Protein AF-A0A8B9KRJ0-F1 (afdb_monomer_lite)

Secondary structure (DSSP, 8-state):
--------------THHHHHHHHHHHHHHHHHHHHHHHHHHHHHHHHHHHHHHHHHHHHHHHHHHHHHHHHHHHHHHHHHHHHHHHHHHHHHHHHHHHHHHHHHHHHHHHHHHHHHHHHHHHHHHHHHHHHHHHHHHHHHHHHHHHHHHHHHHHHHHHHH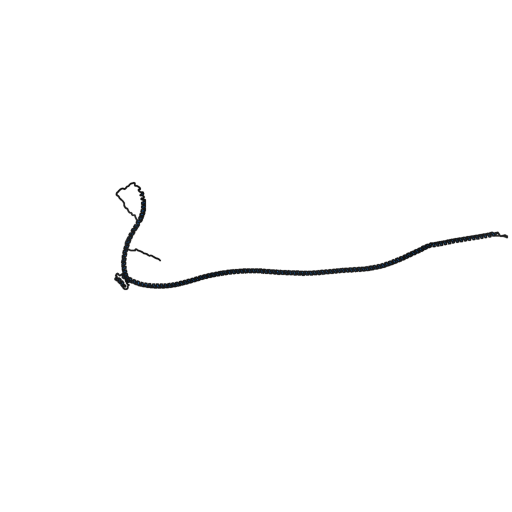HHHHHHHHHHHHHHHHHHHHHHHHHHHHHHHHHHHHHHHHHHHHHHHHHHHHHHHHHHHHHHHHHHHHHHHHHHHHHHHHHHHHHHHHHHHHHHHHHHHHHHHHHHHHHHHHHHHHHHHHHHHHHHHHHHHHHHHHHHHHHHHHHHHHHHHHHHHHHHHHHHHHHHHHHHHHHHHHHHHHHHHHHHHHHHHHHHHHS-S-HHHHHHHHHHTTTTTS--HHHHHHHHHHHHHHHHHHHHHHHHHHHHHHHHHHHHHHHHHHHHHHHHHHHHHTTSHHHHHHHHHHHHHHHHHHHHHTTSTTTS-SS--SS------------------------------------------------------------

Foldseek 3Di:
DDDDDDDDDDDDDPDVVPVVVVVVVVVVVVVVVVVVVVVVVVVVVVVVVVVVVVVVVVVVVVVVVVVVVVCVVCVVVVVVVVVVVVVVVVVVVVVVVVVVVVVVVVVVVVVVVVVVVVVVVVVVVVVVVVVVVVVVVVVVVVVVVVVVVVVVVVVVVVVVVVVVVVVVVVVVVVVVVVVVVVVVVVVVVVVVVVVVVVVVVVVVVVVVVVVVVVVVVVVVVVVVVVVVVVVVVVVVVVVVVVVVVVVVVVVVVVVVVVVVVVVVVVVVVVVVVVVVVVVVVVVVVVVVVVVVVVVVVVVVVVVVVVVVVVVVVVVVVVVVVVVVVVVVVVVVVVVVVVVVVVVVVVVLVVLLVVLLPDPDPVVSVVSNVVVVLPPDDDPVVNVVSVVVSVVSNVVVVVVVVVVVVVVVVVVVPVVVVVVVVVVVVVVVVVVPPPPVVVVVVVVVVVVVVVCVVVPCVVVVVPPVDDVPDDDDDDDDDDDDDDDDDDDDDDDDDDDDDDDDDDDDDDDDDDYDYDDDYDDDDDDDDDDDD

Sequence (529 aa):
MSTPFTSNGCKKRANLCKLQISYCIIALFRFCLIDSYEDERRARSELEIRCQRVTLELADTKQLIQEGDYKRQNYDKIKRERDGYETEVRELRKKVEMMDLTQTALTKERNELSKEVATLQQSVTLLQKDKDYLHRQNMELNVRCAHEEDRLERLQVQLEDTKKAREEAYDKYVASRDHYKTEYENKLRDELEHIRLKTSHEIESLQCASREMYERENRSLREARDNAALEKERAVSAEREIQAKYDQLLEQLRQLQLNSDSKASELQNQMKLKAFEVERAQMVQEETAKNLSLCQIECEKHQKKLEILTKEFYTLQSSSEKRVAELQSQSVEQEKRLEIYEKLEKELDDVTMQAAEMENEDEAERVLFSYGYGANVPTTAKRRLKQSVHLARRVLQLEKQNTMLRRDLERRSAHVDQVTEELQTTNQLLQQSQQPYSYLIETVRQRDTRIQSLKERLSQLEEEVREGTQFPKSQNLWTSALVRGENPQCQKYILLSKQSVIKKNKEKEKSELANGFRPTIFRFSLWNL

Structure (mmCIF, N/CA/C/O backbone):
data_AF-A0A8B9KRJ0-F1
#
_entry.id   AF-A0A8B9KRJ0-F1
#
loop_
_atom_site.group_PDB
_atom_site.id
_atom_site.type_symbol
_atom_site.label_atom_id
_atom_site.label_alt_id
_atom_site.label_comp_id
_atom_site.label_asym_id
_atom_site.label_entity_id
_atom_site.label_seq_id
_atom_site.pdbx_PDB_ins_code
_atom_site.Cartn_x
_atom_site.Cartn_y
_atom_site.Cartn_z
_atom_site.occupancy
_atom_site.B_iso_or_equiv
_atom_site.auth_seq_id
_atom_site.auth_comp_id
_atom_site.auth_asym_id
_atom_site.auth_atom_id
_atom_site.pdbx_PDB_model_num
ATOM 1 N N . MET A 1 1 ? 122.974 33.797 -268.513 1.00 48.22 1 MET A N 1
ATOM 2 C CA . MET A 1 1 ? 123.451 33.675 -269.909 1.00 48.22 1 MET A CA 1
ATOM 3 C C . MET A 1 1 ? 124.609 34.650 -270.122 1.00 48.22 1 MET A C 1
ATOM 5 O O . MET A 1 1 ? 124.523 35.750 -269.605 1.00 48.22 1 MET A O 1
ATOM 9 N N . SER A 1 2 ? 125.643 34.224 -270.856 1.00 53.78 2 SER A N 1
ATOM 10 C CA . SER A 1 2 ? 126.476 34.999 -271.810 1.00 53.78 2 SER A CA 1
ATOM 11 C C . SER A 1 2 ? 127.214 36.321 -271.445 1.00 53.78 2 SER A C 1
ATOM 13 O O . SER A 1 2 ? 126.608 37.385 -271.408 1.00 53.78 2 SER A O 1
ATOM 15 N N . THR A 1 3 ? 128.562 36.270 -271.527 1.00 57.81 3 THR A N 1
ATOM 16 C CA . THR A 1 3 ? 129.481 37.287 -272.150 1.00 57.81 3 THR A CA 1
ATOM 17 C C . THR A 1 3 ? 129.688 38.674 -271.442 1.00 57.81 3 THR A C 1
ATOM 19 O O . THR A 1 3 ? 129.197 38.828 -270.331 1.00 57.81 3 THR A O 1
ATOM 22 N N . PRO A 1 4 ? 130.501 39.646 -271.956 1.00 68.31 4 PRO A N 1
ATOM 23 C CA . PRO A 1 4 ? 131.989 39.622 -271.943 1.00 68.31 4 PRO A CA 1
ATOM 24 C C . PRO A 1 4 ? 132.732 40.954 -271.543 1.00 68.31 4 PRO A C 1
ATOM 26 O O . PRO A 1 4 ? 132.148 42.027 -271.614 1.00 68.31 4 PRO A O 1
ATOM 29 N N . PHE A 1 5 ? 134.070 40.886 -271.321 1.00 52.94 5 PHE A N 1
ATOM 30 C CA . PHE A 1 5 ? 135.104 41.962 -271.538 1.00 52.94 5 PHE A CA 1
ATOM 31 C C . PHE A 1 5 ? 135.132 43.227 -270.605 1.00 52.94 5 PHE A C 1
ATOM 33 O O . PHE A 1 5 ? 134.139 43.511 -269.953 1.00 52.94 5 PHE A O 1
ATOM 40 N N . THR A 1 6 ? 136.186 44.079 -270.452 1.00 59.03 6 THR A N 1
ATOM 41 C CA . THR A 1 6 ? 137.691 43.996 -270.529 1.00 59.03 6 THR A CA 1
ATOM 42 C C . THR A 1 6 ? 138.396 45.253 -269.919 1.00 59.03 6 THR A C 1
ATOM 44 O O . THR A 1 6 ? 137.838 46.338 -269.978 1.00 59.03 6 THR A O 1
ATOM 47 N N . SER A 1 7 ? 139.682 45.125 -269.516 1.00 56.66 7 SER A N 1
ATOM 48 C CA . SER A 1 7 ? 140.791 46.135 -269.576 1.00 56.66 7 SER A CA 1
ATOM 49 C C . SER A 1 7 ? 140.823 47.441 -268.718 1.00 56.66 7 SER A C 1
ATOM 51 O O . SER A 1 7 ? 140.104 48.388 -268.999 1.00 56.66 7 SER A O 1
ATOM 53 N N . ASN A 1 8 ? 141.865 47.543 -267.859 1.00 54.09 8 ASN A N 1
ATOM 54 C CA . ASN A 1 8 ? 142.699 48.717 -267.457 1.00 54.09 8 ASN A CA 1
ATOM 55 C C . ASN A 1 8 ? 142.098 50.045 -266.912 1.00 54.09 8 ASN A C 1
ATOM 57 O O . ASN A 1 8 ? 141.184 50.610 -267.496 1.00 54.09 8 ASN A O 1
ATOM 61 N N . GLY A 1 9 ? 142.799 50.697 -265.949 1.00 50.69 9 GLY A N 1
ATOM 62 C CA . GLY A 1 9 ? 142.978 52.163 -266.115 1.00 50.69 9 GLY A CA 1
ATOM 63 C C . GLY A 1 9 ? 143.267 53.183 -264.989 1.00 50.69 9 GLY A C 1
ATOM 64 O O . GLY A 1 9 ? 143.271 54.362 -265.319 1.00 50.69 9 GLY A O 1
ATOM 65 N N . CYS A 1 10 ? 143.615 52.844 -263.737 1.00 52.44 10 CYS A N 1
ATOM 66 C CA . CYS A 1 10 ? 144.229 53.808 -262.775 1.00 52.44 10 CYS A CA 1
ATOM 67 C C . CYS A 1 10 ? 143.380 55.053 -262.329 1.00 52.44 10 CYS A C 1
ATOM 69 O O . CYS A 1 10 ? 142.203 55.176 -262.630 1.00 52.44 10 CYS A O 1
ATOM 71 N N . LYS A 1 11 ? 143.983 55.954 -261.523 1.00 38.00 11 LYS A N 1
ATOM 72 C CA . LYS A 1 11 ? 143.419 57.176 -260.875 1.00 38.00 11 LYS A CA 1
ATOM 73 C C . LYS A 1 11 ? 142.167 56.968 -259.980 1.00 38.00 11 LYS A C 1
ATOM 75 O O . LYS A 1 11 ? 141.036 57.225 -260.358 1.00 38.00 11 LYS A O 1
ATOM 80 N N . LYS A 1 12 ? 142.401 56.596 -258.711 1.00 40.25 12 LYS A N 1
ATOM 81 C CA . LYS A 1 12 ? 142.304 57.478 -257.506 1.00 40.25 12 LYS A CA 1
ATOM 82 C C . LYS A 1 12 ? 140.879 57.670 -256.913 1.00 40.25 12 LYS A C 1
ATOM 84 O O . LYS A 1 12 ? 140.250 58.706 -257.071 1.00 40.25 12 LYS A O 1
ATOM 89 N N . ARG A 1 13 ? 140.346 56.677 -256.184 1.00 41.62 13 ARG A N 1
ATOM 90 C CA . ARG A 1 13 ? 140.554 56.400 -254.726 1.00 41.62 13 ARG A CA 1
ATOM 91 C C . ARG A 1 13 ? 139.795 57.258 -253.682 1.00 41.62 13 ARG A C 1
ATOM 93 O O . ARG A 1 13 ? 139.846 56.884 -252.520 1.00 41.62 13 ARG A O 1
ATOM 100 N N . ALA A 1 14 ? 139.113 58.357 -254.021 1.00 38.62 14 ALA A N 1
ATOM 101 C CA . ALA A 1 14 ? 138.620 59.293 -252.988 1.00 38.62 14 ALA A CA 1
ATOM 102 C C . ALA A 1 14 ? 137.311 58.896 -252.252 1.00 38.62 14 ALA A C 1
ATOM 104 O O . ALA A 1 14 ? 137.339 58.509 -251.086 1.00 38.62 14 ALA A O 1
ATOM 105 N N . ASN A 1 15 ? 136.143 59.071 -252.882 1.00 42.72 15 ASN A N 1
ATOM 106 C CA . ASN A 1 15 ? 134.903 59.311 -252.121 1.00 42.72 15 ASN A CA 1
ATOM 107 C C . ASN A 1 15 ? 134.103 58.071 -251.682 1.00 42.72 15 ASN A C 1
ATOM 109 O O . ASN A 1 15 ? 133.231 58.217 -250.827 1.00 42.72 15 ASN A O 1
ATOM 113 N N . LEU A 1 16 ? 134.412 56.863 -252.174 1.00 37.00 16 LEU A N 1
ATOM 114 C CA . LEU A 1 16 ? 133.717 55.636 -251.738 1.00 37.00 16 LEU A CA 1
ATOM 115 C C . LEU A 1 16 ? 133.863 55.386 -250.222 1.00 37.00 16 LEU A C 1
ATOM 117 O O . LEU A 1 16 ? 132.948 54.873 -249.587 1.00 37.00 16 LEU A O 1
ATOM 121 N N . CYS A 1 17 ? 134.967 55.838 -249.617 1.00 37.28 17 CYS A N 1
ATOM 122 C CA . CYS A 1 17 ? 135.198 55.723 -248.177 1.00 37.28 17 CYS A CA 1
ATOM 123 C C . CYS A 1 17 ? 134.225 56.553 -247.316 1.00 37.28 17 CYS A C 1
ATOM 125 O O . CYS A 1 17 ? 134.067 56.247 -246.136 1.00 37.28 17 CYS A O 1
ATOM 127 N N . LYS A 1 18 ? 133.567 57.595 -247.852 1.00 39.34 18 LYS A N 1
ATOM 128 C CA . LYS A 1 18 ? 132.736 58.497 -247.030 1.00 39.34 18 LYS A CA 1
ATOM 129 C C . LYS A 1 18 ? 131.408 57.877 -246.592 1.00 39.34 18 LYS A C 1
ATOM 131 O O . LYS A 1 18 ? 131.040 58.047 -245.432 1.00 39.34 18 LYS A O 1
ATOM 136 N N . LEU A 1 19 ? 130.724 57.125 -247.462 1.00 42.66 19 LEU A N 1
ATOM 137 C CA . LEU A 1 19 ? 129.501 56.404 -247.071 1.00 42.66 19 LEU A CA 1
ATOM 138 C C . LEU A 1 19 ? 129.812 55.327 -246.021 1.00 42.66 19 LEU A C 1
ATOM 140 O O . LEU A 1 19 ? 129.137 55.265 -244.995 1.00 42.66 19 LEU A O 1
ATOM 144 N N . GLN A 1 20 ? 130.874 54.545 -246.247 1.00 44.53 20 GLN A N 1
ATOM 145 C CA . GLN A 1 20 ? 131.292 53.464 -245.350 1.00 44.53 20 GLN A CA 1
ATOM 146 C C . GLN A 1 20 ? 131.626 53.981 -243.938 1.00 44.53 20 GLN A C 1
ATOM 148 O O . GLN A 1 20 ? 131.160 53.428 -242.947 1.00 44.53 20 GLN A O 1
ATOM 153 N N . ILE A 1 21 ? 132.399 55.071 -243.839 1.00 49.44 21 ILE A N 1
ATOM 154 C CA . ILE A 1 21 ? 132.842 55.626 -242.550 1.00 49.44 21 ILE A CA 1
ATOM 155 C C . ILE A 1 21 ? 131.693 56.334 -241.813 1.00 49.44 21 ILE A C 1
ATOM 157 O O . ILE A 1 21 ? 131.553 56.165 -240.601 1.00 49.44 21 ILE A O 1
ATOM 161 N N . SER A 1 22 ? 130.836 57.086 -242.517 1.00 45.75 22 SER A N 1
ATOM 162 C CA . SER A 1 22 ? 129.744 57.827 -241.866 1.00 45.75 22 SER A CA 1
ATOM 163 C C . SER A 1 22 ? 128.706 56.907 -241.219 1.00 45.75 22 SER A C 1
ATOM 165 O O . SER A 1 22 ? 128.196 57.239 -240.150 1.00 45.75 22 SER A O 1
ATOM 167 N N . TYR A 1 23 ? 128.407 55.751 -241.823 1.00 47.22 23 TYR A N 1
ATOM 168 C CA . TYR A 1 23 ? 127.465 54.794 -241.233 1.00 47.22 23 TYR A CA 1
ATOM 169 C C . TYR A 1 23 ? 128.022 54.140 -239.961 1.00 47.22 23 TYR A C 1
ATOM 171 O O . TYR A 1 23 ? 127.297 54.014 -238.976 1.00 47.22 23 TYR A O 1
ATOM 179 N N . CYS A 1 24 ? 129.316 53.798 -239.932 1.00 49.81 24 CYS A N 1
ATOM 180 C CA . CYS A 1 24 ? 129.956 53.237 -238.739 1.00 49.81 24 CYS A CA 1
ATOM 181 C C . CYS A 1 24 ? 130.022 54.236 -237.570 1.00 49.81 24 CYS A C 1
ATOM 183 O O . CYS A 1 24 ? 129.761 53.850 -236.433 1.00 49.81 24 CYS A O 1
ATOM 185 N N . ILE A 1 25 ? 130.313 55.517 -237.833 1.00 53.06 25 ILE A N 1
ATOM 186 C CA . ILE A 1 25 ? 130.357 56.553 -236.783 1.00 53.06 25 ILE A CA 1
ATOM 187 C C . ILE A 1 25 ? 128.961 56.797 -236.189 1.00 53.06 25 ILE A C 1
ATOM 189 O O . ILE A 1 25 ? 128.817 56.848 -234.969 1.00 53.06 25 ILE A O 1
ATOM 193 N N . ILE A 1 26 ? 127.921 56.891 -237.026 1.00 52.53 26 ILE A N 1
ATOM 194 C CA . ILE A 1 26 ? 126.540 57.102 -236.557 1.00 52.53 26 ILE A CA 1
ATOM 195 C C . ILE A 1 26 ? 126.016 55.873 -235.792 1.00 52.53 26 ILE A C 1
ATOM 197 O O . ILE A 1 26 ? 125.317 56.034 -234.792 1.00 52.53 26 ILE A O 1
ATOM 201 N N . ALA A 1 27 ? 126.386 54.654 -236.202 1.00 52.16 27 ALA A N 1
ATOM 202 C CA . ALA A 1 27 ? 126.045 53.433 -235.470 1.00 52.16 27 ALA A CA 1
ATOM 203 C C . ALA A 1 27 ? 126.688 53.389 -234.071 1.00 52.16 27 ALA A C 1
ATOM 205 O O . ALA A 1 27 ? 125.990 53.125 -233.093 1.00 52.16 27 ALA A O 1
ATOM 206 N N . LEU A 1 28 ? 127.984 53.711 -233.958 1.00 51.28 28 LEU A N 1
ATOM 207 C CA . LEU A 1 28 ? 128.692 53.767 -232.672 1.00 51.28 28 LEU A CA 1
ATOM 208 C C . LEU A 1 28 ? 128.110 54.830 -231.733 1.00 51.28 28 LEU A C 1
ATOM 210 O O . LEU A 1 28 ? 127.840 54.534 -230.570 1.00 51.28 28 LEU A O 1
ATOM 214 N N . PHE A 1 29 ? 127.840 56.039 -232.237 1.00 53.75 29 PHE A N 1
ATOM 215 C CA . PHE A 1 29 ? 127.266 57.105 -231.410 1.00 53.75 29 PHE A CA 1
ATOM 216 C C . PHE A 1 29 ? 125.855 56.756 -230.909 1.00 53.75 29 PHE A C 1
ATOM 218 O O . PHE A 1 29 ? 125.488 57.101 -229.787 1.00 53.75 29 PHE A O 1
ATOM 225 N N . ARG A 1 30 ? 125.073 56.017 -231.710 1.00 55.31 30 ARG A N 1
ATOM 226 C CA . ARG A 1 30 ? 123.748 55.524 -231.311 1.00 55.31 30 ARG A CA 1
ATOM 227 C C . ARG A 1 30 ? 123.814 54.408 -230.265 1.00 55.31 30 ARG A C 1
ATOM 229 O O . ARG A 1 30 ? 122.893 54.313 -229.465 1.00 55.31 30 ARG A O 1
ATOM 236 N N . PHE A 1 31 ? 124.873 53.596 -230.249 1.00 55.84 31 PHE A N 1
ATOM 237 C CA . PHE A 1 31 ? 125.050 52.544 -229.243 1.00 55.84 31 PHE A CA 1
ATOM 238 C C . PHE A 1 31 ? 125.360 53.144 -227.862 1.00 55.84 31 PHE A C 1
ATOM 240 O O . PHE A 1 31 ? 124.629 52.890 -226.907 1.00 55.84 31 PHE A O 1
ATOM 247 N N . CYS A 1 32 ? 126.352 54.039 -227.769 1.00 58.00 32 CYS A N 1
ATOM 248 C CA . CYS A 1 32 ? 126.719 54.683 -226.500 1.00 58.00 32 CYS A CA 1
ATOM 249 C C . CYS A 1 32 ? 125.585 55.522 -225.882 1.00 58.00 32 CYS A C 1
ATOM 251 O O . CYS A 1 32 ? 125.478 55.596 -224.659 1.00 58.00 32 CYS A O 1
ATOM 253 N N . LEU A 1 33 ? 124.718 56.135 -226.700 1.00 57.84 33 LEU A N 1
ATOM 254 C CA . LEU A 1 33 ? 123.572 56.900 -226.189 1.00 57.84 33 LEU A CA 1
ATOM 255 C C . LEU A 1 33 ? 122.459 56.012 -225.600 1.00 57.84 33 LEU A C 1
ATOM 257 O O . LEU A 1 33 ? 121.658 56.499 -224.806 1.00 57.84 33 LEU A O 1
ATOM 261 N N . ILE A 1 34 ? 122.389 54.735 -225.995 1.00 59.97 34 ILE A N 1
ATOM 262 C CA . ILE A 1 34 ? 121.408 53.770 -225.479 1.00 59.97 34 ILE A CA 1
ATOM 263 C C . ILE A 1 34 ? 121.904 53.165 -224.159 1.00 59.97 34 ILE A C 1
ATOM 265 O O . ILE A 1 34 ? 121.145 53.177 -223.192 1.00 59.97 34 ILE A O 1
ATOM 269 N N . ASP A 1 35 ? 123.176 52.752 -224.075 1.00 60.19 35 ASP A N 1
ATOM 270 C CA . ASP A 1 35 ? 123.801 52.303 -222.813 1.00 60.19 35 ASP A CA 1
ATOM 271 C C . ASP A 1 35 ? 123.648 53.367 -221.710 1.00 60.19 35 ASP A C 1
ATOM 273 O O . ASP A 1 35 ? 123.146 53.085 -220.621 1.00 60.19 35 ASP A O 1
ATOM 277 N N . SER A 1 36 ? 123.978 54.626 -222.031 1.00 60.22 36 SER A N 1
ATOM 278 C CA . SER A 1 36 ? 123.848 55.759 -221.104 1.00 60.22 36 SER A CA 1
ATOM 279 C C . SER A 1 36 ? 122.418 55.985 -220.596 1.00 60.22 36 SER A C 1
ATOM 281 O O . SER A 1 36 ? 122.248 56.566 -219.526 1.00 60.22 36 SER A O 1
ATOM 283 N N . TYR A 1 37 ? 121.392 55.571 -221.345 1.00 62.81 37 TYR A N 1
ATOM 284 C CA . TYR A 1 37 ? 119.991 55.711 -220.943 1.00 62.81 37 TYR A CA 1
ATOM 285 C C . TYR A 1 37 ? 119.499 54.518 -220.107 1.00 62.81 37 TYR A C 1
ATOM 287 O O . TYR A 1 37 ? 118.650 54.688 -219.228 1.00 62.81 37 TYR A O 1
ATOM 295 N N . GLU A 1 38 ? 120.032 53.313 -220.336 1.00 61.91 38 GLU A N 1
ATOM 296 C CA . GLU A 1 38 ? 119.678 52.143 -219.529 1.00 61.91 38 GLU A CA 1
ATOM 297 C C . GLU A 1 38 ? 120.232 52.215 -218.101 1.00 61.91 38 GLU A C 1
ATOM 299 O O . GLU A 1 38 ? 119.490 51.927 -217.159 1.00 61.91 38 GLU A O 1
ATOM 304 N N . ASP A 1 39 ? 121.481 52.642 -217.903 1.00 61.81 39 ASP A N 1
ATOM 305 C CA . ASP A 1 39 ? 122.062 52.727 -216.553 1.00 61.81 39 ASP A CA 1
ATOM 306 C C . ASP A 1 39 ? 121.409 53.824 -215.692 1.00 61.81 39 ASP A C 1
ATOM 308 O O . ASP A 1 39 ? 121.085 53.589 -214.524 1.00 61.81 39 ASP A O 1
ATOM 312 N N . GLU A 1 40 ? 121.084 54.981 -216.277 1.00 61.59 40 GLU A N 1
ATOM 313 C CA . GLU A 1 40 ? 120.318 56.054 -215.618 1.00 61.59 40 GLU A CA 1
ATOM 314 C C . GLU A 1 40 ? 118.916 55.570 -215.170 1.00 61.59 40 GLU A C 1
ATOM 316 O O . GLU A 1 40 ? 118.390 55.977 -214.126 1.00 61.59 40 GLU A O 1
ATOM 321 N N . ARG A 1 41 ? 118.309 54.645 -215.930 1.00 67.19 41 ARG A N 1
ATOM 322 C CA . ARG A 1 41 ? 117.035 53.999 -215.577 1.00 67.19 41 ARG A CA 1
ATOM 323 C C . ARG A 1 41 ? 117.194 52.977 -214.444 1.00 67.19 41 ARG A C 1
ATOM 325 O O . ARG A 1 41 ? 116.320 52.914 -213.576 1.00 67.19 41 ARG A O 1
ATOM 332 N N . ARG A 1 42 ? 118.288 52.206 -214.418 1.00 65.81 42 ARG A N 1
ATOM 333 C CA . ARG A 1 42 ? 118.595 51.241 -213.340 1.00 65.81 42 ARG A CA 1
ATOM 334 C C . ARG A 1 42 ? 118.824 51.964 -212.004 1.00 65.81 42 ARG A C 1
ATOM 336 O O . ARG A 1 42 ? 118.222 51.589 -211.000 1.00 65.81 42 ARG A O 1
ATOM 343 N N . ALA A 1 43 ? 119.581 53.064 -212.009 1.00 63.12 43 ALA A N 1
ATOM 344 C CA . ALA A 1 43 ? 119.880 53.853 -210.809 1.00 63.12 43 ALA A CA 1
ATOM 345 C C . ALA A 1 43 ? 118.627 54.423 -210.107 1.00 63.12 43 ALA A C 1
ATOM 347 O O . ALA A 1 43 ? 118.542 54.410 -208.876 1.00 63.12 43 ALA A O 1
ATOM 348 N N . ARG A 1 44 ? 117.617 54.879 -210.869 1.00 63.75 44 ARG A N 1
ATOM 349 C CA . ARG A 1 44 ? 116.329 55.329 -210.299 1.00 63.75 44 ARG A CA 1
ATOM 350 C C . ARG A 1 44 ? 115.582 54.204 -209.575 1.00 63.75 44 ARG A C 1
ATOM 352 O O . ARG A 1 44 ? 115.080 54.428 -208.476 1.00 63.75 44 ARG A O 1
ATOM 359 N N . SER A 1 45 ? 115.548 53.005 -210.161 1.00 63.16 45 SER A N 1
ATOM 360 C CA . SER A 1 45 ? 114.858 51.841 -209.587 1.00 63.16 45 SER A CA 1
ATOM 361 C C . SER A 1 45 ? 115.424 51.442 -208.219 1.00 63.16 45 SER A C 1
ATOM 363 O O . SER A 1 45 ? 114.659 51.203 -207.283 1.00 63.16 45 SER A O 1
ATOM 365 N N . GLU A 1 46 ? 116.751 51.434 -208.055 1.00 68.38 46 GLU A N 1
ATOM 366 C CA . GLU A 1 46 ? 117.364 51.099 -206.764 1.00 68.38 46 GLU A CA 1
ATOM 367 C C . GLU A 1 46 ? 117.063 52.120 -205.659 1.00 68.38 46 GLU A C 1
ATOM 369 O O . GLU A 1 46 ? 116.904 51.740 -204.496 1.00 68.38 46 GLU A O 1
ATOM 374 N N . LEU A 1 47 ? 116.994 53.412 -205.997 1.00 65.62 47 LEU A N 1
ATOM 375 C CA . LEU A 1 47 ? 116.663 54.473 -205.040 1.00 65.62 47 LEU A CA 1
ATOM 376 C C . LEU A 1 47 ? 115.210 54.373 -204.560 1.00 65.62 47 LEU A C 1
ATOM 378 O O . LEU A 1 47 ? 114.946 54.546 -203.369 1.00 65.62 47 LEU A O 1
ATOM 382 N N . GLU A 1 48 ? 114.286 54.032 -205.456 1.00 66.94 48 GLU A N 1
ATOM 383 C CA . GLU A 1 48 ? 112.864 53.863 -205.146 1.00 66.94 48 GLU A CA 1
ATOM 384 C C . GLU A 1 48 ? 112.631 52.681 -204.185 1.00 66.94 48 GLU A C 1
ATOM 386 O O . GLU A 1 48 ? 112.003 52.844 -203.135 1.00 66.94 48 GLU A O 1
ATOM 391 N N . ILE A 1 49 ? 113.267 51.530 -204.450 1.00 70.62 49 ILE A N 1
ATOM 392 C CA . ILE A 1 49 ? 113.285 50.363 -203.544 1.00 70.62 49 ILE A CA 1
ATOM 393 C C . ILE A 1 49 ? 113.904 50.725 -202.181 1.00 70.62 49 ILE A C 1
ATOM 395 O O . ILE A 1 49 ? 113.428 50.294 -201.126 1.00 70.62 49 ILE A O 1
ATOM 399 N N . ARG A 1 50 ? 114.970 51.537 -202.170 1.00 69.69 50 ARG A N 1
ATOM 400 C CA . ARG A 1 50 ? 115.637 51.970 -200.930 1.00 69.69 50 ARG A CA 1
ATOM 401 C C . ARG A 1 50 ? 114.736 52.875 -200.080 1.00 69.69 50 ARG A C 1
ATOM 403 O O . ARG A 1 50 ? 114.747 52.739 -198.860 1.00 69.69 50 ARG A O 1
ATOM 410 N N . CYS A 1 51 ? 113.925 53.727 -200.709 1.00 69.12 51 CYS A N 1
ATOM 411 C CA . CYS A 1 51 ? 112.965 54.608 -200.037 1.00 69.12 51 CYS A CA 1
ATOM 412 C C . CYS A 1 51 ? 111.786 53.833 -199.410 1.00 69.12 51 CYS A C 1
ATOM 414 O O . CYS A 1 51 ? 111.412 54.085 -198.261 1.00 69.12 51 CYS A O 1
ATOM 416 N N . GLN A 1 52 ? 111.252 52.830 -200.117 1.00 70.06 52 GLN A N 1
ATOM 417 C CA . GLN A 1 52 ? 110.175 51.971 -199.603 1.00 70.06 52 GLN A CA 1
ATOM 418 C C . GLN A 1 52 ? 110.589 51.214 -198.328 1.00 70.06 52 GLN A C 1
ATOM 420 O O . GLN A 1 52 ? 109.840 51.200 -197.353 1.00 70.06 52 GLN A O 1
ATOM 425 N N . ARG A 1 53 ? 111.810 50.660 -198.286 1.00 73.75 53 ARG A N 1
ATOM 426 C CA . ARG A 1 53 ? 112.346 49.958 -197.101 1.00 73.75 53 ARG A CA 1
ATOM 427 C C . ARG A 1 53 ? 112.429 50.848 -195.854 1.00 73.75 53 ARG A C 1
ATOM 429 O O . ARG A 1 53 ? 111.914 50.465 -194.810 1.00 73.75 53 ARG A O 1
ATOM 436 N N . VAL A 1 54 ? 112.991 52.054 -195.975 1.00 71.44 54 VAL A N 1
ATOM 437 C CA . VAL A 1 54 ? 113.090 53.009 -194.847 1.00 71.44 54 VAL A CA 1
ATOM 438 C C . VAL A 1 54 ? 111.701 53.421 -194.333 1.00 71.44 54 VAL A C 1
ATOM 440 O O . VAL A 1 54 ? 111.524 53.693 -193.147 1.00 71.44 54 VAL A O 1
ATOM 443 N N . THR A 1 55 ? 110.689 53.416 -195.205 1.00 71.44 55 THR A N 1
ATOM 444 C CA . THR A 1 55 ? 109.300 53.722 -194.828 1.00 71.44 55 THR A CA 1
ATOM 445 C C . THR A 1 55 ? 108.684 52.632 -193.934 1.00 71.44 55 THR A C 1
ATOM 447 O O . THR A 1 55 ? 107.904 52.963 -193.041 1.00 71.44 55 THR A O 1
ATOM 450 N N . LEU A 1 56 ? 109.061 51.359 -194.116 1.00 74.31 56 LEU A N 1
ATOM 451 C CA . LEU A 1 56 ? 108.641 50.243 -193.252 1.00 74.31 56 LEU A CA 1
ATOM 452 C C . LEU A 1 56 ? 109.373 50.255 -191.901 1.00 74.31 56 LEU A C 1
ATOM 454 O O . LEU A 1 56 ? 108.734 50.168 -190.857 1.00 74.31 56 LEU A O 1
ATOM 458 N N . GLU A 1 57 ? 110.690 50.474 -191.901 1.00 75.06 57 GLU A N 1
ATOM 459 C CA . GLU A 1 57 ? 111.499 50.573 -190.670 1.00 75.06 57 GLU A CA 1
ATOM 460 C C . GLU A 1 57 ? 111.001 51.710 -189.741 1.00 75.06 57 GLU A C 1
ATOM 462 O O . GLU A 1 57 ? 111.015 51.594 -188.510 1.00 75.06 57 GLU A O 1
ATOM 467 N N . LEU A 1 58 ? 110.473 52.796 -190.323 1.00 74.94 58 LEU A N 1
ATOM 468 C CA . LEU A 1 58 ? 109.832 53.907 -189.605 1.00 74.94 58 LEU A CA 1
ATOM 469 C C . LEU A 1 58 ? 108.427 53.572 -189.050 1.00 74.94 58 LEU A C 1
ATOM 471 O O . LEU A 1 58 ? 107.918 54.302 -188.194 1.00 74.94 58 LEU A O 1
ATOM 475 N N . ALA A 1 59 ? 107.776 52.510 -189.532 1.00 76.75 59 ALA A N 1
ATOM 476 C CA . ALA A 1 59 ? 106.493 52.032 -189.017 1.00 76.75 59 ALA A CA 1
ATOM 477 C C . ALA A 1 59 ? 106.697 51.096 -187.813 1.00 76.75 59 ALA A C 1
ATOM 479 O O . ALA A 1 59 ? 106.140 51.356 -186.743 1.00 76.75 59 ALA A O 1
ATOM 480 N N . ASP A 1 60 ? 107.566 50.091 -187.946 1.00 77.81 60 ASP A N 1
ATOM 481 C CA . ASP A 1 60 ? 107.861 49.109 -186.889 1.00 77.81 60 ASP A CA 1
ATOM 482 C C . ASP A 1 60 ? 108.379 49.785 -185.608 1.00 77.81 60 ASP A C 1
ATOM 484 O O . ASP A 1 60 ? 107.935 49.498 -184.492 1.00 77.81 60 ASP A O 1
ATOM 488 N N . THR A 1 61 ? 109.273 50.767 -185.766 1.00 74.06 61 THR A N 1
ATOM 489 C CA . THR A 1 61 ? 109.810 51.558 -184.646 1.00 74.06 61 THR A CA 1
ATOM 490 C C . THR A 1 61 ? 108.738 52.378 -183.922 1.00 74.06 61 THR A C 1
ATOM 492 O O . THR A 1 61 ? 108.809 52.523 -182.701 1.00 74.06 61 THR A O 1
ATOM 495 N N . LYS A 1 62 ? 107.701 52.863 -184.621 1.00 76.56 62 LYS A N 1
ATOM 496 C CA . LYS A 1 62 ? 106.565 53.561 -183.990 1.00 76.56 62 LYS A CA 1
ATOM 497 C C . LYS A 1 62 ? 105.661 52.610 -183.211 1.00 76.56 62 LYS A C 1
ATOM 499 O O . LYS A 1 62 ? 105.228 52.980 -182.119 1.00 76.56 62 LYS A O 1
ATOM 504 N N . GLN A 1 63 ? 105.407 51.400 -183.718 1.00 80.00 63 GLN A N 1
ATOM 505 C CA . GLN A 1 63 ? 104.624 50.400 -182.982 1.00 80.00 63 GLN A CA 1
ATOM 506 C C . GLN A 1 63 ? 105.328 50.000 -181.677 1.00 80.00 63 GLN A C 1
ATOM 508 O O . GLN A 1 63 ? 104.706 50.012 -180.614 1.00 80.00 63 GLN A O 1
ATOM 513 N N . LEU A 1 64 ? 106.637 49.723 -181.729 1.00 78.75 64 LEU A N 1
ATOM 514 C CA . LEU A 1 64 ? 107.429 49.363 -180.546 1.00 78.75 64 LEU A CA 1
ATOM 515 C C . LEU A 1 64 ? 107.398 50.445 -179.452 1.00 78.75 64 LEU A C 1
ATOM 517 O O . LEU A 1 64 ? 107.316 50.116 -178.266 1.00 78.75 64 LEU A O 1
ATOM 521 N N . ILE A 1 65 ? 107.410 51.727 -179.833 1.00 77.81 65 ILE A N 1
ATOM 522 C CA . ILE A 1 65 ? 107.271 52.847 -178.889 1.00 77.81 65 ILE A CA 1
ATOM 523 C C . ILE A 1 65 ? 105.869 52.861 -178.260 1.00 77.81 65 ILE A C 1
ATOM 525 O O . ILE A 1 65 ? 105.761 52.914 -177.035 1.00 77.81 65 ILE A O 1
ATOM 529 N N . GLN A 1 66 ? 104.801 52.737 -179.059 1.00 78.69 66 GLN A N 1
ATOM 530 C CA . GLN A 1 66 ? 103.422 52.711 -178.546 1.00 78.69 66 GLN A CA 1
ATOM 531 C C . GLN A 1 66 ? 103.174 51.544 -177.579 1.00 78.69 66 GLN A C 1
ATOM 533 O O . GLN A 1 66 ? 102.578 51.733 -176.517 1.00 78.69 66 GLN A O 1
ATOM 538 N N . GLU A 1 67 ? 103.678 50.349 -177.893 1.00 78.19 67 GLU A N 1
ATOM 539 C CA . GLU A 1 67 ? 103.618 49.206 -176.981 1.00 78.19 67 GLU A CA 1
ATOM 540 C C . GLU A 1 67 ? 104.409 49.439 -175.686 1.00 78.19 67 GLU A C 1
ATOM 542 O O . GLU A 1 67 ? 103.967 49.034 -174.607 1.00 78.19 67 GLU A O 1
ATOM 547 N N . GLY A 1 68 ? 105.581 50.072 -175.783 1.00 78.38 68 GLY A N 1
ATOM 548 C CA . GLY A 1 68 ? 106.418 50.416 -174.637 1.00 78.38 68 GLY A CA 1
ATOM 549 C C . GLY A 1 68 ? 105.744 51.415 -173.697 1.00 78.38 68 GLY A C 1
ATOM 550 O O . GLY A 1 68 ? 105.782 51.232 -172.478 1.00 78.38 68 GLY A O 1
ATOM 551 N N . ASP A 1 69 ? 105.093 52.440 -174.244 1.00 78.12 69 ASP A N 1
ATOM 552 C CA . ASP A 1 69 ? 104.408 53.466 -173.457 1.00 78.12 69 ASP A CA 1
ATOM 553 C C . ASP A 1 69 ? 103.082 52.960 -172.868 1.00 78.12 69 ASP A C 1
ATOM 555 O O . ASP A 1 69 ? 102.798 53.252 -171.706 1.00 78.12 69 ASP A O 1
ATOM 559 N N . TYR A 1 70 ? 102.325 52.108 -173.577 1.00 82.19 70 TYR A N 1
ATOM 560 C CA . TYR A 1 70 ? 101.145 51.432 -173.013 1.00 82.19 70 TYR A CA 1
ATOM 561 C C . TYR A 1 70 ? 101.509 50.571 -171.791 1.00 82.19 70 TYR A C 1
ATOM 563 O O . TYR A 1 70 ? 100.878 50.674 -170.735 1.00 82.19 70 TYR A O 1
ATOM 571 N N . LYS A 1 71 ? 102.579 49.766 -171.899 1.00 81.25 71 LYS A N 1
ATOM 572 C CA . LYS A 1 71 ? 103.108 48.958 -170.783 1.00 81.25 71 LYS A CA 1
ATOM 573 C C . LYS A 1 71 ? 103.534 49.847 -169.604 1.00 81.25 71 LYS A C 1
ATOM 575 O O . LYS A 1 71 ? 103.267 49.497 -168.455 1.00 81.25 71 LYS A O 1
ATOM 580 N N . ARG A 1 72 ? 104.137 51.014 -169.873 1.00 79.06 72 ARG A N 1
ATOM 581 C CA . ARG A 1 72 ? 104.599 51.961 -168.840 1.00 79.06 72 ARG A CA 1
ATOM 582 C C . ARG A 1 72 ? 103.444 52.668 -168.123 1.00 79.06 72 ARG A C 1
ATOM 584 O O . ARG A 1 72 ? 103.451 52.720 -166.900 1.00 79.06 72 ARG A O 1
ATOM 591 N N . GLN A 1 73 ? 102.435 53.149 -168.853 1.00 76.56 73 GLN A N 1
ATOM 592 C CA . GLN A 1 73 ? 101.262 53.823 -168.273 1.00 76.56 73 GLN A CA 1
ATOM 593 C C . GLN A 1 73 ? 100.392 52.880 -167.425 1.00 76.56 73 GLN A C 1
ATOM 595 O O . GLN A 1 73 ? 99.847 53.292 -166.402 1.00 76.56 73 GLN A O 1
ATOM 600 N N . ASN A 1 74 ? 100.259 51.610 -167.824 1.00 82.06 74 ASN A N 1
ATOM 601 C CA . ASN A 1 74 ? 99.373 50.664 -167.138 1.00 82.06 74 ASN A CA 1
ATOM 602 C C . ASN A 1 74 ? 100.015 50.012 -165.890 1.00 82.06 74 ASN A C 1
ATOM 604 O O . ASN A 1 74 ? 99.300 49.523 -165.012 1.00 82.06 74 ASN A O 1
ATOM 608 N N . TYR A 1 75 ? 101.349 50.041 -165.761 1.00 82.62 75 TYR A N 1
ATOM 609 C CA . TYR A 1 75 ? 102.072 49.460 -164.619 1.00 82.62 75 TYR A CA 1
ATOM 610 C C . TYR A 1 75 ? 101.612 50.033 -163.270 1.00 82.62 75 TYR A C 1
ATOM 612 O O . TYR A 1 75 ? 101.296 49.278 -162.349 1.00 82.62 75 TYR A O 1
ATOM 620 N N . ASP A 1 76 ? 101.476 51.359 -163.165 1.00 82.12 76 ASP A N 1
ATOM 621 C CA . ASP A 1 76 ? 101.046 52.014 -161.924 1.00 82.12 76 ASP A CA 1
ATOM 622 C C . ASP A 1 76 ? 99.593 51.700 -161.548 1.00 82.12 76 ASP A C 1
ATOM 624 O O . ASP A 1 76 ? 99.218 51.858 -160.385 1.00 82.12 76 ASP A O 1
ATOM 628 N N . LYS A 1 77 ? 98.750 51.275 -162.500 1.00 84.50 77 LYS A N 1
ATOM 629 C CA . LYS A 1 77 ? 97.385 50.800 -162.220 1.00 84.50 77 LYS A CA 1
ATOM 630 C C . LYS A 1 77 ? 97.425 49.387 -161.643 1.00 84.50 77 LYS A C 1
ATOM 632 O O . LYS A 1 77 ? 96.941 49.184 -160.533 1.00 84.50 77 LYS A O 1
ATOM 637 N N . ILE A 1 78 ? 98.086 48.460 -162.340 1.00 84.00 78 ILE A N 1
ATOM 638 C CA . ILE A 1 78 ? 98.230 47.057 -161.917 1.00 84.00 78 ILE A CA 1
ATOM 639 C C . ILE A 1 78 ? 98.906 46.972 -160.543 1.00 84.00 78 ILE A C 1
ATOM 641 O O . ILE A 1 78 ? 98.472 46.202 -159.687 1.00 84.00 78 ILE A O 1
ATOM 645 N N . LYS A 1 79 ? 99.924 47.807 -160.285 1.00 84.25 79 LYS A N 1
ATOM 646 C CA . LYS A 1 79 ? 100.563 47.889 -158.969 1.00 84.25 79 LYS A CA 1
ATOM 647 C C . LYS A 1 79 ? 99.566 48.299 -157.879 1.00 84.25 79 LYS A C 1
ATOM 649 O O . LYS A 1 79 ? 99.504 47.626 -156.861 1.00 84.25 79 LYS A O 1
ATOM 654 N N . ARG A 1 80 ? 98.763 49.352 -158.084 1.00 84.94 80 ARG A N 1
ATOM 655 C CA . ARG A 1 80 ? 97.750 49.790 -157.100 1.00 84.94 80 ARG A CA 1
ATOM 656 C C . ARG A 1 80 ? 96.682 48.728 -156.841 1.00 84.94 80 ARG A C 1
ATOM 658 O O . ARG A 1 80 ? 96.305 48.535 -155.692 1.00 84.94 80 ARG A O 1
ATOM 665 N N . GLU A 1 81 ? 96.231 48.029 -157.879 1.00 85.25 81 GLU A N 1
ATOM 666 C CA . GLU A 1 81 ? 95.270 46.924 -157.753 1.00 85.25 81 GLU A CA 1
ATOM 667 C C . GLU A 1 81 ? 95.868 45.771 -156.932 1.00 85.25 81 GLU A C 1
ATOM 669 O O . GLU A 1 81 ? 95.262 45.316 -155.964 1.00 85.25 81 GLU A O 1
ATOM 674 N N . ARG A 1 82 ? 97.107 45.368 -157.236 1.00 86.94 82 ARG A N 1
ATOM 675 C CA . ARG A 1 82 ? 97.847 44.334 -156.499 1.00 86.94 82 ARG A CA 1
ATOM 676 C C . ARG A 1 82 ? 98.111 44.727 -155.044 1.00 86.94 82 ARG A C 1
ATOM 678 O O . ARG A 1 82 ? 97.842 43.932 -154.148 1.00 86.94 82 ARG A O 1
ATOM 685 N N . ASP A 1 83 ? 98.612 45.937 -154.800 1.00 86.31 83 ASP A N 1
ATOM 686 C CA . ASP A 1 83 ? 98.892 46.457 -153.455 1.00 86.31 83 ASP A CA 1
ATOM 687 C C . ASP A 1 83 ? 97.582 46.548 -152.625 1.00 86.31 83 ASP A C 1
ATOM 689 O O . ASP A 1 83 ? 97.588 46.273 -151.421 1.00 86.31 83 ASP A O 1
ATOM 693 N N . GLY A 1 84 ? 96.448 46.843 -153.282 1.00 87.69 84 GLY A N 1
ATOM 694 C CA . GLY A 1 84 ? 95.094 46.797 -152.719 1.00 87.69 84 GLY A CA 1
ATOM 695 C C . GLY A 1 84 ? 94.645 45.383 -152.333 1.00 87.69 84 GLY A C 1
ATOM 696 O O . GLY A 1 84 ? 94.294 45.146 -151.174 1.00 87.69 84 GLY A O 1
ATOM 697 N N . TYR A 1 85 ? 94.752 44.407 -153.238 1.00 87.06 85 TYR A N 1
ATOM 698 C CA . TYR A 1 85 ? 94.466 43.003 -152.915 1.00 87.06 85 TYR A CA 1
ATOM 699 C C . TYR A 1 85 ? 95.387 42.461 -151.807 1.00 87.06 85 TYR A C 1
ATOM 701 O O . TYR A 1 85 ? 94.941 41.705 -150.945 1.00 87.06 85 TYR A O 1
ATOM 709 N N . GLU A 1 86 ? 96.652 42.894 -151.742 1.00 87.62 86 GLU A N 1
ATOM 710 C CA . GLU A 1 86 ? 97.534 42.582 -150.612 1.00 87.62 86 GLU A CA 1
ATOM 711 C C . GLU A 1 86 ? 97.029 43.175 -149.284 1.00 87.62 86 GLU A C 1
ATOM 713 O O . GLU A 1 86 ? 97.252 42.563 -148.236 1.00 87.62 86 GLU A O 1
ATOM 718 N N . THR A 1 87 ? 96.372 44.344 -149.274 1.00 88.12 87 THR A N 1
ATOM 719 C CA . THR A 1 87 ? 95.699 44.862 -148.063 1.00 88.12 87 THR A CA 1
ATOM 720 C C . THR A 1 87 ? 94.432 44.080 -147.718 1.00 88.12 87 THR A C 1
ATOM 722 O O . THR A 1 87 ? 94.289 43.667 -146.567 1.00 88.12 87 THR A O 1
ATOM 725 N N . GLU A 1 88 ? 93.571 43.776 -148.692 1.00 89.19 88 GLU A N 1
ATOM 726 C CA . GLU A 1 88 ? 92.339 43.002 -148.475 1.00 89.19 88 GLU A CA 1
ATOM 727 C C . GLU A 1 88 ? 92.633 41.597 -147.931 1.00 89.19 88 GLU A C 1
ATOM 729 O O . GLU A 1 88 ? 92.029 41.172 -146.948 1.00 89.19 88 GLU A O 1
ATOM 734 N N . VAL A 1 89 ? 93.628 40.896 -148.486 1.00 87.88 89 VAL A N 1
ATOM 735 C CA . VAL A 1 89 ? 94.063 39.576 -147.995 1.00 87.88 89 VAL A CA 1
ATOM 736 C C . VAL A 1 89 ? 94.611 39.655 -146.565 1.00 87.88 89 VAL A C 1
ATOM 738 O O . VAL A 1 89 ? 94.373 38.743 -145.771 1.00 87.88 89 VAL A O 1
ATOM 741 N N . ARG A 1 90 ? 95.308 40.739 -146.192 1.00 88.56 90 ARG A N 1
ATOM 742 C CA . ARG A 1 90 ? 95.759 40.959 -144.804 1.00 88.56 90 ARG A CA 1
ATOM 743 C C . ARG A 1 90 ? 94.591 41.228 -143.856 1.00 88.56 90 ARG A C 1
ATOM 745 O O . ARG A 1 90 ? 94.602 40.717 -142.738 1.00 88.56 90 ARG A O 1
ATOM 752 N N . GLU A 1 91 ? 93.580 41.980 -144.280 1.00 90.00 91 GLU A N 1
ATOM 753 C CA . GLU A 1 91 ? 92.371 42.191 -143.480 1.00 90.00 91 GLU A CA 1
ATOM 754 C C . GLU A 1 91 ? 91.524 40.927 -143.330 1.00 90.00 91 GLU A C 1
ATOM 756 O O . GLU A 1 91 ? 91.060 40.639 -142.230 1.00 90.00 91 GLU A O 1
ATOM 761 N N . LEU A 1 92 ? 91.327 40.164 -144.406 1.00 87.06 92 LEU A N 1
ATOM 762 C CA . LEU A 1 92 ? 90.572 38.912 -144.373 1.00 87.06 92 LEU A CA 1
ATOM 763 C C . LEU A 1 92 ? 91.261 37.879 -143.478 1.00 87.06 92 LEU A C 1
ATOM 765 O O . LEU A 1 92 ? 90.588 37.250 -142.669 1.00 87.06 92 LEU A O 1
ATOM 769 N N . ARG A 1 93 ? 92.598 37.771 -143.526 1.00 89.94 93 ARG A N 1
ATOM 770 C CA . ARG A 1 93 ? 93.362 36.930 -142.587 1.00 89.94 93 ARG A CA 1
ATOM 771 C C . ARG A 1 93 ? 93.150 37.350 -141.132 1.00 89.94 93 ARG A C 1
ATOM 773 O O . ARG A 1 93 ? 92.833 36.492 -140.321 1.00 89.94 93 ARG A O 1
ATOM 780 N N . LYS A 1 94 ? 93.224 38.650 -140.815 1.00 91.12 94 LYS A N 1
ATOM 781 C CA . LYS A 1 94 ? 92.918 39.161 -139.463 1.00 91.12 94 LYS A CA 1
ATOM 782 C C . LYS A 1 94 ? 91.475 38.876 -139.032 1.00 91.12 94 LYS A C 1
ATOM 784 O O . LYS A 1 94 ? 91.240 38.574 -137.869 1.00 91.12 94 LYS A O 1
ATOM 789 N N . LYS A 1 95 ? 90.506 38.976 -139.949 1.00 91.31 95 LYS A N 1
ATOM 790 C CA . LYS A 1 95 ? 89.088 38.671 -139.679 1.00 91.31 95 LYS A CA 1
ATOM 791 C C . LYS A 1 95 ? 88.893 37.178 -139.384 1.00 91.31 95 LYS A C 1
ATOM 793 O O . LYS A 1 95 ? 88.221 36.859 -138.411 1.00 91.31 95 LYS A O 1
ATOM 798 N N . VAL A 1 96 ? 89.534 36.285 -140.146 1.00 91.06 96 VAL A N 1
ATOM 799 C CA . VAL A 1 96 ? 89.539 34.832 -139.883 1.00 91.06 96 VAL A CA 1
ATOM 800 C C . VAL A 1 96 ? 90.220 34.513 -138.550 1.00 91.06 96 VAL A C 1
ATOM 802 O O . VAL A 1 96 ? 89.610 33.864 -137.715 1.00 91.06 96 VAL A O 1
ATOM 805 N N . GLU A 1 97 ? 91.412 35.052 -138.289 1.00 91.38 97 GLU A N 1
ATOM 806 C CA . GLU A 1 97 ? 92.147 34.853 -137.029 1.00 91.38 97 GLU A CA 1
ATOM 807 C C . GLU A 1 97 ? 91.331 35.309 -135.801 1.00 91.38 97 GLU A C 1
ATOM 809 O O . GLU A 1 97 ? 91.236 34.590 -134.808 1.00 91.38 97 GLU A O 1
ATOM 814 N N . MET A 1 98 ? 90.645 36.455 -135.887 1.00 92.38 98 MET A N 1
ATOM 815 C CA . MET A 1 98 ? 89.705 36.911 -134.852 1.00 92.38 98 MET A CA 1
ATOM 816 C C . MET A 1 98 ? 88.466 36.007 -134.713 1.00 92.38 98 MET A C 1
ATOM 818 O O . MET A 1 98 ? 87.967 35.813 -133.600 1.00 92.38 98 MET A O 1
ATOM 822 N N . MET A 1 99 ? 87.956 35.442 -135.811 1.00 90.19 99 MET A N 1
ATOM 823 C CA . MET A 1 99 ? 86.850 34.479 -135.775 1.00 90.19 99 MET A CA 1
ATOM 824 C C . MET A 1 99 ? 87.274 33.134 -135.175 1.00 90.19 99 MET A C 1
ATOM 826 O O . MET A 1 99 ? 86.534 32.581 -134.370 1.00 90.19 99 MET A O 1
ATOM 830 N N . ASP A 1 100 ? 88.478 32.643 -135.464 1.00 91.06 100 ASP A N 1
ATOM 831 C CA . ASP A 1 100 ? 89.021 31.425 -134.855 1.00 91.06 100 ASP A CA 1
ATOM 832 C C . ASP A 1 100 ? 89.296 31.625 -133.355 1.00 91.06 100 ASP A C 1
ATOM 834 O O . ASP A 1 100 ? 89.001 30.748 -132.539 1.00 91.06 100 ASP A O 1
ATOM 838 N N . LEU A 1 101 ? 89.779 32.805 -132.946 1.00 93.56 101 LEU A N 1
ATOM 839 C CA . LEU A 1 101 ? 89.939 33.163 -131.531 1.00 93.56 101 LEU A CA 1
ATOM 840 C C . LEU A 1 101 ? 88.592 33.240 -130.790 1.00 93.56 101 LEU A C 1
ATOM 842 O O . LEU A 1 101 ? 88.473 32.707 -129.687 1.00 93.56 101 LEU A O 1
ATOM 846 N N . THR A 1 102 ? 87.555 33.835 -131.387 1.00 92.62 102 THR A N 1
ATOM 847 C CA . THR A 1 102 ? 86.214 33.867 -130.768 1.00 92.62 102 THR A CA 1
ATOM 848 C C . THR A 1 102 ? 85.539 32.494 -130.773 1.00 92.62 102 THR A C 1
ATOM 850 O O . THR A 1 102 ? 84.968 32.099 -129.760 1.00 92.62 102 THR A O 1
ATOM 853 N N . GLN A 1 103 ? 85.680 31.701 -131.836 1.00 90.88 103 GLN A N 1
ATOM 854 C CA . GLN A 1 103 ? 85.155 30.335 -131.902 1.00 90.88 103 GLN A CA 1
ATOM 855 C C . GLN A 1 103 ? 85.859 29.398 -130.905 1.00 90.88 103 GLN A C 1
ATOM 857 O O . GLN A 1 103 ? 85.208 28.560 -130.276 1.00 90.88 103 GLN A O 1
ATOM 862 N N . THR A 1 104 ? 87.173 29.542 -130.699 1.00 93.19 104 THR A N 1
ATOM 863 C CA . THR A 1 104 ? 87.916 28.781 -129.674 1.00 93.19 104 THR A CA 1
ATOM 864 C C . THR A 1 104 ? 87.671 29.275 -128.245 1.00 93.19 104 THR A C 1
ATOM 866 O O . THR A 1 104 ? 87.869 28.498 -127.313 1.00 93.19 104 THR A O 1
ATOM 869 N N . ALA A 1 105 ? 87.200 30.511 -128.045 1.00 93.19 105 ALA A N 1
ATOM 870 C CA . ALA A 1 105 ? 86.663 30.970 -126.761 1.00 93.19 105 ALA A CA 1
ATOM 871 C C . ALA A 1 105 ? 85.267 30.375 -126.497 1.00 93.19 105 ALA A C 1
ATOM 873 O O . ALA A 1 105 ? 85.096 29.619 -125.542 1.00 93.19 105 ALA A O 1
ATOM 874 N N . LEU A 1 106 ? 84.309 30.591 -127.406 1.00 93.00 106 LEU A N 1
ATOM 875 C CA . LEU A 1 106 ? 82.926 30.107 -127.285 1.00 93.00 106 LEU A CA 1
ATOM 876 C C . LEU A 1 106 ? 82.839 28.579 -127.150 1.00 93.00 106 LEU A C 1
ATOM 878 O O . LEU A 1 106 ? 81.985 28.060 -126.434 1.00 93.00 106 LEU A O 1
ATOM 882 N N . THR A 1 107 ? 83.732 27.824 -127.801 1.00 92.81 107 THR A N 1
ATOM 883 C CA . THR A 1 107 ? 83.785 26.362 -127.628 1.00 92.81 107 THR A CA 1
ATOM 884 C C . THR A 1 107 ? 84.390 25.924 -126.292 1.00 92.81 107 THR A C 1
ATOM 886 O O . THR A 1 107 ? 84.002 24.862 -125.804 1.00 92.81 107 THR A O 1
ATOM 889 N N . LYS A 1 108 ? 85.271 26.713 -125.654 1.00 94.12 108 LYS A N 1
ATOM 890 C CA . LYS A 1 108 ? 85.706 26.465 -124.265 1.00 94.12 108 LYS A CA 1
ATOM 891 C C . LYS A 1 108 ? 84.560 26.728 -123.299 1.00 94.12 108 LYS A C 1
ATOM 893 O O . LYS A 1 108 ? 84.176 25.798 -122.599 1.00 94.12 108 LYS A O 1
ATOM 898 N N . GLU A 1 109 ? 83.941 27.906 -123.373 1.00 93.44 109 GLU A N 1
ATOM 899 C CA . GLU A 1 109 ? 82.782 28.290 -122.551 1.00 93.44 109 GLU A CA 1
ATOM 900 C C . GLU A 1 109 ? 81.654 27.254 -122.658 1.00 93.44 109 GLU A C 1
ATOM 902 O O . GLU A 1 109 ? 81.185 26.723 -121.655 1.00 93.44 109 GLU A O 1
ATOM 907 N N . ARG A 1 110 ? 81.280 26.850 -123.881 1.00 93.94 110 ARG A N 1
ATOM 908 C CA . ARG A 1 110 ? 80.282 25.793 -124.119 1.00 93.94 110 ARG A CA 1
ATOM 909 C C . ARG A 1 110 ? 80.685 24.448 -123.509 1.00 93.94 110 ARG A C 1
ATOM 911 O O . ARG A 1 110 ? 79.817 23.706 -123.053 1.00 93.94 110 ARG A O 1
ATOM 918 N N . ASN A 1 111 ? 81.969 24.095 -123.521 1.00 94.44 111 ASN A N 1
ATOM 919 C CA . ASN A 1 111 ? 82.460 22.843 -122.938 1.00 94.44 111 ASN A CA 1
ATOM 920 C C . ASN A 1 111 ? 82.633 22.926 -121.410 1.00 94.44 111 ASN A C 1
ATOM 922 O O . ASN A 1 111 ? 82.607 21.891 -120.749 1.00 94.44 111 ASN A O 1
ATOM 926 N N . GLU A 1 112 ? 82.790 24.120 -120.843 1.00 94.94 112 GLU A N 1
ATOM 927 C CA . GLU A 1 112 ? 82.801 24.389 -119.402 1.00 94.94 112 GLU A CA 1
ATOM 928 C C . GLU A 1 112 ? 81.372 24.360 -118.850 1.00 94.94 112 GLU A C 1
ATOM 930 O O . GLU A 1 112 ? 81.078 23.512 -118.010 1.00 94.94 112 GLU A O 1
ATOM 935 N N . LEU A 1 113 ? 80.444 25.104 -119.458 1.00 93.38 113 LEU A N 1
ATOM 936 C CA . LEU A 1 113 ? 79.002 25.010 -119.196 1.00 93.38 113 LEU A CA 1
ATOM 937 C C . LEU A 1 113 ? 78.479 23.571 -119.354 1.00 93.38 113 LEU A C 1
ATOM 939 O O . LEU A 1 113 ? 77.671 23.109 -118.554 1.00 93.38 113 LEU A O 1
ATOM 943 N N . SER A 1 114 ? 78.966 22.807 -120.340 1.00 94.56 114 SER A N 1
ATOM 944 C CA . SER A 1 114 ? 78.588 21.393 -120.492 1.00 94.56 114 SER A CA 1
ATOM 945 C C . SER A 1 114 ? 79.125 20.486 -119.375 1.00 94.56 114 SER A C 1
ATOM 947 O O . SER A 1 114 ? 78.526 19.437 -119.133 1.00 94.56 114 SER A O 1
ATOM 949 N N . LYS A 1 115 ? 80.229 20.846 -118.704 1.00 95.06 115 LYS A N 1
ATOM 950 C CA . LYS A 1 115 ? 80.712 20.143 -117.501 1.00 95.06 115 LYS A CA 1
ATOM 951 C C . LYS A 1 115 ? 79.903 20.558 -116.277 1.00 95.06 115 LYS A C 1
ATOM 953 O O . LYS A 1 115 ? 79.529 19.689 -115.500 1.00 95.06 115 LYS A O 1
ATOM 958 N N . GLU A 1 116 ? 79.594 21.845 -116.134 1.00 95.06 116 GLU A N 1
ATOM 959 C CA . GLU A 1 116 ? 78.761 22.373 -115.047 1.00 95.06 116 GLU A CA 1
ATOM 960 C C . GLU A 1 116 ? 77.344 21.793 -115.082 1.00 95.06 116 GLU A C 1
ATOM 962 O O . GLU A 1 116 ? 76.836 21.334 -114.065 1.00 95.06 116 GLU A O 1
ATOM 967 N N . VAL A 1 117 ? 76.724 21.698 -116.262 1.00 94.75 117 VAL A N 1
ATOM 968 C CA . VAL A 1 117 ? 75.438 21.006 -116.430 1.00 94.75 117 VAL A CA 1
ATOM 969 C C . VAL A 1 117 ? 75.547 19.534 -116.014 1.00 94.75 117 VAL A C 1
ATOM 971 O O . VAL A 1 117 ? 74.648 19.033 -115.342 1.00 94.75 117 VAL A O 1
ATOM 974 N N . ALA A 1 118 ? 76.646 18.845 -116.337 1.00 94.88 118 ALA A N 1
ATOM 975 C CA . ALA A 1 118 ? 76.846 17.451 -115.936 1.00 94.88 118 ALA A CA 1
ATOM 976 C C . ALA A 1 118 ? 77.068 17.285 -114.417 1.00 94.88 118 ALA A C 1
ATOM 978 O O . ALA A 1 118 ? 76.502 16.368 -113.818 1.00 94.88 118 ALA A O 1
ATOM 979 N N . THR A 1 119 ? 77.834 18.166 -113.763 1.00 95.19 119 THR A N 1
ATOM 980 C CA . THR A 1 119 ? 78.036 18.121 -112.301 1.00 95.19 119 THR A CA 1
ATOM 981 C C . THR A 1 119 ? 76.773 18.527 -111.542 1.00 95.19 119 THR A C 1
ATOM 983 O O . THR A 1 119 ? 76.439 17.897 -110.539 1.00 95.19 119 THR A O 1
ATOM 986 N N . LEU A 1 120 ? 76.005 19.498 -112.047 1.00 94.50 120 LEU A N 1
ATOM 987 C CA . LEU A 1 120 ? 74.691 19.859 -111.508 1.00 94.50 120 LEU A CA 1
ATOM 988 C C . LEU A 1 120 ? 73.676 18.717 -111.670 1.00 94.50 120 LEU A C 1
ATOM 990 O O . LEU A 1 120 ? 72.965 18.410 -110.717 1.00 94.50 120 LEU A O 1
ATOM 994 N N . GLN A 1 121 ? 73.645 18.024 -112.813 1.00 95.31 121 GLN A N 1
ATOM 995 C CA . GLN A 1 121 ? 72.806 16.831 -113.007 1.00 95.31 121 GLN A CA 1
ATOM 996 C C . GLN A 1 121 ? 73.176 15.697 -112.036 1.00 95.31 121 GLN A C 1
ATOM 998 O O . GLN A 1 121 ? 72.287 15.064 -111.461 1.00 95.31 121 GLN A O 1
ATOM 1003 N N . GLN A 1 122 ? 74.471 15.460 -111.801 1.00 95.31 122 GLN A N 1
ATOM 1004 C CA . GLN A 1 122 ? 74.935 14.494 -110.798 1.00 95.31 122 GLN A CA 1
ATOM 1005 C C . GLN A 1 122 ? 74.527 14.914 -109.376 1.00 95.31 122 GLN A C 1
ATOM 1007 O O . GLN A 1 122 ? 74.000 14.089 -108.632 1.00 95.31 122 GLN A O 1
ATOM 1012 N N . SER A 1 123 ? 74.685 16.194 -109.028 1.00 95.56 123 SER A N 1
ATOM 1013 C CA . SER A 1 123 ? 74.267 16.760 -107.738 1.00 95.56 123 SER A CA 1
ATOM 1014 C C . SER A 1 123 ? 72.759 16.606 -107.499 1.00 95.56 123 SER A C 1
ATOM 1016 O O . SER A 1 123 ? 72.350 16.040 -106.489 1.00 95.56 123 SER A O 1
ATOM 1018 N N . VAL A 1 124 ? 71.918 16.982 -108.471 1.00 95.62 124 VAL A N 1
ATOM 1019 C CA . VAL A 1 124 ? 70.456 16.785 -108.417 1.00 95.62 124 VAL A CA 1
ATOM 1020 C C . VAL A 1 124 ? 70.093 15.302 -108.271 1.00 95.62 124 VAL A C 1
ATOM 1022 O O . VAL A 1 124 ? 69.187 14.964 -107.512 1.00 95.62 124 VAL A O 1
ATOM 1025 N N . THR A 1 125 ? 70.823 14.401 -108.935 1.00 95.62 125 THR A N 1
ATOM 1026 C CA . THR A 1 125 ? 70.608 12.947 -108.824 1.00 95.62 125 THR A CA 1
ATOM 1027 C C . THR A 1 125 ? 70.953 12.406 -107.430 1.00 95.62 125 THR A C 1
ATOM 1029 O O . THR A 1 125 ? 70.294 11.479 -106.959 1.00 95.62 125 THR A O 1
ATOM 1032 N N . LEU A 1 126 ? 71.964 12.964 -106.756 1.00 96.12 126 LEU A N 1
ATOM 1033 C CA . LEU A 1 126 ? 72.293 12.625 -105.366 1.00 96.12 126 LEU A CA 1
ATOM 1034 C C . LEU A 1 126 ? 71.250 13.199 -104.399 1.00 96.12 126 LEU A C 1
ATOM 1036 O O . LEU A 1 126 ? 70.641 12.439 -103.654 1.00 96.12 126 LEU A O 1
ATOM 1040 N N . LEU A 1 127 ? 70.938 14.494 -104.505 1.00 95.81 127 LEU A N 1
ATOM 1041 C CA . LEU A 1 127 ? 69.941 15.164 -103.662 1.00 95.81 127 LEU A CA 1
ATOM 1042 C C . LEU A 1 127 ? 68.548 14.521 -103.758 1.00 95.81 127 LEU A C 1
ATOM 1044 O O . LEU A 1 127 ? 67.832 14.449 -102.761 1.00 95.81 127 LEU A O 1
ATOM 1048 N N . GLN A 1 128 ? 68.159 14.010 -104.932 1.00 95.81 128 GLN A N 1
ATOM 1049 C CA . GLN A 1 128 ? 66.911 13.261 -105.089 1.00 95.81 128 GLN A CA 1
ATOM 1050 C C . GLN A 1 128 ? 66.967 11.897 -104.373 1.00 95.81 128 GLN A C 1
ATOM 1052 O O . GLN A 1 128 ? 65.995 11.534 -103.716 1.00 95.81 128 GLN A O 1
ATOM 1057 N N . LYS A 1 129 ? 68.100 11.176 -104.396 1.00 96.31 129 LYS A N 1
ATOM 1058 C CA . LYS A 1 129 ? 68.278 9.939 -103.605 1.00 96.31 129 LYS A CA 1
ATOM 1059 C C . LYS A 1 129 ? 68.256 10.203 -102.101 1.00 96.31 129 LYS A C 1
ATOM 1061 O O . LYS A 1 129 ? 67.637 9.429 -101.373 1.00 96.31 129 LYS A O 1
ATOM 1066 N N . ASP A 1 130 ? 68.888 11.284 -101.649 1.00 96.50 130 ASP A N 1
ATOM 1067 C CA . ASP A 1 130 ? 68.916 11.678 -100.237 1.00 96.50 130 ASP A CA 1
ATOM 1068 C C . ASP A 1 130 ? 67.515 12.076 -99.757 1.00 96.50 130 ASP A C 1
ATOM 1070 O O . ASP A 1 130 ? 67.057 11.610 -98.715 1.00 96.50 130 ASP A O 1
ATOM 1074 N N . LYS A 1 131 ? 66.773 12.842 -100.566 1.00 97.38 131 LYS A N 1
ATOM 1075 C CA . LYS A 1 131 ? 65.349 13.132 -100.349 1.00 97.38 131 LYS A CA 1
ATOM 1076 C C . LYS A 1 131 ? 64.511 11.853 -100.272 1.00 97.38 131 LYS A C 1
ATOM 1078 O O . LYS A 1 131 ? 63.715 11.717 -99.349 1.00 97.38 131 LYS A O 1
ATOM 1083 N N . ASP A 1 132 ? 64.697 10.906 -101.190 1.00 97.00 132 ASP A N 1
ATOM 1084 C CA . ASP A 1 132 ? 63.937 9.650 -101.203 1.00 97.00 132 ASP A CA 1
ATOM 1085 C C . ASP A 1 132 ? 64.329 8.712 -100.049 1.00 97.00 132 ASP A C 1
ATOM 1087 O O . ASP A 1 132 ? 63.524 7.886 -99.618 1.00 97.00 132 ASP A O 1
ATOM 1091 N N . TYR A 1 133 ? 65.554 8.810 -99.527 1.00 97.69 133 TYR A N 1
ATOM 1092 C CA . TYR A 1 133 ? 65.980 8.148 -98.291 1.00 97.69 133 TYR A CA 1
ATOM 1093 C C . TYR A 1 133 ? 65.329 8.794 -97.058 1.00 97.69 133 TYR A C 1
ATOM 1095 O O . TYR A 1 133 ? 64.649 8.106 -96.297 1.00 97.69 133 TYR A O 1
ATOM 1103 N N . LEU A 1 134 ? 65.456 10.116 -96.903 1.00 97.00 134 LEU A N 1
ATOM 1104 C CA . LEU A 1 134 ? 64.882 10.869 -95.783 1.00 97.00 134 LEU A CA 1
ATOM 1105 C C . LEU A 1 134 ? 63.351 10.780 -95.750 1.00 97.00 134 LEU A C 1
ATOM 1107 O O . LEU A 1 134 ? 62.771 10.694 -94.671 1.00 97.00 134 LEU A O 1
ATOM 1111 N N . HIS A 1 135 ? 62.686 10.739 -96.908 1.00 96.81 135 HIS A N 1
ATOM 1112 C CA . HIS A 1 135 ? 61.238 10.553 -96.987 1.00 96.81 135 HIS A CA 1
ATOM 1113 C C . HIS A 1 135 ? 60.811 9.166 -96.486 1.00 96.81 135 HIS A C 1
ATOM 1115 O O . HIS A 1 135 ? 59.895 9.080 -95.671 1.00 96.81 135 HIS A O 1
ATOM 1121 N N . ARG A 1 136 ? 61.514 8.092 -96.883 1.00 97.31 136 ARG A N 1
ATOM 1122 C CA . ARG A 1 136 ? 61.277 6.738 -96.345 1.00 97.31 136 ARG A CA 1
ATOM 1123 C C . ARG A 1 136 ? 61.534 6.673 -94.840 1.00 97.31 136 ARG A C 1
ATOM 1125 O O . ARG A 1 136 ? 60.689 6.163 -94.113 1.00 97.31 136 ARG A O 1
ATOM 1132 N N . GLN A 1 137 ? 62.636 7.255 -94.364 1.00 97.12 137 GLN A N 1
ATOM 1133 C CA . GLN A 1 137 ? 62.942 7.314 -92.933 1.00 97.12 137 GLN A CA 1
ATOM 1134 C C . GLN A 1 137 ? 61.869 8.093 -92.151 1.00 97.12 137 GLN A C 1
ATOM 1136 O O . GLN A 1 137 ? 61.471 7.669 -91.069 1.00 97.12 137 GLN A O 1
ATOM 1141 N N . ASN A 1 138 ? 61.356 9.199 -92.700 1.00 96.69 138 ASN A N 1
ATOM 1142 C CA . ASN A 1 138 ? 60.261 9.955 -92.095 1.00 96.69 138 ASN A CA 1
ATOM 1143 C C . ASN A 1 138 ? 58.953 9.145 -92.070 1.00 96.69 138 ASN A C 1
ATOM 1145 O O . ASN A 1 138 ? 58.308 9.093 -91.030 1.00 96.69 138 ASN A O 1
ATOM 1149 N N . MET A 1 139 ? 58.599 8.446 -93.155 1.00 97.00 139 MET A N 1
ATOM 1150 C CA . MET A 1 139 ? 57.440 7.543 -93.179 1.00 97.00 139 MET A CA 1
ATOM 1151 C C . MET A 1 139 ? 57.554 6.417 -92.142 1.00 97.00 139 MET A C 1
ATOM 1153 O O . MET A 1 139 ? 56.599 6.172 -91.409 1.00 97.00 139 MET A O 1
ATOM 1157 N N . GLU A 1 140 ? 58.717 5.766 -92.031 1.00 97.19 140 GLU A N 1
ATOM 1158 C CA . GLU A 1 140 ? 58.961 4.750 -91.000 1.00 97.19 140 GLU A CA 1
ATOM 1159 C C . GLU A 1 140 ? 58.821 5.308 -89.581 1.00 97.19 140 GLU A C 1
ATOM 1161 O O . GLU A 1 140 ? 58.250 4.642 -88.718 1.00 97.19 140 GLU A O 1
ATOM 1166 N N . LEU A 1 141 ? 59.331 6.516 -89.325 1.00 96.56 141 LEU A N 1
ATOM 1167 C CA . LEU A 1 141 ? 59.197 7.169 -88.023 1.00 96.56 141 LEU A CA 1
ATOM 1168 C C . LEU A 1 141 ? 57.738 7.529 -87.725 1.00 96.56 141 LEU A C 1
ATOM 1170 O O . LEU A 1 141 ? 57.270 7.208 -86.639 1.00 96.56 141 LEU A O 1
ATOM 1174 N N . ASN A 1 142 ? 56.996 8.085 -88.686 1.00 97.31 142 ASN A N 1
ATOM 1175 C CA . ASN A 1 142 ? 55.580 8.424 -88.510 1.00 97.31 142 ASN A CA 1
ATOM 1176 C C . ASN A 1 142 ? 54.730 7.177 -88.193 1.00 97.31 142 ASN A C 1
ATOM 1178 O O . ASN A 1 142 ? 53.874 7.229 -87.315 1.00 97.31 142 ASN A O 1
ATOM 1182 N N . VAL A 1 143 ? 54.997 6.037 -88.846 1.00 97.69 143 VAL A N 1
ATOM 1183 C CA . VAL A 1 143 ? 54.320 4.757 -88.550 1.00 97.69 143 VAL A CA 1
ATOM 1184 C C . VAL A 1 143 ? 54.678 4.233 -87.152 1.00 97.69 143 VAL A C 1
ATOM 1186 O O . VAL A 1 143 ? 53.814 3.696 -86.462 1.00 97.69 143 VAL A O 1
ATOM 1189 N N . ARG A 1 144 ? 55.928 4.406 -86.697 1.00 97.50 144 ARG A N 1
ATOM 1190 C CA . ARG A 1 144 ? 56.335 4.041 -85.326 1.00 97.50 144 ARG A CA 1
ATOM 1191 C C . ARG A 1 144 ? 55.703 4.960 -84.276 1.00 97.50 144 ARG A C 1
ATOM 1193 O O . ARG A 1 144 ? 55.269 4.453 -83.248 1.00 97.50 144 ARG A O 1
ATOM 1200 N N . CYS A 1 145 ? 55.617 6.267 -84.539 1.00 95.94 145 CYS A N 1
ATOM 1201 C CA . CYS A 1 145 ? 54.916 7.227 -83.682 1.00 95.94 145 CYS A CA 1
ATOM 1202 C C . CYS A 1 145 ? 53.445 6.838 -83.529 1.00 95.94 145 CYS A C 1
ATOM 1204 O O . CYS A 1 145 ? 53.031 6.566 -82.409 1.00 95.94 145 CYS A O 1
ATOM 1206 N N . ALA A 1 146 ? 52.718 6.661 -84.638 1.00 97.38 146 ALA A N 1
ATOM 1207 C CA . ALA A 1 146 ? 51.317 6.239 -84.614 1.00 97.38 146 ALA A CA 1
ATOM 1208 C C . ALA A 1 146 ? 51.103 4.919 -83.844 1.00 97.38 146 ALA A C 1
ATOM 1210 O O . ALA A 1 146 ? 50.149 4.792 -83.085 1.00 97.38 146 ALA A O 1
ATOM 1211 N N . HIS A 1 147 ? 52.012 3.944 -83.967 1.00 97.69 147 HIS A N 1
ATOM 1212 C CA . HIS A 1 147 ? 51.881 2.678 -83.238 1.00 97.69 147 HIS A CA 1
ATOM 1213 C C . HIS A 1 147 ? 52.122 2.801 -81.722 1.00 97.69 147 HIS A C 1
ATOM 1215 O O . HIS A 1 147 ? 51.474 2.108 -80.931 1.00 97.69 147 HIS A O 1
ATOM 1221 N N . GLU A 1 148 ? 53.057 3.655 -81.298 1.00 96.62 148 GLU A N 1
ATOM 1222 C CA . GLU A 1 148 ? 53.282 3.938 -79.876 1.00 96.62 148 GLU A CA 1
ATOM 1223 C C . GLU A 1 148 ? 52.199 4.877 -79.305 1.00 96.62 148 GLU A C 1
ATOM 1225 O O . GLU A 1 148 ? 51.846 4.735 -78.138 1.00 96.62 148 GLU A O 1
ATOM 1230 N N . GLU A 1 149 ? 51.591 5.740 -80.125 1.00 97.62 149 GLU A N 1
ATOM 1231 C CA . GLU A 1 149 ? 50.388 6.527 -79.803 1.00 97.62 149 GLU A CA 1
ATOM 1232 C C . GLU A 1 149 ? 49.171 5.605 -79.591 1.00 97.62 149 GLU A C 1
ATOM 1234 O O . GLU A 1 149 ? 48.633 5.574 -78.483 1.00 97.62 149 GLU A O 1
ATOM 1239 N N . ASP A 1 150 ? 48.836 4.734 -80.557 1.00 98.06 150 ASP A N 1
ATOM 1240 C CA . ASP A 1 150 ? 47.810 3.678 -80.426 1.00 98.06 150 ASP A CA 1
ATOM 1241 C C . ASP A 1 150 ? 47.997 2.862 -79.134 1.00 98.06 150 ASP A C 1
ATOM 1243 O O . ASP A 1 150 ? 47.050 2.397 -78.495 1.00 98.06 150 ASP A O 1
ATOM 1247 N N . ARG A 1 151 ? 49.254 2.558 -78.790 1.00 98.12 151 ARG A N 1
ATOM 1248 C CA . ARG A 1 151 ? 49.626 1.762 -77.612 1.00 98.12 151 ARG A CA 1
ATOM 1249 C C . ARG A 1 151 ? 49.466 2.560 -76.321 1.00 98.12 151 ARG A C 1
ATOM 1251 O O . ARG A 1 151 ? 48.986 2.000 -75.336 1.00 98.12 151 ARG A O 1
ATOM 1258 N N . LEU A 1 152 ? 49.848 3.832 -76.325 1.00 97.25 152 LEU A N 1
ATOM 1259 C CA . LEU A 1 152 ? 49.697 4.753 -75.204 1.00 97.25 152 LEU A CA 1
ATOM 1260 C C . LEU A 1 152 ? 48.216 4.998 -74.896 1.00 97.25 152 LEU A C 1
ATOM 1262 O O . LEU A 1 152 ? 47.835 4.890 -73.733 1.00 97.25 152 LEU A O 1
ATOM 1266 N N . GLU A 1 153 ? 47.369 5.208 -75.907 1.00 97.88 153 GLU A N 1
ATOM 1267 C CA . GLU A 1 153 ? 45.913 5.322 -75.729 1.00 97.88 153 GLU A CA 1
ATOM 1268 C C . GLU A 1 153 ? 45.312 4.044 -75.124 1.00 97.88 153 GLU A C 1
ATOM 1270 O O . GLU A 1 153 ? 44.600 4.101 -74.119 1.00 97.88 153 GLU A O 1
ATOM 1275 N N . ARG A 1 154 ? 45.662 2.862 -75.656 1.00 97.75 154 ARG A N 1
ATOM 1276 C CA . ARG A 1 154 ? 45.212 1.571 -75.097 1.00 97.75 154 ARG A CA 1
ATOM 1277 C C . ARG A 1 154 ? 45.644 1.375 -73.639 1.00 97.75 154 ARG A C 1
ATOM 1279 O O . ARG A 1 154 ? 44.859 0.863 -72.842 1.00 97.75 154 ARG A O 1
ATOM 1286 N N . LEU A 1 155 ? 46.859 1.792 -73.275 1.00 96.81 155 LEU A N 1
ATOM 1287 C CA . LEU A 1 155 ? 47.350 1.740 -71.893 1.00 96.81 155 LEU A CA 1
ATOM 1288 C C . LEU A 1 155 ? 46.657 2.769 -70.984 1.00 96.81 155 LEU A C 1
ATOM 1290 O O . LEU A 1 155 ? 46.399 2.460 -69.822 1.00 96.81 155 LEU A O 1
ATOM 1294 N N . GLN A 1 156 ? 46.306 3.954 -71.493 1.00 97.88 156 GLN A N 1
ATOM 1295 C CA . GLN A 1 156 ? 45.509 4.942 -70.757 1.00 97.88 156 GLN A CA 1
ATOM 1296 C C . GLN A 1 156 ? 44.088 4.436 -70.482 1.00 97.88 156 GLN A C 1
ATOM 1298 O O . GLN A 1 156 ? 43.636 4.510 -69.343 1.00 97.88 156 GLN A O 1
ATOM 1303 N N . VAL A 1 157 ? 43.407 3.846 -71.471 1.00 98.31 157 VAL A N 1
ATOM 1304 C CA . VAL A 1 157 ? 42.077 3.236 -71.273 1.00 98.31 157 VAL A CA 1
ATOM 1305 C C . VAL A 1 157 ? 42.138 2.127 -70.217 1.00 98.31 157 VAL A C 1
ATOM 1307 O O . VAL A 1 157 ? 41.352 2.141 -69.272 1.00 98.31 157 VAL A O 1
ATOM 1310 N N . GLN A 1 158 ? 43.128 1.230 -70.295 1.00 97.75 158 GLN A N 1
ATOM 1311 C CA . GLN A 1 158 ? 43.340 0.191 -69.276 1.00 97.75 158 GLN A CA 1
ATOM 1312 C C . GLN A 1 158 ? 43.630 0.771 -67.880 1.00 97.75 158 GLN A C 1
ATOM 1314 O O . GLN A 1 158 ? 43.174 0.215 -66.877 1.00 97.75 158 GLN A O 1
ATOM 1319 N N . LEU A 1 159 ? 44.352 1.892 -67.786 1.00 97.56 159 LEU A N 1
ATOM 1320 C CA . LEU A 1 159 ? 44.601 2.584 -66.521 1.00 97.56 159 LEU A CA 1
ATOM 1321 C C . LEU A 1 159 ? 43.318 3.198 -65.937 1.00 97.56 159 LEU A C 1
ATOM 1323 O O . LEU A 1 159 ? 43.063 3.041 -64.744 1.00 97.56 159 LEU A O 1
ATOM 1327 N N . GLU A 1 160 ? 42.490 3.862 -66.746 1.00 98.25 160 GLU A N 1
ATOM 1328 C CA . GLU A 1 160 ? 41.228 4.434 -66.259 1.00 98.25 160 GLU A CA 1
ATOM 1329 C C . GLU A 1 160 ? 40.195 3.357 -65.910 1.00 98.25 160 GLU A C 1
ATOM 1331 O O . GLU A 1 160 ? 39.502 3.487 -64.904 1.00 98.25 160 GLU A O 1
ATOM 1336 N N . ASP A 1 161 ? 40.116 2.260 -66.661 1.00 98.19 161 ASP A N 1
ATOM 1337 C CA . ASP A 1 161 ? 39.195 1.164 -66.344 1.00 98.19 161 ASP A CA 1
ATOM 1338 C C . ASP A 1 161 ? 39.630 0.376 -65.098 1.00 98.19 161 ASP A C 1
ATOM 1340 O O . ASP A 1 161 ? 38.784 -0.008 -64.287 1.00 98.19 161 ASP A O 1
ATOM 1344 N N . THR A 1 162 ? 40.937 0.209 -64.857 1.00 97.56 162 THR A N 1
ATOM 1345 C CA . THR A 1 162 ? 41.429 -0.386 -63.598 1.00 97.56 162 THR A CA 1
ATOM 1346 C C . THR A 1 162 ? 41.269 0.544 -62.391 1.00 97.56 162 THR A C 1
ATOM 1348 O O . THR A 1 162 ? 40.986 0.054 -61.295 1.00 97.56 162 THR A O 1
ATOM 1351 N N . LYS A 1 163 ? 41.358 1.873 -62.565 1.00 98.25 163 LYS A N 1
ATOM 1352 C CA . LYS A 1 163 ? 40.976 2.853 -61.528 1.00 98.25 163 LYS A CA 1
ATOM 1353 C C . LYS A 1 163 ? 39.489 2.746 -61.174 1.00 98.25 163 LYS A C 1
ATOM 1355 O O . LYS A 1 163 ? 39.184 2.534 -60.001 1.00 98.25 163 LYS A O 1
ATOM 1360 N N . LYS A 1 164 ? 38.592 2.785 -62.171 1.00 98.19 164 LYS A N 1
ATOM 1361 C CA . LYS A 1 164 ? 37.133 2.641 -61.986 1.00 98.19 164 LYS A CA 1
ATOM 1362 C C . LYS A 1 164 ? 36.775 1.327 -61.294 1.00 98.19 164 LYS A C 1
ATOM 1364 O O . LYS A 1 164 ? 36.069 1.342 -60.295 1.00 98.19 164 LYS A O 1
ATOM 1369 N N . ALA A 1 165 ? 37.303 0.195 -61.767 1.00 97.81 165 ALA A N 1
ATOM 1370 C CA . ALA A 1 165 ? 37.014 -1.117 -61.185 1.00 97.81 165 ALA A CA 1
ATOM 1371 C C . ALA A 1 165 ? 37.471 -1.226 -59.716 1.00 97.81 165 ALA A C 1
ATOM 1373 O O . ALA A 1 165 ? 36.801 -1.854 -58.894 1.00 97.81 165 ALA A O 1
ATOM 1374 N N . ARG A 1 166 ? 38.593 -0.581 -59.368 1.00 98.06 166 ARG A N 1
ATOM 1375 C CA . ARG A 1 166 ? 39.070 -0.432 -57.986 1.00 98.06 166 ARG A CA 1
ATOM 1376 C C . ARG A 1 166 ? 38.145 0.467 -57.160 1.00 98.06 166 ARG A C 1
ATOM 1378 O O . ARG A 1 166 ? 37.836 0.109 -56.030 1.00 98.06 166 ARG A O 1
ATOM 1385 N N . GLU A 1 167 ? 37.727 1.612 -57.691 1.00 98.12 167 GLU A N 1
ATOM 1386 C CA . GLU A 1 167 ? 36.812 2.545 -57.016 1.00 98.12 167 GLU A CA 1
ATOM 1387 C C . GLU A 1 167 ? 35.449 1.892 -56.755 1.00 98.12 167 GLU A C 1
ATOM 1389 O O . GLU A 1 167 ? 35.027 1.822 -55.605 1.00 98.12 167 GLU A O 1
ATOM 1394 N N . GLU A 1 168 ? 34.853 1.242 -57.757 1.00 97.94 168 GLU A N 1
ATOM 1395 C CA . GLU A 1 168 ? 33.651 0.420 -57.593 1.00 97.94 168 GLU A CA 1
ATOM 1396 C C . GLU A 1 168 ? 33.803 -0.671 -56.519 1.00 97.94 168 GLU A C 1
ATOM 1398 O O . GLU A 1 168 ? 32.852 -0.965 -55.793 1.00 97.94 168 GLU A O 1
ATOM 1403 N N . ALA A 1 169 ? 34.968 -1.321 -56.431 1.00 97.25 169 ALA A N 1
ATOM 1404 C CA . ALA A 1 169 ? 35.230 -2.337 -55.413 1.00 97.25 169 ALA A CA 1
ATOM 1405 C C . ALA A 1 169 ? 35.340 -1.725 -54.005 1.00 97.25 169 ALA A C 1
ATOM 1407 O O . ALA A 1 169 ? 34.839 -2.316 -53.045 1.00 97.25 169 ALA A O 1
ATOM 1408 N N . TYR A 1 170 ? 35.934 -0.534 -53.883 1.00 98.12 170 TYR A N 1
ATOM 1409 C CA . TYR A 1 170 ? 35.965 0.231 -52.636 1.00 98.12 170 TYR A CA 1
ATOM 1410 C C . TYR A 1 170 ? 34.570 0.702 -52.217 1.00 98.12 170 TYR A C 1
ATOM 1412 O O . TYR A 1 170 ? 34.219 0.527 -51.052 1.00 98.12 170 TYR A O 1
ATOM 1420 N N . ASP A 1 171 ? 33.750 1.207 -53.139 1.00 98.12 171 ASP A N 1
ATOM 1421 C CA . ASP A 1 171 ? 32.376 1.634 -52.853 1.00 98.12 171 ASP A CA 1
ATOM 1422 C C . ASP A 1 171 ? 31.505 0.455 -52.399 1.00 98.12 171 ASP A C 1
ATOM 1424 O O . ASP A 1 171 ? 30.810 0.545 -51.386 1.00 98.12 171 ASP A O 1
ATOM 1428 N N . LYS A 1 172 ? 31.605 -0.698 -53.078 1.00 98.12 172 LYS A N 1
ATOM 1429 C CA . LYS A 1 172 ? 30.918 -1.943 -52.681 1.00 98.12 172 LYS A CA 1
ATOM 1430 C C . LYS A 1 172 ? 31.378 -2.426 -51.298 1.00 98.12 172 LYS A C 1
ATOM 1432 O O . LYS A 1 172 ? 30.548 -2.860 -50.498 1.00 98.12 172 LYS A O 1
ATOM 1437 N N . TYR A 1 173 ? 32.672 -2.316 -50.985 1.00 98.12 173 TYR A N 1
ATOM 1438 C CA . TYR A 1 173 ? 33.211 -2.632 -49.657 1.00 98.12 173 TYR A CA 1
ATOM 1439 C C . TYR A 1 173 ? 32.713 -1.663 -48.573 1.00 98.12 173 TYR A C 1
ATOM 1441 O O . TYR A 1 173 ? 32.269 -2.115 -47.519 1.00 98.12 173 TYR A O 1
ATOM 1449 N N . VAL A 1 174 ? 32.743 -0.351 -48.824 1.00 98.50 174 VAL A N 1
ATOM 1450 C CA . VAL A 1 174 ? 32.278 0.684 -47.886 1.00 98.50 174 VAL A CA 1
ATOM 1451 C C . VAL A 1 174 ? 30.781 0.539 -47.618 1.00 98.50 174 VAL A C 1
ATOM 1453 O O . VAL A 1 174 ? 30.384 0.470 -46.457 1.00 98.50 174 VAL A O 1
ATOM 1456 N N . ALA A 1 175 ? 29.963 0.391 -48.663 1.00 98.06 175 ALA A N 1
ATOM 1457 C CA . ALA A 1 175 ? 28.524 0.178 -48.531 1.00 98.06 175 ALA A CA 1
ATOM 1458 C C . ALA A 1 175 ? 28.196 -1.101 -47.739 1.00 98.06 175 ALA A C 1
ATOM 1460 O O . ALA A 1 175 ? 27.342 -1.071 -46.856 1.00 98.06 175 ALA A O 1
ATOM 1461 N N . SER A 1 176 ? 28.909 -2.205 -47.994 1.00 97.50 176 SER A N 1
ATOM 1462 C CA . SER A 1 176 ? 28.747 -3.462 -47.248 1.00 97.50 176 SER A CA 1
ATOM 1463 C C . SER A 1 176 ? 29.162 -3.323 -45.776 1.00 97.50 176 SER A C 1
ATOM 1465 O O . SER A 1 176 ? 28.405 -3.690 -44.876 1.00 97.50 176 SER A O 1
ATOM 1467 N N . ARG A 1 177 ? 30.325 -2.711 -45.507 1.00 98.25 177 ARG A N 1
ATOM 1468 C CA . ARG A 1 177 ? 30.818 -2.414 -44.152 1.00 98.25 177 ARG A CA 1
ATOM 1469 C C . ARG A 1 177 ? 29.809 -1.581 -43.361 1.00 98.25 177 ARG A C 1
ATOM 1471 O O . ARG A 1 177 ? 29.513 -1.913 -42.215 1.00 98.25 177 ARG A O 1
ATOM 1478 N N . ASP A 1 178 ? 29.290 -0.514 -43.961 1.00 98.25 178 ASP A N 1
ATOM 1479 C CA . ASP A 1 178 ? 28.412 0.438 -43.278 1.00 98.25 178 ASP A CA 1
ATOM 1480 C C . ASP A 1 178 ? 26.983 -0.101 -43.121 1.00 98.25 178 ASP A C 1
ATOM 1482 O O . ASP A 1 178 ? 26.350 0.146 -42.090 1.00 98.25 178 ASP A O 1
ATOM 1486 N N . HIS A 1 179 ? 26.511 -0.928 -44.060 1.00 98.00 179 HIS A N 1
ATOM 1487 C CA . HIS A 1 179 ? 25.289 -1.718 -43.908 1.00 98.00 179 HIS A CA 1
ATOM 1488 C C . HIS A 1 179 ? 25.390 -2.681 -42.716 1.00 98.00 179 HIS A C 1
ATOM 1490 O O . HIS A 1 179 ? 24.551 -2.605 -41.818 1.00 98.00 179 HIS A O 1
ATOM 1496 N N . TYR A 1 180 ? 26.434 -3.520 -42.644 1.00 97.75 180 TYR A N 1
ATOM 1497 C CA . TYR A 1 180 ? 26.619 -4.434 -41.510 1.00 97.75 180 TYR A CA 1
ATOM 1498 C C . TYR A 1 180 ? 26.810 -3.690 -40.187 1.00 97.75 180 TYR A C 1
ATOM 1500 O O . TYR A 1 180 ? 26.214 -4.079 -39.184 1.00 97.75 180 TYR A O 1
ATOM 1508 N N . LYS A 1 181 ? 27.583 -2.596 -40.172 1.00 98.44 181 LYS A N 1
ATOM 1509 C CA . LYS A 1 181 ? 27.721 -1.733 -38.991 1.00 98.44 181 LYS A CA 1
ATOM 1510 C C . LYS A 1 181 ? 26.350 -1.249 -38.508 1.00 98.44 181 LYS A C 1
ATOM 1512 O O . LYS A 1 181 ? 26.028 -1.425 -37.337 1.00 98.44 181 LYS A O 1
ATOM 1517 N N . THR A 1 182 ? 25.536 -0.701 -39.410 1.00 98.31 182 THR A N 1
ATOM 1518 C CA . THR A 1 182 ? 24.191 -0.201 -39.087 1.00 98.31 182 THR A CA 1
ATOM 1519 C C . THR A 1 182 ? 23.269 -1.328 -38.616 1.00 98.31 182 THR A C 1
ATOM 1521 O O . THR A 1 182 ? 22.495 -1.121 -37.687 1.00 98.31 182 THR A O 1
ATOM 1524 N N . GLU A 1 183 ? 23.368 -2.537 -39.182 1.00 98.25 183 GLU A N 1
ATOM 1525 C CA . GLU A 1 183 ? 22.623 -3.696 -38.676 1.00 98.25 183 GLU A CA 1
ATOM 1526 C C . GLU A 1 183 ? 23.013 -4.078 -37.246 1.00 98.25 183 GLU A C 1
ATOM 1528 O O . GLU A 1 183 ? 22.124 -4.325 -36.434 1.00 98.25 183 GLU A O 1
ATOM 1533 N N . TYR A 1 184 ? 24.308 -4.138 -36.919 1.00 98.06 184 TYR A N 1
ATOM 1534 C CA . TYR A 1 184 ? 24.753 -4.439 -35.554 1.00 98.06 184 TYR A CA 1
ATOM 1535 C C . TYR A 1 184 ? 24.367 -3.320 -34.576 1.00 98.06 184 TYR A C 1
ATOM 1537 O O . TYR A 1 184 ? 23.900 -3.607 -33.477 1.00 98.06 184 TYR A O 1
ATOM 1545 N N . GLU A 1 185 ? 24.482 -2.053 -34.983 1.00 98.19 185 GLU A N 1
ATOM 1546 C CA . GLU A 1 185 ? 24.043 -0.905 -34.180 1.00 98.19 185 GLU A CA 1
ATOM 1547 C C . GLU A 1 185 ? 22.517 -0.853 -33.997 1.00 98.19 185 GLU A C 1
ATOM 1549 O O . GLU A 1 185 ? 22.064 -0.356 -32.968 1.00 98.19 185 GLU A O 1
ATOM 1554 N N . ASN A 1 186 ? 21.725 -1.344 -34.960 1.00 98.19 186 ASN A N 1
ATOM 1555 C CA . ASN A 1 186 ? 20.274 -1.513 -34.818 1.00 98.19 186 ASN A CA 1
ATOM 1556 C C . ASN A 1 186 ? 19.963 -2.659 -33.847 1.00 98.19 186 ASN A C 1
ATOM 1558 O O . ASN A 1 186 ? 19.342 -2.409 -32.822 1.00 98.19 186 ASN A O 1
ATOM 1562 N N . LYS A 1 187 ? 20.481 -3.872 -34.096 1.00 98.19 187 LYS A N 1
ATOM 1563 C CA . LYS A 1 187 ? 20.250 -5.061 -33.250 1.00 98.19 187 LYS A CA 1
ATOM 1564 C C . LYS A 1 187 ? 20.609 -4.796 -31.786 1.00 98.19 187 LYS A C 1
ATOM 1566 O O . LYS A 1 187 ? 19.812 -5.086 -30.904 1.00 98.19 187 LYS A O 1
ATOM 1571 N N . LEU A 1 188 ? 21.749 -4.149 -31.527 1.00 97.88 188 LEU A N 1
ATOM 1572 C CA . LEU A 1 188 ? 22.160 -3.772 -30.172 1.00 97.88 188 LEU A CA 1
ATOM 1573 C C . LEU A 1 188 ? 21.219 -2.732 -29.532 1.00 97.88 188 LEU A C 1
ATOM 1575 O O . LEU A 1 188 ? 20.964 -2.801 -28.333 1.00 97.88 188 LEU A O 1
ATOM 1579 N N . ARG A 1 189 ? 20.682 -1.775 -30.306 1.00 98.38 189 ARG A N 1
ATOM 1580 C CA . ARG A 1 189 ? 19.661 -0.828 -29.817 1.00 98.38 189 ARG A CA 1
ATOM 1581 C C . ARG A 1 189 ? 18.340 -1.531 -29.508 1.00 98.38 189 ARG A C 1
ATOM 1583 O O . ARG A 1 189 ? 17.761 -1.256 -28.462 1.00 98.38 189 ARG A O 1
ATOM 1590 N N . ASP A 1 190 ? 17.904 -2.444 -30.368 1.00 98.50 190 ASP A N 1
ATOM 1591 C CA . ASP A 1 190 ? 16.659 -3.198 -30.206 1.00 98.50 190 ASP A CA 1
ATOM 1592 C C . ASP A 1 190 ? 16.738 -4.157 -29.001 1.00 98.50 190 ASP A C 1
ATOM 1594 O O . ASP A 1 190 ? 15.795 -4.246 -28.216 1.00 98.50 190 ASP A O 1
ATOM 1598 N N . GLU A 1 191 ? 17.885 -4.814 -28.787 1.00 98.19 191 GLU A N 1
ATOM 1599 C CA . GLU A 1 191 ? 18.164 -5.639 -27.602 1.00 98.19 191 GLU A CA 1
ATOM 1600 C C . GLU A 1 191 ? 18.184 -4.807 -26.309 1.00 98.19 191 GLU A C 1
ATOM 1602 O O . GLU A 1 191 ? 17.546 -5.185 -25.322 1.00 98.19 191 GLU A O 1
ATOM 1607 N N . LEU A 1 192 ? 18.866 -3.654 -26.305 1.00 98.25 192 LEU A N 1
ATOM 1608 C CA . LEU A 1 192 ? 18.899 -2.748 -25.151 1.00 98.25 192 LEU A CA 1
ATOM 1609 C C . LEU A 1 192 ? 17.510 -2.184 -24.823 1.00 98.25 192 LEU A C 1
ATOM 1611 O O . LEU A 1 192 ? 17.140 -2.125 -23.650 1.00 98.25 192 LEU A O 1
ATOM 1615 N N . GLU A 1 193 ? 16.722 -1.811 -25.833 1.00 98.31 193 GLU A N 1
ATOM 1616 C CA . GLU A 1 193 ? 15.353 -1.332 -25.638 1.00 98.31 193 GLU A CA 1
ATOM 1617 C C . GLU A 1 193 ? 14.424 -2.460 -25.169 1.00 98.31 193 GLU A C 1
ATOM 1619 O O . GLU A 1 193 ? 13.624 -2.247 -24.261 1.00 98.31 193 GLU A O 1
ATOM 1624 N N . HIS A 1 194 ? 14.570 -3.683 -25.689 1.00 98.50 194 HIS A N 1
ATOM 1625 C CA . HIS A 1 194 ? 13.817 -4.843 -25.207 1.00 98.50 194 HIS A CA 1
ATOM 1626 C C . HIS A 1 194 ? 14.121 -5.154 -23.732 1.00 98.50 194 HIS A C 1
ATOM 1628 O O . HIS A 1 194 ? 13.196 -5.367 -22.946 1.00 98.50 194 HIS A O 1
ATOM 1634 N N . ILE A 1 195 ? 15.398 -5.119 -23.329 1.00 98.38 195 ILE A N 1
ATOM 1635 C CA . ILE A 1 195 ? 15.806 -5.269 -21.923 1.00 98.38 195 ILE A CA 1
ATOM 1636 C C . ILE A 1 195 ? 15.223 -4.132 -21.072 1.00 98.38 195 ILE A C 1
ATOM 1638 O O . ILE A 1 195 ? 14.700 -4.393 -19.985 1.00 98.38 195 ILE A O 1
ATOM 1642 N N . ARG A 1 196 ? 15.252 -2.884 -21.560 1.00 98.56 196 ARG A N 1
ATOM 1643 C CA . ARG A 1 196 ? 14.686 -1.722 -20.857 1.00 98.56 196 ARG A CA 1
ATOM 1644 C C . ARG A 1 196 ? 13.178 -1.863 -20.649 1.00 98.56 196 ARG A C 1
ATOM 1646 O O . ARG A 1 196 ? 12.718 -1.779 -19.517 1.00 98.56 196 ARG A O 1
ATOM 1653 N N . LEU A 1 197 ? 12.419 -2.144 -21.706 1.00 98.44 197 LEU A N 1
ATOM 1654 C CA . LEU A 1 197 ? 10.966 -2.325 -21.640 1.00 98.44 197 LEU A CA 1
ATOM 1655 C C . LEU A 1 197 ? 10.579 -3.500 -20.737 1.00 98.44 197 LEU A C 1
ATOM 1657 O O . LEU A 1 197 ? 9.674 -3.367 -19.915 1.00 98.44 197 LEU A O 1
ATOM 1661 N N . LYS A 1 198 ? 11.290 -4.631 -20.838 1.00 98.44 198 LYS A N 1
ATOM 1662 C CA . LYS A 1 198 ? 11.041 -5.801 -19.990 1.00 98.44 198 LYS A CA 1
ATOM 1663 C C . LYS A 1 198 ? 11.318 -5.505 -18.514 1.00 98.44 198 LYS A C 1
ATOM 1665 O O . LYS A 1 198 ? 10.474 -5.807 -17.678 1.00 98.44 198 LYS A O 1
ATOM 1670 N N . THR A 1 199 ? 12.451 -4.881 -18.191 1.00 97.81 199 THR A N 1
ATOM 1671 C CA . THR A 1 199 ? 12.786 -4.535 -16.797 1.00 97.81 199 THR A CA 1
ATOM 1672 C C . THR A 1 199 ? 11.862 -3.458 -16.227 1.00 97.81 199 THR A C 1
ATOM 1674 O O . THR A 1 199 ? 11.433 -3.590 -15.084 1.00 97.81 199 THR A O 1
ATOM 1677 N N . SER A 1 200 ? 11.456 -2.454 -17.013 1.00 98.44 200 SER A N 1
ATOM 1678 C CA . SER A 1 200 ? 10.396 -1.512 -16.623 1.00 98.44 200 SER A CA 1
ATOM 1679 C C . SER A 1 200 ? 9.073 -2.226 -16.329 1.00 98.44 200 SER A C 1
ATOM 1681 O O . SER A 1 200 ? 8.484 -1.988 -15.278 1.00 98.44 200 SER A O 1
ATOM 1683 N N . HIS A 1 201 ? 8.637 -3.146 -17.194 1.00 98.44 201 HIS A N 1
ATOM 1684 C CA . HIS A 1 201 ? 7.395 -3.897 -16.994 1.00 98.44 201 HIS A CA 1
ATOM 1685 C C . HIS A 1 201 ? 7.450 -4.827 -15.768 1.00 98.44 201 HIS A C 1
ATOM 1687 O O . HIS A 1 201 ? 6.486 -4.906 -15.007 1.00 98.44 201 HIS A O 1
ATOM 1693 N N . GLU A 1 202 ? 8.583 -5.490 -15.522 1.00 98.31 202 GLU A N 1
ATOM 1694 C CA . GLU A 1 202 ? 8.802 -6.297 -14.314 1.00 98.31 202 GLU A CA 1
ATOM 1695 C C . GLU A 1 202 ? 8.758 -5.427 -13.043 1.00 98.31 202 GLU A C 1
ATOM 1697 O O . GLU A 1 202 ? 8.112 -5.802 -12.063 1.00 98.31 202 GLU A O 1
ATOM 1702 N N . ILE A 1 203 ? 9.356 -4.228 -13.070 1.00 98.38 203 ILE A N 1
ATOM 1703 C CA . ILE A 1 203 ? 9.287 -3.253 -11.969 1.00 98.38 203 ILE A CA 1
ATOM 1704 C C . ILE A 1 203 ? 7.845 -2.778 -11.734 1.00 98.38 203 ILE A C 1
ATOM 1706 O O . ILE A 1 203 ? 7.390 -2.770 -10.590 1.00 98.38 203 ILE A O 1
ATOM 1710 N N . GLU A 1 204 ? 7.105 -2.414 -12.783 1.00 98.44 204 GLU A N 1
ATOM 1711 C CA . GLU A 1 204 ? 5.696 -2.003 -12.687 1.00 98.44 204 GLU A CA 1
ATOM 1712 C C . GLU A 1 204 ? 4.810 -3.130 -12.141 1.00 98.44 204 GLU A C 1
ATOM 1714 O O . GLU A 1 204 ? 4.011 -2.906 -11.229 1.00 98.44 204 GLU A O 1
ATOM 1719 N N . SER A 1 205 ? 4.994 -4.361 -12.630 1.00 98.50 205 SER A N 1
ATOM 1720 C CA . SER A 1 205 ? 4.266 -5.539 -12.152 1.00 98.50 205 SER A CA 1
ATOM 1721 C C . SER A 1 205 ? 4.551 -5.825 -10.675 1.00 98.50 205 SER A C 1
ATOM 1723 O O . SER A 1 205 ? 3.624 -6.134 -9.925 1.00 98.50 205 SER A O 1
ATOM 1725 N N . LEU A 1 206 ? 5.805 -5.694 -10.227 1.00 98.19 206 LEU A N 1
ATOM 1726 C CA . LEU A 1 206 ? 6.177 -5.850 -8.816 1.00 98.19 206 LEU A CA 1
ATOM 1727 C C . LEU A 1 206 ? 5.600 -4.727 -7.942 1.00 98.19 206 LEU A C 1
ATOM 1729 O O . LEU A 1 206 ? 5.106 -5.000 -6.847 1.00 98.19 206 LEU A O 1
ATOM 1733 N N . GLN A 1 207 ? 5.603 -3.477 -8.419 1.00 98.44 207 GLN A N 1
ATOM 1734 C CA . GLN A 1 207 ? 4.994 -2.348 -7.708 1.00 98.44 207 GLN A CA 1
ATOM 1735 C C . GLN A 1 207 ? 3.476 -2.506 -7.567 1.00 98.44 207 GLN A C 1
ATOM 1737 O O . GLN A 1 207 ? 2.939 -2.260 -6.486 1.00 98.44 207 GLN A O 1
ATOM 1742 N N . CYS A 1 208 ? 2.781 -2.941 -8.621 1.00 98.25 208 CYS A N 1
ATOM 1743 C CA . CYS A 1 208 ? 1.345 -3.210 -8.574 1.00 98.25 208 CYS A CA 1
ATOM 1744 C C . CYS A 1 208 ? 1.024 -4.398 -7.658 1.00 98.25 208 CYS A C 1
ATOM 1746 O O . CYS A 1 208 ? 0.217 -4.237 -6.746 1.00 98.25 208 CYS A O 1
ATOM 1748 N N . ALA A 1 209 ? 1.705 -5.540 -7.802 1.00 97.94 209 ALA A N 1
ATOM 1749 C CA . ALA A 1 209 ? 1.491 -6.701 -6.934 1.00 97.94 209 ALA A CA 1
ATOM 1750 C C . ALA A 1 209 ? 1.747 -6.378 -5.448 1.00 97.94 209 ALA A C 1
ATOM 1752 O O . ALA A 1 209 ? 0.964 -6.771 -4.584 1.00 97.94 209 ALA A O 1
ATOM 1753 N N . SER A 1 210 ? 2.800 -5.607 -5.151 1.00 97.81 210 SER A N 1
ATOM 1754 C CA . SER A 1 210 ? 3.111 -5.118 -3.801 1.00 97.81 210 SER A CA 1
ATOM 1755 C C . SER A 1 210 ? 2.022 -4.182 -3.257 1.00 97.81 210 SER A C 1
ATOM 1757 O O . SER A 1 210 ? 1.524 -4.383 -2.148 1.00 97.81 210 SER A O 1
ATOM 1759 N N . ARG A 1 211 ? 1.562 -3.212 -4.061 1.00 98.38 211 ARG A N 1
ATOM 1760 C CA . ARG A 1 211 ? 0.454 -2.314 -3.693 1.00 98.38 211 ARG A CA 1
ATOM 1761 C C . ARG A 1 211 ? -0.827 -3.094 -3.395 1.00 98.38 211 ARG A C 1
ATOM 1763 O O . ARG A 1 211 ? -1.430 -2.891 -2.347 1.00 98.38 211 ARG A O 1
ATOM 1770 N N . GLU A 1 212 ? -1.206 -4.030 -4.262 1.00 98.19 212 GLU A N 1
ATOM 1771 C CA . GLU A 1 212 ? -2.383 -4.874 -4.053 1.00 98.19 212 GLU A CA 1
ATOM 1772 C C . GLU A 1 212 ? -2.263 -5.758 -2.801 1.00 98.19 212 GLU A C 1
ATOM 1774 O O . GLU A 1 212 ? -3.259 -5.976 -2.115 1.00 98.19 212 GLU A O 1
ATOM 1779 N N . MET A 1 213 ? -1.071 -6.283 -2.487 1.00 97.69 213 MET A N 1
ATOM 1780 C CA . MET A 1 213 ? -0.820 -7.036 -1.249 1.00 97.69 213 MET A CA 1
ATOM 1781 C C . MET A 1 213 ? -1.117 -6.167 -0.022 1.00 97.69 213 MET A C 1
ATOM 1783 O O . MET A 1 213 ? -1.953 -6.547 0.800 1.00 97.69 213 MET A O 1
ATOM 1787 N N . TYR A 1 214 ? -0.539 -4.964 0.048 1.00 98.12 214 TYR A N 1
ATOM 1788 C CA . TYR A 1 214 ? -0.814 -4.023 1.137 1.00 98.12 214 TYR A CA 1
ATOM 1789 C C . TYR A 1 214 ? -2.277 -3.558 1.172 1.00 98.12 214 TYR A C 1
ATOM 1791 O O . TYR A 1 214 ? -2.822 -3.355 2.255 1.00 98.12 214 TYR A O 1
ATOM 1799 N N . GLU A 1 215 ? -2.955 -3.419 0.030 1.00 98.06 215 GLU A N 1
ATOM 1800 C CA . GLU A 1 215 ? -4.384 -3.074 -0.032 1.00 98.06 215 GLU A CA 1
ATOM 1801 C C . GLU A 1 215 ? -5.310 -4.227 0.390 1.00 98.06 215 GLU A C 1
ATOM 1803 O O . GLU A 1 215 ? -6.401 -3.976 0.910 1.00 98.06 215 GLU A O 1
ATOM 1808 N N . ARG A 1 216 ? -4.923 -5.492 0.171 1.00 98.19 216 ARG A N 1
ATOM 1809 C CA . ARG A 1 216 ? -5.624 -6.670 0.720 1.00 98.19 216 ARG A CA 1
ATOM 1810 C C . ARG A 1 216 ? -5.441 -6.739 2.235 1.00 98.19 216 ARG A C 1
ATOM 1812 O O . ARG A 1 216 ? -6.427 -6.844 2.959 1.00 98.19 216 ARG A O 1
ATOM 1819 N N . GLU A 1 217 ? -4.206 -6.599 2.713 1.00 97.62 217 GLU A N 1
ATOM 1820 C CA . GLU A 1 217 ? -3.877 -6.598 4.142 1.00 97.62 217 GLU A CA 1
ATOM 1821 C C . GLU A 1 217 ? -4.583 -5.451 4.884 1.00 97.62 217 GLU A C 1
ATOM 1823 O O . GLU A 1 217 ? -5.259 -5.682 5.884 1.00 97.62 217 GLU A O 1
ATOM 1828 N N . ASN A 1 218 ? -4.548 -4.225 4.348 1.00 97.62 218 ASN A N 1
ATOM 1829 C CA . ASN A 1 218 ? -5.253 -3.077 4.930 1.00 97.62 218 ASN A CA 1
ATOM 1830 C C . ASN A 1 218 ? -6.775 -3.271 5.001 1.00 97.62 218 ASN A C 1
ATOM 1832 O O . ASN A 1 218 ? -7.398 -2.750 5.925 1.00 97.62 218 ASN A O 1
ATOM 1836 N N . ARG A 1 219 ? -7.387 -3.991 4.050 1.00 98.06 219 ARG A N 1
ATOM 1837 C CA . ARG A 1 219 ? -8.810 -4.365 4.125 1.00 98.06 219 ARG A CA 1
ATOM 1838 C C . ARG A 1 219 ? -9.044 -5.385 5.233 1.00 98.06 219 ARG A C 1
ATOM 1840 O O . ARG A 1 219 ? -9.807 -5.093 6.149 1.00 98.06 219 ARG A O 1
ATOM 1847 N N . SER A 1 220 ? -8.292 -6.486 5.236 1.00 98.25 220 SER A N 1
ATOM 1848 C CA . SER A 1 220 ? -8.386 -7.526 6.268 1.00 98.25 220 SER A CA 1
ATOM 1849 C C . SER A 1 220 ? -8.178 -6.982 7.688 1.00 98.25 220 SER A C 1
ATOM 1851 O O . SER A 1 220 ? -8.885 -7.396 8.603 1.00 98.25 220 SER A O 1
ATOM 1853 N N . LEU A 1 221 ? -7.251 -6.039 7.890 1.00 97.94 221 LEU A N 1
ATOM 1854 C CA . LEU A 1 221 ? -7.004 -5.407 9.192 1.00 97.94 221 LEU A CA 1
ATOM 1855 C C . LEU A 1 221 ? -8.141 -4.464 9.620 1.00 97.94 221 LEU A C 1
ATOM 1857 O O . LEU A 1 221 ? -8.457 -4.395 10.808 1.00 97.94 221 LEU A O 1
ATOM 1861 N N . ARG A 1 222 ? -8.786 -3.758 8.679 1.00 98.25 222 ARG A N 1
ATOM 1862 C CA . ARG A 1 222 ? -9.980 -2.936 8.963 1.00 98.25 222 ARG A CA 1
ATOM 1863 C C . ARG A 1 222 ? -11.179 -3.815 9.303 1.00 98.25 222 ARG A C 1
ATOM 1865 O O . ARG A 1 222 ? -11.820 -3.583 10.318 1.00 98.25 222 ARG A O 1
ATOM 1872 N N . GLU A 1 223 ? -11.417 -4.864 8.523 1.00 98.00 223 GLU A N 1
ATOM 1873 C CA . GLU A 1 223 ? -12.474 -5.850 8.770 1.00 98.00 223 GLU A CA 1
ATOM 1874 C C . GLU A 1 223 ? -12.278 -6.555 10.125 1.00 98.00 223 GLU A C 1
ATOM 1876 O O . GLU A 1 223 ? -13.223 -6.674 10.902 1.00 98.00 223 GLU A O 1
ATOM 1881 N N . ALA A 1 224 ? -11.048 -6.950 10.473 1.00 97.75 224 ALA A N 1
ATOM 1882 C CA . ALA A 1 224 ? -10.730 -7.521 11.783 1.00 97.75 224 ALA A CA 1
ATOM 1883 C C . ALA A 1 224 ? -10.960 -6.525 12.936 1.00 97.75 224 ALA A C 1
ATOM 1885 O O . ALA A 1 224 ? -11.554 -6.891 13.952 1.00 97.75 224 ALA A O 1
ATOM 1886 N N . ARG A 1 225 ? -10.546 -5.258 12.773 1.00 98.38 225 ARG A N 1
ATOM 1887 C CA . ARG A 1 225 ? -10.813 -4.172 13.734 1.00 98.38 225 ARG A CA 1
ATOM 1888 C C . ARG A 1 225 ? -12.313 -3.959 13.937 1.00 98.38 225 ARG A C 1
ATOM 1890 O O . ARG A 1 225 ? -12.752 -3.824 15.075 1.00 98.38 225 ARG A O 1
ATOM 1897 N N . ASP A 1 226 ? -13.085 -3.925 12.857 1.00 98.44 226 ASP A N 1
ATOM 1898 C CA . ASP A 1 226 ? -14.512 -3.601 12.900 1.00 98.44 226 ASP A CA 1
ATOM 1899 C C . ASP A 1 226 ? -15.330 -4.765 13.476 1.00 98.44 226 ASP A C 1
ATOM 1901 O O . ASP A 1 226 ? -16.206 -4.544 14.310 1.00 98.44 226 ASP A O 1
ATOM 1905 N N . ASN A 1 227 ? -14.955 -6.012 13.173 1.00 98.00 227 ASN A N 1
ATOM 1906 C CA . ASN A 1 227 ? -15.482 -7.192 13.864 1.00 98.00 227 ASN A CA 1
ATOM 1907 C C . ASN A 1 227 ? -15.163 -7.175 15.372 1.00 98.00 227 ASN A C 1
ATOM 1909 O O . ASN A 1 227 ? -16.043 -7.448 16.188 1.00 98.00 227 ASN A O 1
ATOM 1913 N N . ALA A 1 228 ? -13.937 -6.807 15.766 1.00 97.75 228 ALA A N 1
ATOM 1914 C CA . ALA A 1 228 ? -13.563 -6.685 17.178 1.00 97.75 228 ALA A CA 1
ATOM 1915 C C . ALA A 1 228 ? -14.294 -5.530 17.895 1.00 97.75 228 ALA A C 1
ATOM 1917 O O . ALA A 1 228 ? -14.613 -5.644 19.080 1.00 97.75 228 ALA A O 1
ATOM 1918 N N . ALA A 1 229 ? -14.598 -4.436 17.190 1.00 98.25 229 ALA A N 1
ATOM 1919 C CA . ALA A 1 229 ? -15.412 -3.340 17.712 1.00 98.25 229 ALA A CA 1
ATOM 1920 C C . ALA A 1 229 ? -16.870 -3.777 17.939 1.00 98.25 229 ALA A C 1
ATOM 1922 O O . ALA A 1 229 ? -17.401 -3.559 19.027 1.00 98.25 229 ALA A O 1
ATOM 1923 N N . LEU A 1 230 ? -17.479 -4.469 16.970 1.00 98.31 230 LEU A N 1
ATOM 1924 C CA . LEU A 1 230 ? -18.833 -5.023 17.095 1.00 98.31 230 LEU A CA 1
ATOM 1925 C C . LEU A 1 230 ? -18.939 -6.048 18.236 1.00 98.31 230 LEU A C 1
ATOM 1927 O O 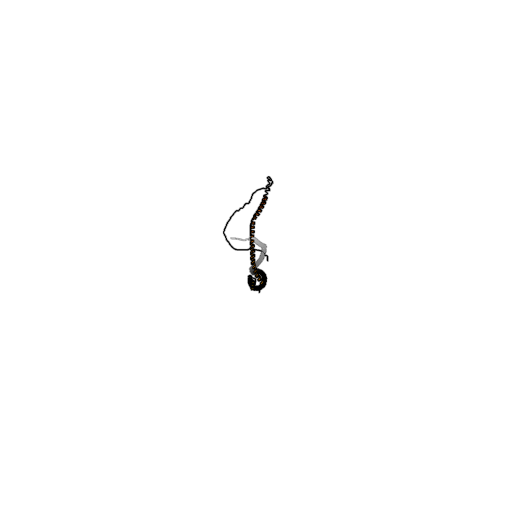. LEU A 1 230 ? -19.911 -6.029 18.991 1.00 98.31 230 LEU A O 1
ATOM 1931 N N . GLU A 1 231 ? -17.941 -6.918 18.408 1.00 97.56 231 GLU A N 1
ATOM 1932 C CA . GLU A 1 231 ? -17.943 -7.898 19.502 1.00 97.56 231 GLU A CA 1
ATOM 1933 C C . GLU A 1 231 ? -17.737 -7.235 20.874 1.00 97.56 231 GLU A C 1
ATOM 1935 O O . GLU A 1 231 ? -18.392 -7.604 21.849 1.00 97.56 231 GLU A O 1
ATOM 1940 N N . LYS A 1 232 ? -16.921 -6.173 20.949 1.00 98.31 232 LYS A N 1
ATOM 1941 C CA . LYS A 1 232 ? -16.832 -5.320 22.142 1.00 98.31 232 LYS A CA 1
ATOM 1942 C C . LYS A 1 232 ? -18.173 -4.650 22.461 1.00 98.31 232 LYS A C 1
ATOM 1944 O O . LYS A 1 232 ? -18.560 -4.606 23.625 1.00 98.31 232 LYS A O 1
ATOM 1949 N N . GLU A 1 233 ? -18.885 -4.122 21.466 1.00 98.31 233 GLU A N 1
ATOM 1950 C CA . GLU A 1 233 ? -20.196 -3.490 21.674 1.00 98.31 233 GLU A CA 1
ATOM 1951 C C . GLU A 1 233 ? -21.247 -4.495 22.163 1.00 98.31 233 GLU A C 1
ATOM 1953 O O . GLU A 1 233 ? -21.989 -4.190 23.101 1.00 98.31 233 GLU A O 1
ATOM 1958 N N . ARG A 1 234 ? -21.248 -5.723 21.621 1.00 98.06 234 ARG A N 1
ATOM 1959 C CA . ARG A 1 234 ? -22.054 -6.842 22.138 1.00 98.06 234 ARG A CA 1
ATOM 1960 C C . ARG A 1 234 ? -21.718 -7.143 23.597 1.00 98.06 234 ARG A C 1
ATOM 1962 O O . ARG A 1 234 ? -22.627 -7.138 24.427 1.00 98.06 234 ARG A O 1
ATOM 1969 N N . ALA A 1 235 ? -20.440 -7.325 23.930 1.00 97.38 235 ALA A N 1
ATOM 1970 C CA . ALA A 1 235 ? -19.999 -7.600 25.297 1.00 97.38 235 ALA A CA 1
ATOM 1971 C C . ALA A 1 235 ? -20.429 -6.494 26.281 1.00 97.38 235 ALA A C 1
ATOM 1973 O O . ALA A 1 235 ? -21.000 -6.796 27.325 1.00 97.38 235 ALA A O 1
ATOM 1974 N N . VAL A 1 236 ? -20.260 -5.219 25.912 1.00 98.38 236 VAL A N 1
ATOM 1975 C CA . VAL A 1 236 ? -20.695 -4.061 26.716 1.00 98.38 236 VAL A CA 1
ATOM 1976 C C . VAL A 1 236 ? -22.226 -3.975 26.835 1.00 98.38 236 VAL A C 1
ATOM 1978 O O . VAL A 1 236 ? -22.744 -3.525 27.857 1.00 98.38 236 VAL A O 1
ATOM 1981 N N . SER A 1 237 ? -22.988 -4.412 25.826 1.00 98.06 237 SER A N 1
ATOM 1982 C CA . SER A 1 237 ? -24.453 -4.494 25.940 1.00 98.06 237 SER A CA 1
ATOM 1983 C C . SER A 1 237 ? -24.897 -5.590 26.920 1.00 98.06 237 SER A C 1
ATOM 1985 O O . SER A 1 237 ? -25.741 -5.332 27.779 1.00 98.06 237 SER A O 1
ATOM 1987 N N . ALA A 1 238 ? -24.255 -6.763 26.880 1.00 97.88 238 ALA A N 1
ATOM 1988 C CA . ALA A 1 238 ? -24.507 -7.860 27.811 1.00 97.88 238 ALA A CA 1
ATOM 1989 C C . ALA A 1 238 ? -24.073 -7.516 29.249 1.00 97.88 238 ALA A C 1
ATOM 1991 O O . ALA A 1 238 ? -24.791 -7.826 30.197 1.00 97.88 238 ALA A O 1
ATOM 1992 N N . GLU A 1 239 ? -22.948 -6.815 29.419 1.00 97.94 239 GLU A N 1
ATOM 1993 C CA . GLU A 1 239 ? -22.490 -6.265 30.701 1.00 97.94 239 GLU A CA 1
ATOM 1994 C C . GLU A 1 239 ? -23.549 -5.337 31.316 1.00 97.94 239 GLU A C 1
ATOM 1996 O O . GLU A 1 239 ? -23.951 -5.535 32.461 1.00 97.94 239 GLU A O 1
ATOM 2001 N N . ARG A 1 240 ? -24.078 -4.379 30.539 1.00 98.31 240 ARG A N 1
ATOM 2002 C CA . ARG A 1 240 ? -25.149 -3.468 30.988 1.00 98.31 240 ARG A CA 1
ATOM 2003 C C . ARG A 1 240 ? -26.430 -4.209 31.365 1.00 98.31 240 ARG A C 1
ATOM 2005 O O . ARG A 1 240 ? -27.067 -3.852 32.352 1.00 98.31 240 ARG A O 1
ATOM 2012 N N . GLU A 1 241 ? -26.807 -5.240 30.611 1.00 98.19 241 GLU A N 1
ATOM 2013 C CA . GLU A 1 241 ? -27.944 -6.095 30.960 1.00 98.19 241 GLU A CA 1
ATOM 2014 C C . GLU A 1 241 ? -27.729 -6.857 32.274 1.00 98.19 241 GLU A C 1
ATOM 2016 O O . GLU A 1 241 ? -28.655 -6.961 33.079 1.00 98.19 241 GLU A O 1
ATOM 2021 N N . ILE A 1 242 ? -26.534 -7.414 32.490 1.00 97.19 242 ILE A N 1
ATOM 2022 C CA . ILE A 1 242 ? -26.186 -8.142 33.717 1.00 97.19 242 ILE A CA 1
ATOM 2023 C C . ILE A 1 242 ? -26.154 -7.179 34.908 1.00 97.19 242 ILE A C 1
ATOM 2025 O O . ILE A 1 242 ? -26.734 -7.496 35.945 1.00 97.19 242 ILE A O 1
ATOM 2029 N N . GLN A 1 243 ? -25.578 -5.986 34.742 1.00 98.19 243 GLN A N 1
ATOM 2030 C CA . GLN A 1 243 ? -25.578 -4.937 35.760 1.00 98.19 243 GLN A CA 1
ATOM 2031 C C . GLN A 1 243 ? -27.008 -4.516 36.125 1.00 98.19 243 GLN A C 1
ATOM 2033 O O . GLN A 1 243 ? -27.360 -4.524 37.299 1.00 98.19 243 GLN A O 1
ATOM 2038 N N . ALA A 1 244 ? -27.879 -4.266 35.141 1.00 98.19 244 ALA A N 1
ATOM 2039 C CA . ALA A 1 244 ? -29.278 -3.922 35.401 1.00 98.19 244 ALA A CA 1
ATOM 2040 C C . ALA A 1 244 ? -30.044 -5.041 36.139 1.00 98.19 244 ALA A C 1
ATOM 2042 O O . ALA A 1 244 ? -30.862 -4.755 37.014 1.00 98.19 244 ALA A O 1
ATOM 2043 N N . LYS A 1 245 ? -29.766 -6.316 35.829 1.00 97.94 245 LYS A N 1
ATOM 2044 C CA . LYS A 1 245 ? -30.334 -7.479 36.543 1.00 97.94 245 LYS A CA 1
ATOM 2045 C C . LYS A 1 245 ? -29.785 -7.587 37.974 1.00 97.94 245 LYS A C 1
ATOM 2047 O O . LYS A 1 245 ? -30.536 -7.913 38.890 1.00 97.94 245 LYS A O 1
ATOM 2052 N N . TYR A 1 246 ? -28.507 -7.276 38.186 1.00 98.00 246 TYR A N 1
ATOM 2053 C CA . TYR A 1 246 ? -27.877 -7.225 39.508 1.00 98.00 246 TYR A CA 1
ATOM 2054 C C . TYR A 1 246 ? -28.432 -6.082 40.374 1.00 98.00 246 TYR A C 1
ATOM 2056 O O . TYR A 1 246 ? -28.789 -6.312 41.527 1.00 98.00 246 TYR A O 1
ATOM 2064 N N . ASP A 1 247 ? -28.604 -4.884 39.813 1.00 98.19 247 ASP A N 1
ATOM 2065 C CA . ASP A 1 247 ? -29.181 -3.733 40.517 1.00 98.19 247 ASP A CA 1
ATOM 2066 C C . ASP A 1 247 ? -30.648 -3.992 40.914 1.00 98.19 247 ASP A C 1
ATOM 2068 O O . ASP A 1 247 ? -31.062 -3.664 42.028 1.00 98.19 247 ASP A O 1
ATOM 2072 N N . GLN A 1 248 ? -31.421 -4.671 40.054 1.00 97.94 248 GLN A N 1
ATOM 2073 C CA . GLN A 1 248 ? -32.767 -5.159 40.386 1.00 97.94 248 GLN A CA 1
ATOM 2074 C C . GLN A 1 248 ? -32.755 -6.180 41.535 1.00 97.94 248 GLN A C 1
ATOM 2076 O O . GLN A 1 248 ? -33.602 -6.102 42.425 1.00 97.94 248 GLN A O 1
ATOM 2081 N N . LEU A 1 249 ? -31.799 -7.116 41.552 1.00 97.69 249 LEU A N 1
ATOM 2082 C CA . LEU A 1 249 ? -31.650 -8.096 42.635 1.00 97.69 249 LEU A CA 1
ATOM 2083 C C . LEU A 1 249 ? -31.225 -7.444 43.960 1.00 97.69 249 LEU A C 1
ATOM 2085 O O . LEU A 1 249 ? -31.734 -7.832 45.010 1.00 97.69 249 LEU A O 1
ATOM 2089 N N . LEU A 1 250 ? -30.352 -6.430 43.932 1.00 98.12 250 LEU A N 1
ATOM 2090 C CA . LEU A 1 250 ? -29.999 -5.644 45.121 1.00 98.12 250 LEU A CA 1
ATOM 2091 C C . LEU A 1 250 ? -31.207 -4.899 45.696 1.00 98.12 250 LEU A C 1
ATOM 2093 O O . LEU A 1 250 ? -31.377 -4.844 46.915 1.00 98.12 250 LEU A O 1
ATOM 2097 N N . GLU A 1 251 ? -32.055 -4.335 44.839 1.00 97.81 251 GLU A N 1
ATOM 2098 C CA . GLU A 1 251 ? -33.255 -3.629 45.281 1.00 97.81 251 GLU A CA 1
ATOM 2099 C C . GLU A 1 251 ? -34.314 -4.599 45.837 1.00 97.81 251 GLU A C 1
ATOM 2101 O O . GLU A 1 251 ? -34.877 -4.352 46.903 1.00 97.81 251 GLU A O 1
ATOM 2106 N N . GLN A 1 252 ? -34.496 -5.770 45.215 1.00 97.56 252 GLN A N 1
ATOM 2107 C CA . GLN A 1 252 ? -35.310 -6.855 45.781 1.00 97.56 252 GLN A CA 1
ATOM 2108 C C . GLN A 1 252 ? -34.776 -7.327 47.144 1.00 97.56 252 GLN A C 1
ATOM 2110 O O . GLN A 1 252 ? -35.563 -7.519 48.071 1.00 97.56 252 GLN A O 1
ATOM 2115 N N . LEU A 1 253 ? -33.454 -7.469 47.302 1.00 97.50 253 LEU A N 1
ATOM 2116 C CA . LEU A 1 253 ? -32.823 -7.836 48.574 1.00 97.50 253 LEU A CA 1
ATOM 2117 C C . LEU A 1 253 ? -33.120 -6.797 49.667 1.00 97.50 253 LEU A C 1
ATOM 2119 O O . LEU A 1 253 ? -33.526 -7.170 50.765 1.00 97.50 253 LEU A O 1
ATOM 2123 N N . ARG A 1 254 ? -32.979 -5.499 49.362 1.00 97.75 254 ARG A N 1
ATOM 2124 C CA . ARG A 1 254 ? -33.307 -4.402 50.293 1.00 97.75 254 ARG A CA 1
ATOM 2125 C C . ARG A 1 254 ? -34.777 -4.408 50.693 1.00 97.75 254 ARG A C 1
ATOM 2127 O O . ARG A 1 254 ? -35.085 -4.262 51.872 1.00 97.75 254 ARG A O 1
ATOM 2134 N N . GLN A 1 255 ? -35.682 -4.610 49.739 1.00 97.38 255 GLN A N 1
ATOM 2135 C CA . GLN A 1 255 ? -37.116 -4.683 50.019 1.00 97.38 255 GLN A CA 1
ATOM 2136 C C . GLN A 1 255 ? -37.460 -5.909 50.872 1.00 97.38 255 GLN A C 1
ATOM 2138 O O . GLN A 1 255 ? -38.230 -5.793 51.822 1.00 97.38 255 GLN A O 1
ATOM 2143 N N . LEU A 1 256 ? -36.857 -7.072 50.605 1.00 96.75 256 LEU A N 1
ATOM 2144 C CA . LEU A 1 256 ? -36.997 -8.263 51.450 1.00 96.75 256 LEU A CA 1
ATOM 2145 C C . LEU A 1 256 ? -36.435 -8.042 52.860 1.00 96.75 256 LEU A C 1
ATOM 2147 O O . LEU A 1 256 ? -37.068 -8.465 53.825 1.00 96.75 256 LEU A O 1
ATOM 2151 N N . GLN A 1 257 ? -35.307 -7.339 52.994 1.00 97.62 257 GLN A N 1
ATOM 2152 C CA . GLN A 1 257 ? -34.727 -6.978 54.286 1.00 97.62 257 GLN A CA 1
ATOM 2153 C C . GLN A 1 257 ? -35.655 -6.042 55.076 1.00 97.62 257 GLN A C 1
ATOM 2155 O O . GLN A 1 257 ? -36.041 -6.380 56.191 1.00 97.62 257 GLN A O 1
ATOM 2160 N N . LEU A 1 258 ? -36.130 -4.943 54.480 1.00 97.56 258 LEU A N 1
ATOM 2161 C CA . LEU A 1 258 ? -37.096 -4.030 55.111 1.00 97.56 258 LEU A CA 1
ATOM 2162 C C . LEU A 1 258 ? -38.408 -4.740 55.499 1.00 97.56 258 LEU A C 1
ATOM 2164 O O . LEU A 1 258 ? -38.957 -4.495 56.575 1.00 97.56 258 LEU A O 1
ATOM 2168 N N . ASN A 1 259 ? -38.890 -5.664 54.661 1.00 97.19 259 ASN A N 1
ATOM 2169 C CA . ASN A 1 259 ? -40.059 -6.510 54.938 1.00 97.19 259 ASN A CA 1
ATOM 2170 C C . ASN A 1 259 ? -39.802 -7.587 56.012 1.00 97.19 259 ASN A C 1
ATOM 2172 O O . ASN A 1 259 ? -40.757 -8.132 56.567 1.00 97.19 259 ASN A O 1
ATOM 2176 N N . SER A 1 260 ? -38.542 -7.922 56.294 1.00 96.12 260 SER A N 1
ATOM 2177 C CA . SER A 1 260 ? -38.137 -8.813 57.386 1.00 96.12 260 SER A CA 1
ATOM 2178 C C . SER A 1 260 ? -37.997 -8.037 58.695 1.00 96.12 260 SER A C 1
ATOM 2180 O O . SER A 1 260 ? -38.552 -8.447 59.711 1.00 96.12 260 SER A O 1
ATOM 2182 N N . ASP A 1 261 ? -37.327 -6.884 58.666 1.00 97.88 261 ASP A N 1
ATOM 2183 C CA . ASP A 1 261 ? -37.072 -6.037 59.836 1.00 97.88 261 ASP A CA 1
ATOM 2184 C C . ASP A 1 261 ? -38.374 -5.443 60.405 1.00 97.88 261 ASP A C 1
ATOM 2186 O O . ASP A 1 261 ? -38.574 -5.408 61.622 1.00 97.88 261 ASP A O 1
ATOM 2190 N N . SER A 1 262 ? -39.314 -5.055 59.534 1.00 97.31 262 SER A N 1
ATOM 2191 C CA . SER A 1 262 ? -40.671 -4.646 59.933 1.00 97.31 262 SER A CA 1
ATOM 2192 C C . SER A 1 262 ? -41.436 -5.781 60.620 1.00 97.31 262 SER A C 1
ATOM 2194 O O . SER A 1 262 ? -41.896 -5.595 61.745 1.00 97.31 262 SER A O 1
ATOM 2196 N N . LYS A 1 263 ? -41.489 -6.982 60.027 1.00 97.25 263 LYS A N 1
ATOM 2197 C CA . LYS A 1 263 ? -42.113 -8.168 60.651 1.00 97.25 263 LYS A CA 1
ATOM 2198 C C . LYS A 1 263 ? -41.443 -8.569 61.965 1.00 97.25 263 LYS A C 1
ATOM 2200 O O . LYS A 1 263 ? -42.131 -8.959 62.905 1.00 97.25 263 LYS A O 1
ATOM 2205 N N . ALA A 1 264 ? -40.119 -8.463 62.060 1.00 97.12 264 ALA A N 1
ATOM 2206 C CA . ALA A 1 264 ? -39.388 -8.721 63.297 1.00 97.12 264 ALA A CA 1
ATOM 2207 C C . ALA A 1 264 ? -39.779 -7.713 64.392 1.00 97.12 264 ALA A C 1
ATOM 2209 O O . ALA A 1 264 ? -40.033 -8.115 65.526 1.00 97.12 264 ALA A O 1
ATOM 2210 N N . SER A 1 265 ? -39.907 -6.427 64.047 1.00 97.38 265 SER A N 1
ATOM 2211 C CA . SER A 1 265 ? -40.402 -5.378 64.950 1.00 97.38 265 SER A CA 1
ATOM 2212 C C . SER A 1 265 ? -41.859 -5.614 65.373 1.00 97.38 265 SER A C 1
ATOM 2214 O O . SER A 1 265 ? -42.175 -5.554 66.563 1.00 97.38 265 SER A O 1
ATOM 2216 N N . GLU A 1 266 ? -42.748 -5.965 64.437 1.00 97.19 266 GLU A N 1
ATOM 2217 C CA . GLU A 1 266 ? -44.142 -6.330 64.721 1.00 97.19 266 GLU A CA 1
ATOM 2218 C C . GLU A 1 266 ? -44.232 -7.508 65.697 1.00 97.19 266 GLU A C 1
ATOM 2220 O O . GLU A 1 266 ? -44.892 -7.395 66.731 1.00 97.19 266 GLU A O 1
ATOM 2225 N N . LEU A 1 267 ? -43.524 -8.609 65.424 1.00 95.88 267 LEU A N 1
ATOM 2226 C CA . LEU A 1 267 ? -43.483 -9.789 66.292 1.00 95.88 267 LEU A CA 1
ATOM 2227 C C . LEU A 1 267 ? -42.865 -9.474 67.661 1.00 95.88 267 LEU A C 1
ATOM 2229 O O . LEU A 1 267 ? -43.382 -9.929 68.681 1.00 95.88 267 LEU A O 1
ATOM 2233 N N . GLN A 1 268 ? -41.814 -8.650 67.722 1.00 97.69 268 GLN A N 1
ATOM 2234 C CA . GLN A 1 268 ? -41.223 -8.214 68.990 1.00 97.69 268 GLN A CA 1
ATOM 2235 C C . GLN A 1 268 ? -42.205 -7.360 69.811 1.00 97.69 268 GLN A C 1
ATOM 2237 O O . GLN A 1 268 ? -42.243 -7.460 71.037 1.00 97.69 268 GLN A O 1
ATOM 2242 N N . ASN A 1 269 ? -43.025 -6.533 69.162 1.00 97.56 269 ASN A N 1
ATOM 2243 C CA . ASN A 1 269 ? -44.034 -5.722 69.841 1.00 97.56 269 ASN A CA 1
ATOM 2244 C C . ASN A 1 269 ? -45.256 -6.557 70.262 1.00 97.56 269 ASN A C 1
ATOM 2246 O O . ASN A 1 269 ? -45.748 -6.378 71.375 1.00 97.56 269 ASN A O 1
ATOM 2250 N N . GLN A 1 270 ? -45.678 -7.539 69.459 1.00 96.81 270 GLN A N 1
ATOM 2251 C CA . GLN A 1 270 ? -46.668 -8.545 69.868 1.00 96.81 270 GLN A CA 1
ATOM 2252 C C . GLN A 1 270 ? -46.177 -9.364 71.073 1.00 96.81 270 GLN A C 1
ATOM 2254 O O . GLN A 1 270 ? -46.936 -9.565 72.018 1.00 96.81 270 GLN A O 1
ATOM 2259 N N . MET A 1 271 ? -44.902 -9.772 71.091 1.00 96.75 271 MET A N 1
ATOM 2260 C CA . MET A 1 271 ? -44.281 -10.455 72.231 1.00 96.75 271 MET A CA 1
ATOM 2261 C C . MET A 1 271 ? -44.321 -9.590 73.500 1.00 96.75 271 MET A C 1
ATOM 2263 O O . MET A 1 271 ? -44.734 -10.087 74.544 1.00 96.75 271 MET A O 1
ATOM 2267 N N . LYS A 1 272 ? -43.951 -8.300 73.422 1.00 98.12 272 LYS A N 1
ATOM 2268 C CA . LYS A 1 272 ? -44.039 -7.364 74.565 1.00 98.12 272 LYS A CA 1
ATOM 2269 C C . LYS A 1 272 ? -45.474 -7.242 75.086 1.00 98.12 272 LYS A C 1
ATOM 2271 O O . LYS A 1 272 ? -45.695 -7.338 76.287 1.00 98.12 272 LYS A O 1
ATOM 2276 N N . LEU A 1 273 ? -46.457 -7.090 74.193 1.00 97.19 273 LEU A N 1
ATOM 2277 C CA . LEU A 1 273 ? -47.874 -7.042 74.575 1.00 97.19 273 LEU A CA 1
ATOM 2278 C C . LEU A 1 273 ? -48.323 -8.337 75.266 1.00 97.19 273 LEU A C 1
ATOM 2280 O O . LEU A 1 273 ? -48.987 -8.274 76.296 1.00 97.19 273 LEU A O 1
ATOM 2284 N N . LYS A 1 274 ? -47.919 -9.507 74.754 1.00 96.56 274 LYS A N 1
ATOM 2285 C CA . LYS A 1 274 ? -48.229 -10.802 75.379 1.00 96.56 274 LYS A CA 1
ATOM 2286 C C . LYS A 1 274 ? -47.531 -10.989 76.728 1.00 96.56 274 LYS A C 1
ATOM 2288 O O . LYS A 1 274 ? -48.149 -11.547 77.627 1.00 96.56 274 LYS A O 1
ATOM 2293 N N . ALA A 1 275 ? -46.313 -10.476 76.906 1.00 97.56 275 ALA A N 1
ATOM 2294 C CA . ALA A 1 275 ? -45.647 -10.448 78.208 1.00 97.56 275 ALA A CA 1
ATOM 2295 C C . ALA A 1 275 ? -46.443 -9.613 79.228 1.00 97.56 275 ALA A C 1
ATOM 2297 O O . ALA A 1 275 ? -46.803 -10.138 80.276 1.00 97.56 275 ALA A O 1
ATOM 2298 N N . PHE A 1 276 ? -46.840 -8.380 78.886 1.00 97.88 276 PHE A N 1
ATOM 2299 C CA . PHE A 1 276 ? -47.669 -7.543 79.768 1.00 97.88 276 PHE A CA 1
ATOM 2300 C C . PHE A 1 276 ? -49.054 -8.154 80.062 1.00 97.88 276 PHE A C 1
ATOM 2302 O O . PHE A 1 276 ? -49.583 -8.003 81.164 1.00 97.88 276 PHE A O 1
ATOM 2309 N N . GLU A 1 277 ? -49.662 -8.862 79.104 1.00 96.62 277 GLU A N 1
ATOM 2310 C CA . GLU A 1 277 ? -50.906 -9.606 79.347 1.00 96.62 277 GLU A CA 1
ATOM 2311 C C . GLU A 1 277 ? -50.713 -10.768 80.333 1.00 96.62 277 GLU A C 1
ATOM 2313 O O . GLU A 1 277 ? -51.587 -10.978 81.177 1.00 96.62 277 GLU A O 1
ATOM 2318 N N . VAL A 1 278 ? -49.587 -11.487 80.251 1.00 96.00 278 VAL A N 1
ATOM 2319 C CA . VAL A 1 278 ? -49.222 -12.571 81.178 1.00 96.00 278 VAL A CA 1
ATOM 2320 C C . VAL A 1 278 ? -48.892 -12.025 82.566 1.00 96.00 278 VAL A C 1
ATOM 2322 O O . VAL A 1 278 ? -49.434 -12.535 83.539 1.00 96.00 278 VAL A O 1
ATOM 2325 N N . GLU A 1 279 ? -48.100 -10.956 82.680 1.00 97.12 279 GLU A N 1
ATOM 2326 C CA . GLU A 1 279 ? -47.803 -10.285 83.957 1.00 97.12 279 GLU A CA 1
ATOM 2327 C C . GLU A 1 279 ? -49.089 -9.809 84.652 1.00 97.12 279 GLU A C 1
ATOM 2329 O O . GLU A 1 279 ? -49.309 -10.080 85.834 1.00 97.12 279 GLU A O 1
ATOM 2334 N N . ARG A 1 280 ? -50.002 -9.171 83.905 1.00 97.81 280 ARG A N 1
ATOM 2335 C CA . ARG A 1 280 ? -51.318 -8.763 84.419 1.00 97.81 280 ARG A CA 1
ATOM 2336 C C . ARG A 1 280 ? -52.165 -9.964 84.849 1.00 97.81 280 ARG A C 1
ATOM 2338 O O . ARG A 1 280 ? -52.819 -9.898 85.888 1.00 97.81 280 ARG A O 1
ATOM 2345 N N . ALA A 1 281 ? -52.176 -11.045 84.068 1.00 95.19 281 ALA A N 1
ATOM 2346 C CA . ALA A 1 281 ? -52.905 -12.263 84.417 1.00 95.19 281 ALA A CA 1
ATOM 2347 C C . ALA A 1 281 ? -52.322 -12.937 85.670 1.00 95.19 281 ALA A C 1
ATOM 2349 O O . ALA A 1 281 ? -53.090 -13.386 86.519 1.00 95.19 281 ALA A O 1
ATOM 2350 N N . GLN A 1 282 ? -50.994 -12.940 85.828 1.00 96.69 282 GLN A N 1
ATOM 2351 C CA . GLN A 1 282 ? -50.319 -13.446 87.019 1.00 96.69 282 GLN A CA 1
ATOM 2352 C C . GLN A 1 282 ? -50.663 -12.607 88.255 1.00 96.69 282 GLN A C 1
ATOM 2354 O O . GLN A 1 282 ? -51.012 -13.186 89.279 1.00 96.69 282 GLN A O 1
ATOM 2359 N N . MET A 1 283 ? -50.648 -11.270 88.181 1.00 96.75 283 MET A N 1
ATOM 2360 C CA . MET A 1 283 ? -51.060 -10.432 89.320 1.00 96.75 283 MET A CA 1
ATOM 2361 C C . MET A 1 283 ? -52.494 -10.750 89.772 1.00 96.75 283 MET A C 1
ATOM 2363 O O . MET A 1 283 ? -52.728 -10.968 90.960 1.00 96.75 283 MET A O 1
ATOM 2367 N N . VAL A 1 284 ? -53.438 -10.883 88.832 1.00 96.56 284 VAL A N 1
ATOM 2368 C CA . VAL A 1 284 ? -54.830 -11.266 89.138 1.00 96.56 284 VAL A CA 1
ATOM 2369 C C . VAL A 1 284 ? -54.923 -12.700 89.685 1.00 96.56 284 VAL A C 1
ATOM 2371 O O . VAL A 1 284 ? -55.712 -12.960 90.596 1.00 96.56 284 VAL A O 1
ATOM 2374 N N . GLN A 1 285 ? -54.109 -13.639 89.193 1.00 96.56 285 GLN A N 1
ATOM 2375 C CA . GLN A 1 285 ? -54.010 -14.993 89.752 1.00 96.56 285 GLN A CA 1
ATOM 2376 C C . GLN A 1 285 ? -53.500 -14.963 91.200 1.00 96.56 285 GLN A C 1
ATOM 2378 O O . GLN A 1 285 ? -54.049 -15.639 92.067 1.00 96.56 285 GLN A O 1
ATOM 2383 N N . GLU A 1 286 ? -52.472 -14.169 91.488 1.00 96.94 286 GLU A N 1
ATOM 2384 C CA . GLU A 1 286 ? -51.922 -14.043 92.833 1.00 96.94 286 GLU A CA 1
ATOM 2385 C C . GLU A 1 286 ? -52.899 -13.363 93.800 1.00 96.94 286 GLU A C 1
ATOM 2387 O O . GLU A 1 286 ? -53.019 -13.800 94.942 1.00 96.94 286 GLU A O 1
ATOM 2392 N N . GLU A 1 287 ? -53.612 -12.319 93.371 1.00 96.31 287 GLU A N 1
ATOM 2393 C CA . GLU A 1 287 ? -54.673 -11.678 94.159 1.00 96.31 287 GLU A CA 1
ATOM 2394 C C . GLU A 1 287 ? -55.836 -12.637 94.437 1.00 96.31 287 GLU A C 1
ATOM 2396 O O . GLU A 1 287 ? -56.264 -12.777 95.583 1.00 96.31 287 GLU A O 1
ATOM 2401 N N . THR A 1 288 ? -56.319 -13.358 93.422 1.00 94.81 288 THR A N 1
ATOM 2402 C CA . THR A 1 288 ? -57.405 -14.336 93.602 1.00 94.81 288 THR A CA 1
ATOM 2403 C C . THR A 1 288 ? -56.982 -15.528 94.463 1.00 94.81 288 THR A C 1
ATOM 2405 O O . THR A 1 288 ? -57.782 -15.984 95.279 1.00 94.81 288 THR A O 1
ATOM 2408 N N . ALA A 1 289 ? -55.724 -15.976 94.389 1.00 96.12 289 ALA A N 1
ATOM 2409 C CA . ALA A 1 289 ? -55.173 -16.989 95.292 1.00 96.12 289 ALA A CA 1
ATOM 2410 C C . ALA A 1 289 ? -55.049 -16.488 96.746 1.00 96.12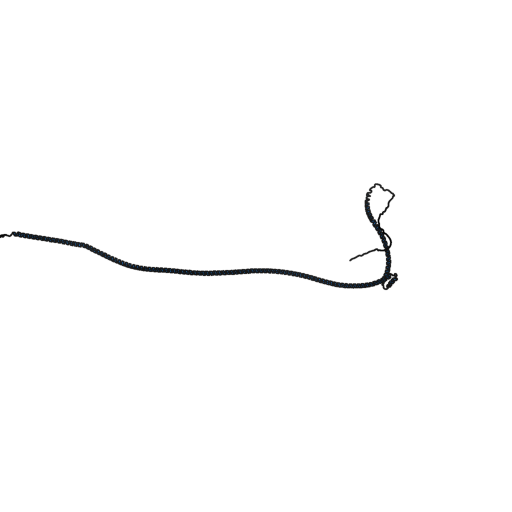 289 ALA A C 1
ATOM 2412 O O . ALA A 1 289 ? -55.396 -17.218 97.678 1.00 96.12 289 ALA A O 1
ATOM 2413 N N . LYS A 1 290 ? -54.616 -15.234 96.956 1.00 97.00 290 LYS A N 1
ATOM 2414 C CA . LYS A 1 290 ? -54.584 -14.586 98.284 1.00 97.00 290 LYS A CA 1
ATOM 2415 C C . LYS A 1 290 ? -56.000 -14.484 98.870 1.00 97.00 290 LYS A C 1
ATOM 2417 O O . LYS A 1 290 ? -56.214 -14.888 100.012 1.00 97.00 290 LYS A O 1
ATOM 2422 N N . ASN A 1 291 ? -56.977 -14.048 98.074 1.00 95.75 291 ASN A N 1
ATOM 2423 C CA . ASN A 1 291 ? -58.383 -13.960 98.483 1.00 95.75 291 ASN A CA 1
ATOM 2424 C C . ASN A 1 291 ? -58.987 -15.339 98.800 1.00 95.75 291 ASN A C 1
ATOM 2426 O O . ASN A 1 291 ? -59.652 -15.489 99.822 1.00 95.75 291 ASN A O 1
ATOM 2430 N N . LEU A 1 292 ? -58.709 -16.365 97.986 1.00 95.25 292 LEU A N 1
ATOM 2431 C CA . LEU A 1 292 ? -59.149 -17.740 98.248 1.00 95.25 292 LEU A CA 1
ATOM 2432 C C . LEU A 1 292 ? -58.594 -18.273 99.578 1.00 95.25 292 LEU A C 1
ATOM 2434 O O . LEU A 1 292 ? -59.344 -18.865 100.350 1.00 95.25 292 LEU A O 1
ATOM 2438 N N . SER A 1 293 ? -57.314 -18.022 99.867 1.00 96.56 293 SER A N 1
ATOM 2439 C CA . SER A 1 293 ? -56.677 -18.394 101.139 1.00 96.56 293 SER A CA 1
ATOM 2440 C C . SER A 1 293 ? -57.337 -17.699 102.341 1.00 96.56 293 SER A C 1
ATOM 2442 O O . SER A 1 293 ? -57.661 -18.350 103.336 1.00 96.56 293 SER A O 1
ATOM 2444 N N . LEU A 1 294 ? -57.646 -16.400 102.231 1.00 96.44 294 LEU A N 1
ATOM 2445 C CA . LEU A 1 294 ? -58.396 -15.676 103.264 1.00 96.44 294 LEU A CA 1
ATOM 2446 C C . LEU A 1 294 ? -59.793 -16.280 103.482 1.00 96.44 294 LEU A C 1
ATOM 2448 O O . LEU A 1 294 ? -60.150 -16.582 104.620 1.00 96.44 294 LEU A O 1
ATOM 2452 N N . CYS A 1 295 ? -60.550 -16.545 102.414 1.00 93.81 295 CYS A N 1
ATOM 2453 C CA . CYS A 1 295 ? -61.866 -17.180 102.520 1.00 93.81 295 CYS A CA 1
ATOM 2454 C C . CYS A 1 295 ? -61.799 -18.606 103.099 1.00 93.81 295 CYS A C 1
ATOM 2456 O O . CYS A 1 295 ? -62.702 -19.003 103.833 1.00 93.81 295 CYS A O 1
ATOM 2458 N N . GLN A 1 296 ? -60.737 -19.373 102.825 1.00 95.50 296 GLN A N 1
ATOM 2459 C CA . GLN A 1 296 ? -60.502 -20.685 103.446 1.00 95.50 296 GLN A CA 1
ATOM 2460 C C . GLN A 1 296 ? -60.276 -20.559 104.961 1.00 95.50 296 GLN A C 1
ATOM 2462 O O . GLN A 1 296 ? -60.915 -21.274 105.734 1.00 95.50 296 GLN A O 1
ATOM 2467 N N . ILE A 1 297 ? -59.453 -19.600 105.399 1.00 95.81 297 ILE A N 1
ATOM 2468 C CA . ILE A 1 297 ? -59.217 -19.306 106.824 1.00 95.81 297 ILE A CA 1
ATOM 2469 C C . ILE A 1 297 ? -60.511 -18.841 107.517 1.00 95.81 297 ILE A C 1
ATOM 2471 O O . ILE A 1 297 ? -60.782 -19.227 108.658 1.00 95.81 297 ILE A O 1
ATOM 2475 N N . GLU A 1 298 ? -61.347 -18.051 106.839 1.00 93.75 298 GLU A N 1
ATOM 2476 C CA . GLU A 1 298 ? -62.667 -17.672 107.351 1.00 93.75 298 GLU A CA 1
ATOM 2477 C C . GLU A 1 298 ? -63.615 -18.873 107.447 1.00 93.75 298 GLU A C 1
ATOM 2479 O O . GLU A 1 298 ? -64.247 -19.053 108.489 1.00 93.75 298 GLU A O 1
ATOM 2484 N N . CYS A 1 299 ? -63.664 -19.746 106.437 1.00 93.19 299 CYS A N 1
ATOM 2485 C CA . CYS A 1 299 ? -64.442 -20.987 106.491 1.00 93.19 299 CYS A CA 1
ATOM 2486 C C . CYS A 1 299 ? -64.002 -21.880 107.661 1.00 93.19 299 CYS A C 1
ATOM 2488 O O . CYS A 1 299 ? -64.849 -22.314 108.440 1.00 93.19 299 CYS A O 1
ATOM 2490 N N . GLU A 1 300 ? -62.694 -22.080 107.866 1.00 95.69 300 GLU A N 1
ATOM 2491 C CA . GLU A 1 300 ? -62.163 -22.799 109.032 1.00 95.69 300 GLU A CA 1
ATOM 2492 C C . GLU A 1 300 ? -62.587 -22.158 110.360 1.00 95.69 300 GLU A C 1
ATOM 2494 O O . GLU A 1 300 ? -62.974 -22.853 111.299 1.00 95.69 300 GLU A O 1
ATOM 2499 N N . LYS A 1 301 ? -62.511 -20.827 110.464 1.00 95.81 301 LYS A N 1
ATOM 2500 C CA . LYS A 1 301 ? -62.916 -20.063 111.654 1.00 95.81 301 LYS A CA 1
ATOM 2501 C C . LYS A 1 301 ? -64.415 -20.211 111.931 1.00 95.81 301 LYS A C 1
ATOM 2503 O O . LYS A 1 301 ? -64.806 -20.386 113.087 1.00 95.81 301 LYS A O 1
ATOM 2508 N N . HIS A 1 302 ? -65.250 -20.183 110.895 1.00 92.19 302 HIS A N 1
ATOM 2509 C CA . HIS A 1 302 ? -66.689 -20.418 111.007 1.00 92.19 302 HIS A CA 1
ATOM 2510 C C . HIS A 1 302 ? -67.007 -21.873 111.377 1.00 92.19 302 HIS A C 1
ATOM 2512 O O . HIS A 1 302 ? -67.839 -22.092 112.256 1.00 92.19 302 HIS A O 1
ATOM 2518 N N . GLN A 1 303 ? -66.299 -22.853 110.811 1.00 95.06 303 GLN A N 1
ATOM 2519 C CA . GLN A 1 303 ? -66.434 -24.269 111.157 1.00 95.06 303 GLN A CA 1
ATOM 2520 C C . GLN A 1 303 ? -66.030 -24.539 112.616 1.00 95.06 303 GLN A C 1
ATOM 2522 O O . GLN A 1 303 ? -66.813 -25.113 113.369 1.00 95.06 303 GLN A O 1
ATOM 2527 N N . LYS A 1 304 ? -64.881 -24.020 113.068 1.00 94.94 304 LYS A N 1
ATOM 2528 C CA . LYS A 1 304 ? -64.439 -24.099 114.475 1.00 94.94 304 LYS A CA 1
ATOM 2529 C C . LYS A 1 304 ? -65.437 -23.424 115.427 1.00 94.94 304 LYS A C 1
ATOM 2531 O O . LYS A 1 304 ? -65.702 -23.949 116.507 1.00 94.94 304 LYS A O 1
ATOM 2536 N N . LYS A 1 305 ? -66.053 -22.302 115.026 1.00 94.69 305 LYS A N 1
ATOM 2537 C CA . LYS A 1 305 ? -67.131 -21.661 115.802 1.00 94.69 305 LYS A CA 1
ATOM 2538 C C . LYS A 1 305 ? -68.397 -22.527 115.857 1.00 94.69 305 LYS A C 1
ATOM 2540 O O . LYS A 1 305 ? -68.993 -22.636 116.925 1.00 94.69 305 LYS A O 1
ATOM 2545 N N . LEU A 1 306 ? -68.794 -23.152 114.747 1.00 91.69 306 LEU A N 1
ATOM 2546 C CA . LEU A 1 306 ? -69.926 -24.084 114.702 1.00 91.69 306 LEU A CA 1
ATOM 2547 C C . LEU A 1 306 ? -69.677 -25.314 115.579 1.00 91.69 306 LEU A C 1
ATOM 2549 O O . LEU A 1 306 ? -70.579 -25.713 116.307 1.00 91.69 306 LEU A O 1
ATOM 2553 N N . GLU A 1 307 ? -68.468 -25.877 115.592 1.00 94.25 307 GLU A N 1
ATOM 2554 C CA . GLU A 1 307 ? -68.115 -26.976 116.497 1.00 94.25 307 GLU A CA 1
ATOM 2555 C C . GLU A 1 307 ? -68.256 -26.596 117.975 1.00 94.25 307 GLU A C 1
ATOM 2557 O O . GLU A 1 307 ? -68.762 -27.396 118.761 1.00 94.25 307 GLU A O 1
ATOM 2562 N N . ILE A 1 308 ? -67.808 -25.396 118.364 1.00 95.00 308 ILE A N 1
ATOM 2563 C CA . ILE A 1 308 ? -67.933 -24.898 119.743 1.00 95.00 308 ILE A CA 1
ATOM 2564 C C . ILE A 1 308 ? -69.410 -24.704 120.098 1.00 95.00 308 ILE A C 1
ATOM 2566 O O . ILE A 1 308 ? -69.871 -25.295 121.069 1.00 95.00 308 ILE A O 1
ATOM 2570 N N . LEU A 1 309 ? -70.173 -23.988 119.266 1.00 88.81 309 LEU A N 1
ATOM 2571 C CA . LEU A 1 309 ? -71.612 -23.779 119.474 1.00 88.81 309 LEU A CA 1
ATOM 2572 C C . LEU A 1 309 ? -72.404 -25.097 119.492 1.00 88.81 309 LEU A C 1
ATOM 2574 O O . LEU A 1 309 ? -73.374 -25.219 120.230 1.00 88.81 309 LEU A O 1
ATOM 2578 N N . THR A 1 310 ? -71.981 -26.105 118.726 1.00 91.75 310 THR A N 1
ATOM 2579 C CA . THR A 1 310 ? -72.589 -27.447 118.733 1.00 91.75 310 THR A CA 1
ATOM 2580 C C . THR A 1 310 ? -72.283 -28.188 120.038 1.00 91.75 310 THR A C 1
ATOM 2582 O O . THR A 1 310 ? -73.170 -28.818 120.611 1.00 91.75 310 THR A O 1
ATOM 2585 N N . LYS A 1 311 ? -71.050 -28.085 120.555 1.00 93.62 311 LYS A N 1
ATOM 2586 C CA . LYS A 1 311 ? -70.667 -28.637 121.868 1.00 93.62 311 LYS A CA 1
ATOM 2587 C C . LYS A 1 311 ? -71.429 -27.941 123.004 1.00 93.62 311 LYS A C 1
ATOM 2589 O O . LYS A 1 311 ? -71.935 -28.624 123.888 1.00 93.62 311 LYS A O 1
ATOM 2594 N N . GLU A 1 312 ? -71.557 -26.615 122.957 1.00 91.31 312 GLU A N 1
ATOM 2595 C CA . GLU A 1 312 ? -72.351 -25.816 123.904 1.00 91.31 312 GLU A CA 1
ATOM 2596 C C . GLU A 1 312 ? -73.847 -26.147 123.829 1.00 91.31 312 GLU A C 1
ATOM 2598 O O . GLU A 1 312 ? -74.488 -26.316 124.862 1.00 91.31 312 GLU A O 1
ATOM 2603 N N . PHE A 1 313 ? -74.402 -26.322 122.626 1.00 90.06 313 PHE A N 1
ATOM 2604 C CA . PHE A 1 313 ? -75.787 -26.753 122.443 1.00 90.06 313 PHE A CA 1
ATOM 2605 C C . PHE A 1 313 ? -76.035 -28.130 123.071 1.00 90.06 313 PHE A C 1
ATOM 2607 O O . PHE A 1 313 ? -76.971 -28.273 123.853 1.00 90.06 313 PHE A O 1
ATOM 2614 N N . TYR A 1 314 ? -75.179 -29.126 122.811 1.00 93.56 314 TYR A N 1
ATOM 2615 C CA . TYR A 1 314 ? -75.348 -30.465 123.387 1.00 93.56 314 TYR A CA 1
ATOM 2616 C C . TYR A 1 314 ? -75.126 -30.514 124.909 1.00 93.56 314 TYR A C 1
ATOM 2618 O O . TYR A 1 314 ? -75.814 -31.273 125.594 1.00 93.56 314 TYR A O 1
ATOM 2626 N N . THR A 1 315 ? -74.219 -29.709 125.481 1.00 91.69 315 THR A N 1
ATOM 2627 C CA . THR A 1 315 ? -74.080 -29.636 126.950 1.00 91.69 315 THR A CA 1
ATOM 2628 C C . THR A 1 315 ? -75.256 -28.908 127.595 1.00 91.69 315 THR A C 1
ATOM 2630 O O . THR A 1 315 ? -75.756 -29.373 128.623 1.00 91.69 315 THR A O 1
ATOM 2633 N N . LEU A 1 316 ? -75.762 -27.835 126.976 1.00 90.56 316 LEU A N 1
ATOM 2634 C CA . LEU A 1 316 ? -76.968 -27.143 127.428 1.00 90.56 316 LEU A CA 1
ATOM 2635 C C . LEU A 1 316 ? -78.188 -28.071 127.348 1.00 90.56 316 LEU A C 1
ATOM 2637 O O . LEU A 1 316 ? -78.893 -28.211 128.347 1.00 90.56 316 LEU A O 1
ATOM 2641 N N . GLN A 1 317 ? -78.381 -28.764 126.220 1.00 90.69 317 GLN A N 1
ATOM 2642 C CA . GLN A 1 317 ? -79.433 -29.763 126.016 1.00 90.69 317 GLN A CA 1
ATOM 2643 C C . GLN A 1 317 ? -79.361 -30.847 127.095 1.00 90.69 317 GLN A C 1
ATOM 2645 O O . GLN A 1 317 ? -80.332 -31.026 127.822 1.00 90.69 317 GLN A O 1
ATOM 2650 N N . SER A 1 318 ? -78.204 -31.488 127.294 1.00 88.31 318 SER A N 1
ATOM 2651 C CA . SER A 1 318 ? -78.053 -32.526 128.323 1.00 88.31 318 SER A CA 1
ATOM 2652 C C . SER A 1 318 ? -78.295 -31.997 129.746 1.00 88.31 318 SER A C 1
ATOM 2654 O O . SER A 1 318 ? -78.837 -32.713 130.587 1.00 88.31 318 SER A O 1
ATOM 2656 N N . SER A 1 319 ? -77.941 -30.739 130.041 1.00 89.88 319 SER A N 1
ATOM 2657 C CA . SER A 1 319 ? -78.264 -30.114 131.334 1.00 89.88 319 SER A CA 1
ATOM 2658 C C . SER A 1 319 ? -79.762 -29.814 131.490 1.00 89.88 319 SER A C 1
ATOM 2660 O O . SER A 1 319 ? -80.308 -29.950 132.585 1.00 89.88 319 SER A O 1
ATOM 2662 N N . SER A 1 320 ? -80.439 -29.464 130.393 1.00 83.56 320 SER A N 1
ATOM 2663 C CA . SER A 1 320 ? -81.879 -29.213 130.346 1.00 83.56 320 SER A CA 1
ATOM 2664 C C . SER A 1 320 ? -82.668 -30.513 130.496 1.00 83.56 320 SER A C 1
ATOM 2666 O O . SER A 1 320 ? -83.540 -30.588 131.353 1.00 83.56 320 SER A O 1
ATOM 2668 N N . GLU A 1 321 ? -82.296 -31.566 129.766 1.00 89.81 321 GLU A N 1
ATOM 2669 C CA . GLU A 1 321 ? -82.878 -32.911 129.860 1.00 89.81 321 GLU A CA 1
ATOM 2670 C C . GLU A 1 321 ? -82.741 -33.493 131.273 1.00 89.81 321 GLU A C 1
ATOM 2672 O O . GLU A 1 321 ? -83.722 -33.992 131.823 1.00 89.81 321 GLU A O 1
ATOM 2677 N N . LYS A 1 322 ? -81.568 -33.351 131.911 1.00 90.00 322 LYS A N 1
ATOM 2678 C CA . LYS A 1 322 ? -81.377 -33.716 133.328 1.00 90.00 322 LYS A CA 1
ATOM 2679 C C . LYS A 1 322 ? -82.326 -32.947 134.242 1.00 90.00 322 LYS A C 1
ATOM 2681 O O . LYS A 1 322 ? -83.028 -33.562 135.037 1.00 90.00 322 LYS A O 1
ATOM 2686 N N . ARG A 1 323 ? -82.408 -31.623 134.091 1.00 88.56 323 ARG A N 1
ATOM 2687 C CA . ARG A 1 323 ? -83.283 -30.778 134.916 1.00 88.56 323 ARG A CA 1
ATOM 2688 C C . ARG A 1 323 ? -84.772 -31.058 134.682 1.00 88.56 323 ARG A C 1
ATOM 2690 O O . ARG A 1 323 ? -85.560 -30.961 135.617 1.00 88.56 323 ARG A O 1
ATOM 2697 N N . VAL A 1 324 ? -85.166 -31.434 133.465 1.00 86.06 324 VAL A N 1
ATOM 2698 C CA . VAL A 1 324 ? -86.525 -31.901 133.149 1.00 86.06 324 VAL A CA 1
ATOM 2699 C C . VAL A 1 324 ? -86.799 -33.241 133.833 1.00 86.06 324 VAL A C 1
ATOM 2701 O O . VAL A 1 324 ? -87.841 -33.369 134.467 1.00 86.06 324 VAL A O 1
ATOM 2704 N N . ALA A 1 325 ? -85.869 -34.199 133.795 1.00 85.38 325 ALA A N 1
ATOM 2705 C CA . ALA A 1 325 ? -86.012 -35.480 134.491 1.00 85.38 325 ALA A CA 1
ATOM 2706 C C . ALA A 1 325 ? -86.072 -35.318 136.027 1.00 85.38 325 ALA A C 1
ATOM 2708 O O . ALA A 1 325 ? -86.897 -35.951 136.687 1.00 85.38 325 ALA A O 1
ATOM 2709 N N . GLU A 1 326 ? -85.257 -34.426 136.599 1.00 86.12 326 GLU A N 1
ATOM 2710 C CA . GLU A 1 326 ? -85.295 -34.055 138.021 1.00 86.12 326 GLU A CA 1
ATOM 2711 C C . GLU A 1 326 ? -86.662 -33.464 138.405 1.00 86.12 326 GLU A C 1
ATOM 2713 O O . GLU A 1 326 ? -87.295 -33.940 139.351 1.00 86.12 326 GLU A O 1
ATOM 2718 N N . LEU A 1 327 ? -87.166 -32.490 137.637 1.00 82.38 327 LEU A N 1
ATOM 2719 C CA . LEU A 1 327 ? -88.483 -31.877 137.858 1.00 82.38 327 LEU A CA 1
ATOM 2720 C C . LEU A 1 327 ? -89.634 -32.875 137.661 1.00 82.38 327 LEU A C 1
ATOM 2722 O O . LEU A 1 327 ? -90.595 -32.847 138.425 1.00 82.38 327 LEU A O 1
ATOM 2726 N N . GLN A 1 328 ? -89.532 -33.792 136.696 1.00 83.62 328 GLN A N 1
ATOM 2727 C CA . GLN A 1 328 ? -90.503 -34.874 136.508 1.00 83.62 328 GLN A CA 1
ATOM 2728 C C . GLN A 1 328 ? -90.518 -35.834 137.704 1.00 83.62 328 GLN A C 1
ATOM 2730 O O . GLN A 1 328 ? -91.599 -36.173 138.183 1.00 83.62 328 GLN A O 1
ATOM 2735 N N . SER A 1 329 ? -89.357 -36.221 138.248 1.00 82.81 329 SER A N 1
ATOM 2736 C CA . SER A 1 329 ? -89.324 -37.060 139.457 1.00 82.81 329 SER A CA 1
ATOM 2737 C C . SER A 1 329 ? -89.919 -36.352 140.680 1.00 82.81 329 SER A C 1
ATOM 2739 O O . SER A 1 329 ? -90.688 -36.967 141.415 1.00 82.81 329 SER A O 1
ATOM 2741 N N . GLN A 1 330 ? -89.656 -35.049 140.845 1.00 83.31 330 GLN A N 1
ATOM 2742 C CA . GLN A 1 330 ? -90.241 -34.234 141.915 1.00 83.31 330 GLN A CA 1
ATOM 2743 C C . GLN A 1 330 ? -91.759 -34.075 141.747 1.00 83.31 330 GLN A C 1
ATOM 2745 O O . GLN A 1 330 ? -92.487 -34.124 142.736 1.00 83.31 330 GLN A O 1
ATOM 2750 N N . SER A 1 331 ? -92.252 -33.929 140.511 1.00 79.19 331 SER A N 1
ATOM 2751 C CA . SER A 1 331 ? -93.691 -33.877 140.218 1.00 79.19 331 SER A CA 1
ATOM 2752 C C . SER A 1 331 ? -94.377 -35.185 140.613 1.00 79.19 331 SER A C 1
ATOM 2754 O O . SER A 1 331 ? -95.332 -35.161 141.381 1.00 79.19 331 SER A O 1
ATOM 2756 N N . VAL A 1 332 ? -93.830 -36.332 140.191 1.00 86.25 332 VAL A N 1
ATOM 2757 C CA . VAL A 1 332 ? -94.355 -37.667 140.536 1.00 86.25 332 VAL A CA 1
ATOM 2758 C C . VAL A 1 332 ? -94.276 -37.949 142.045 1.00 86.25 332 VAL A C 1
ATOM 2760 O O . VAL A 1 332 ? -95.120 -38.661 142.591 1.00 86.25 332 VAL A O 1
ATOM 2763 N N . GLU A 1 333 ? -93.283 -37.402 142.752 1.00 84.69 333 GLU A N 1
ATOM 2764 C CA . GLU A 1 333 ? -93.209 -37.479 144.216 1.00 84.69 333 GLU A CA 1
ATOM 2765 C C . GLU A 1 333 ? -94.303 -36.632 144.895 1.00 84.69 333 GLU A C 1
ATOM 2767 O O . GLU A 1 333 ? -94.929 -37.093 145.852 1.00 84.69 333 GLU A O 1
ATOM 2772 N N . GLN A 1 334 ? -94.591 -35.428 144.386 1.00 80.69 334 GLN A N 1
ATOM 2773 C CA . GLN A 1 334 ? -95.661 -34.576 144.920 1.00 80.69 334 GLN A CA 1
ATOM 2774 C C . GLN A 1 334 ? -97.068 -35.088 144.577 1.00 80.69 334 GLN A C 1
ATOM 2776 O O . GLN A 1 334 ? -97.936 -35.045 145.446 1.00 80.69 334 GLN A O 1
ATOM 2781 N N . GLU A 1 335 ? -97.291 -35.647 143.384 1.00 81.12 335 GLU A N 1
ATOM 2782 C CA . GLU A 1 335 ? -98.551 -36.308 143.003 1.00 81.12 335 GLU A CA 1
ATOM 2783 C C . GLU A 1 335 ? -98.889 -37.457 143.963 1.00 81.12 335 GLU A C 1
ATOM 2785 O O . GLU A 1 335 ? -99.968 -37.476 144.554 1.00 81.12 335 GLU A O 1
ATOM 2790 N N . LYS A 1 336 ? -97.932 -38.359 144.225 1.00 82.25 336 LYS A N 1
ATOM 2791 C CA . LYS A 1 336 ? -98.093 -39.448 145.210 1.00 82.25 336 LYS A CA 1
ATOM 2792 C C . LYS A 1 336 ? -98.377 -38.937 146.621 1.00 82.25 336 LYS A C 1
ATOM 2794 O O . LYS A 1 336 ? -99.046 -39.608 147.403 1.00 82.25 336 LYS A O 1
ATOM 2799 N N . ARG A 1 337 ? -97.858 -37.758 146.970 1.00 80.56 337 ARG A N 1
ATOM 2800 C CA . ARG A 1 337 ? -98.078 -37.129 148.276 1.00 80.56 337 ARG A CA 1
ATOM 2801 C C . ARG A 1 337 ? -99.472 -36.502 148.380 1.00 80.56 337 ARG A C 1
ATOM 2803 O O . ARG A 1 337 ? -100.090 -36.613 149.435 1.00 80.56 337 ARG A O 1
ATOM 2810 N N . LEU A 1 338 ? -99.981 -35.910 147.299 1.00 77.69 338 LEU A N 1
ATOM 2811 C CA . LEU A 1 338 ? -101.368 -35.442 147.185 1.00 77.69 338 LEU A CA 1
ATOM 2812 C C . LEU A 1 338 ? -102.363 -36.609 147.245 1.00 77.69 338 LEU A C 1
ATOM 2814 O O . LEU A 1 338 ? -103.311 -36.544 148.020 1.00 77.69 338 LEU A O 1
ATOM 2818 N N . GLU A 1 339 ? -102.093 -37.714 146.543 1.00 81.00 339 GLU A N 1
ATOM 2819 C CA . GLU A 1 339 ? -102.942 -38.919 146.536 1.00 81.00 339 GLU A CA 1
ATOM 2820 C C . GLU A 1 339 ? -103.160 -39.519 147.945 1.00 81.00 339 GLU A C 1
ATOM 2822 O O . GLU A 1 339 ? -104.164 -40.184 148.203 1.00 81.00 339 GLU A O 1
ATOM 2827 N N . ILE A 1 340 ? -102.223 -39.292 148.874 1.00 76.25 340 ILE A N 1
ATOM 2828 C CA . ILE A 1 340 ? -102.339 -39.687 150.287 1.00 76.25 340 ILE A CA 1
ATOM 2829 C C . ILE A 1 340 ? -103.225 -38.701 151.068 1.00 76.25 340 ILE A C 1
ATOM 2831 O O . ILE A 1 340 ? -104.046 -39.135 151.877 1.00 76.25 340 ILE A O 1
ATOM 2835 N N . TYR A 1 341 ? -103.102 -37.393 150.821 1.00 77.06 341 TYR A N 1
ATOM 2836 C CA . TYR A 1 341 ? -103.948 -36.381 151.467 1.00 77.06 341 TYR A CA 1
ATOM 2837 C C . TYR A 1 341 ? -105.412 -36.458 151.000 1.00 77.06 341 TYR A C 1
ATOM 2839 O O . TYR A 1 341 ? -106.306 -36.418 151.839 1.00 77.06 341 TYR A O 1
ATOM 2847 N N . GLU A 1 342 ? -105.674 -36.674 149.707 1.00 78.69 342 GLU A N 1
ATOM 2848 C CA . GLU A 1 342 ? -107.043 -36.799 149.168 1.00 78.69 342 GLU A CA 1
ATOM 2849 C C . GLU A 1 342 ? -107.833 -37.990 149.738 1.00 78.69 342 GLU A C 1
ATOM 2851 O O . GLU A 1 342 ? -109.066 -37.977 149.745 1.00 78.69 342 GLU A O 1
ATOM 2856 N N . LYS A 1 343 ? -107.143 -39.048 150.181 1.00 74.69 343 LYS A N 1
ATOM 2857 C CA . LYS A 1 343 ? -107.771 -40.199 150.853 1.00 74.69 343 LYS A CA 1
ATOM 2858 C C . LYS A 1 343 ? -108.159 -39.839 152.288 1.00 74.69 343 LYS A C 1
ATOM 2860 O O . LYS A 1 343 ? -109.283 -40.108 152.695 1.00 74.69 343 LYS A O 1
ATOM 2865 N N . LEU A 1 344 ? -107.267 -39.143 152.994 1.00 73.12 344 LEU A N 1
ATOM 2866 C CA . LEU A 1 344 ? -107.498 -38.629 154.346 1.00 73.12 344 LEU A CA 1
ATOM 2867 C C . LEU A 1 344 ? -108.630 -37.592 154.423 1.00 73.12 344 LEU A C 1
ATOM 2869 O O . LEU A 1 344 ? -109.339 -37.562 155.423 1.00 73.12 344 LEU A O 1
ATOM 2873 N N . GLU A 1 345 ? -108.828 -36.751 153.402 1.00 71.06 345 GLU A N 1
ATOM 2874 C CA . GLU A 1 345 ? -109.949 -35.794 153.397 1.00 71.06 345 GLU A CA 1
ATOM 2875 C C . GLU A 1 345 ? -111.310 -36.495 153.235 1.00 71.06 345 GLU A C 1
ATOM 2877 O O . GLU A 1 345 ? -112.241 -36.189 153.979 1.00 71.06 345 GLU A O 1
ATOM 2882 N N . LYS A 1 346 ? -111.412 -37.511 152.365 1.00 73.81 346 LYS A N 1
ATOM 2883 C CA . LYS A 1 346 ? -112.652 -38.294 152.179 1.00 73.81 346 LYS A CA 1
ATOM 2884 C C . LYS A 1 346 ? -113.091 -39.009 153.461 1.00 73.81 346 LYS A C 1
ATOM 2886 O O . LYS A 1 346 ? -114.272 -38.998 153.791 1.00 73.81 346 LYS A O 1
ATOM 2891 N N . GLU A 1 347 ? -112.142 -39.558 154.220 1.00 69.19 347 GLU A N 1
ATOM 2892 C CA . GLU A 1 347 ? -112.405 -40.188 155.524 1.00 69.19 347 GLU A CA 1
ATOM 2893 C C . GLU A 1 347 ? -112.893 -39.191 156.601 1.00 69.19 347 GLU A C 1
ATOM 2895 O O . GLU A 1 347 ? -113.515 -39.601 157.581 1.00 69.19 347 GLU A O 1
ATOM 2900 N N . LEU A 1 348 ? -112.644 -37.883 156.439 1.00 67.94 348 LEU A N 1
ATOM 2901 C CA . LEU A 1 348 ? -113.061 -36.837 157.384 1.00 67.94 348 LEU A CA 1
ATOM 2902 C C . LEU A 1 348 ? -114.425 -36.213 157.045 1.00 67.94 348 LEU A C 1
ATOM 2904 O O . LEU A 1 348 ? -115.160 -35.826 157.963 1.00 67.94 348 LEU A O 1
ATOM 2908 N N . ASP A 1 349 ? -114.780 -36.122 155.762 1.00 72.06 349 ASP A N 1
ATOM 2909 C CA . ASP A 1 349 ? -116.075 -35.581 155.329 1.00 72.06 349 ASP A CA 1
ATOM 2910 C C . ASP A 1 349 ? -117.241 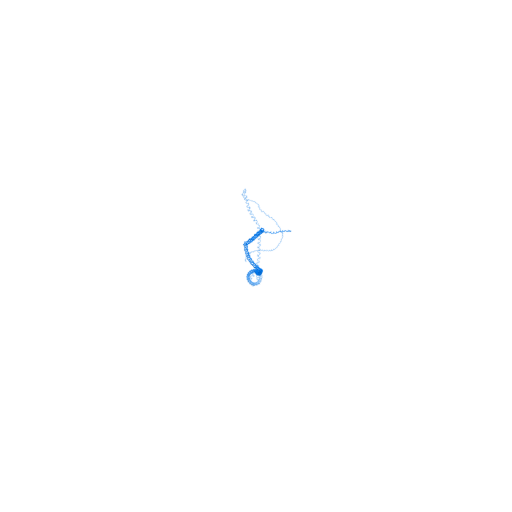-36.497 155.743 1.00 72.06 349 ASP A C 1
ATOM 2912 O O . ASP A 1 349 ? -118.216 -36.012 156.327 1.00 72.06 349 ASP A O 1
ATOM 2916 N N . ASP A 1 350 ? -117.115 -37.819 155.566 1.00 68.88 350 ASP A N 1
ATOM 2917 C CA . ASP A 1 350 ? -118.143 -38.797 155.972 1.00 68.88 350 ASP A CA 1
ATOM 2918 C C . ASP A 1 350 ? -118.458 -38.721 157.482 1.00 68.88 350 ASP A C 1
ATOM 2920 O O . ASP A 1 350 ? -119.624 -38.718 157.892 1.00 68.88 350 ASP A O 1
ATOM 2924 N N . VAL A 1 351 ? -117.426 -38.579 158.324 1.00 65.75 351 VAL A N 1
ATOM 2925 C CA . VAL A 1 351 ? -117.568 -38.421 159.786 1.00 65.75 351 VAL A CA 1
ATOM 2926 C C . VAL A 1 351 ? -118.219 -37.082 160.148 1.00 65.75 351 VAL A C 1
ATOM 2928 O O . VAL A 1 351 ? -119.031 -37.006 161.074 1.00 65.75 351 VAL A O 1
ATOM 2931 N N . THR A 1 352 ? -117.897 -36.017 159.410 1.00 66.38 352 THR A N 1
ATOM 2932 C CA . THR A 1 352 ? -118.476 -34.681 159.622 1.00 66.38 352 THR A CA 1
ATOM 2933 C C . THR A 1 352 ? -119.962 -34.649 159.248 1.00 66.38 352 THR A C 1
ATOM 2935 O O . THR A 1 352 ? -120.754 -33.984 159.921 1.00 66.38 352 THR A O 1
ATOM 2938 N N . MET A 1 353 ? -120.353 -35.405 158.219 1.00 67.88 353 MET A N 1
ATOM 2939 C CA . MET A 1 353 ? -121.729 -35.521 157.739 1.00 67.88 353 MET A CA 1
ATOM 2940 C C . MET A 1 353 ? -122.616 -36.315 158.713 1.00 67.88 353 MET A C 1
ATOM 2942 O O . MET A 1 353 ? -123.649 -35.796 159.136 1.00 67.88 353 MET A O 1
ATOM 2946 N N . GLN A 1 354 ? -122.174 -37.494 159.178 1.00 62.16 354 GLN A N 1
ATOM 2947 C CA . GLN A 1 354 ? -122.907 -38.297 160.181 1.00 62.16 354 GLN A CA 1
ATOM 2948 C C . GLN A 1 354 ? -123.180 -37.529 161.488 1.00 62.16 354 GLN A C 1
ATOM 2950 O O . GLN A 1 354 ? -124.208 -37.727 162.136 1.00 62.16 354 GLN A O 1
ATOM 2955 N N . ALA A 1 355 ? -122.277 -36.628 161.879 1.00 60.97 355 ALA A N 1
ATOM 2956 C CA . ALA A 1 355 ? -122.432 -35.808 163.076 1.00 60.97 355 ALA A CA 1
ATOM 2957 C C . ALA A 1 355 ? -123.436 -34.649 162.934 1.00 60.97 355 ALA A C 1
ATOM 2959 O O . ALA A 1 355 ? -123.939 -34.149 163.943 1.00 60.97 355 ALA A O 1
ATOM 2960 N N . ALA A 1 356 ? -123.702 -34.180 161.712 1.00 58.69 356 ALA A N 1
ATOM 2961 C CA . ALA A 1 356 ? -124.531 -33.000 161.474 1.00 58.69 356 ALA A CA 1
ATOM 2962 C C . ALA A 1 356 ? -126.041 -33.297 161.542 1.00 58.69 356 ALA A C 1
ATOM 2964 O O . ALA A 1 356 ? -126.813 -32.406 161.905 1.00 58.69 356 ALA A O 1
ATOM 2965 N N . GLU A 1 357 ? -126.446 -34.529 161.217 1.00 59.22 357 GLU A N 1
ATOM 2966 C CA . GLU A 1 357 ? -127.852 -34.958 161.142 1.00 59.22 357 GLU A CA 1
ATOM 2967 C C . GLU A 1 357 ? -128.476 -35.305 162.505 1.00 59.22 357 GLU A C 1
ATOM 2969 O O . GLU A 1 357 ? -129.697 -35.272 162.648 1.00 59.22 357 GLU A O 1
ATOM 2974 N N . MET A 1 358 ? -127.668 -35.604 163.529 1.00 58.81 358 MET A N 1
ATOM 2975 C CA . MET A 1 358 ? -128.183 -35.878 164.875 1.00 58.81 358 MET A CA 1
ATOM 2976 C C . MET A 1 358 ? -128.742 -34.610 165.532 1.00 58.81 358 MET A C 1
ATOM 2978 O O . MET A 1 358 ? -128.086 -33.568 165.545 1.00 58.81 358 MET A O 1
ATOM 2982 N N . GLU A 1 359 ? -129.932 -34.695 166.135 1.00 53.91 359 GLU A N 1
ATOM 2983 C CA . GLU A 1 359 ? -130.590 -33.537 166.760 1.00 53.91 359 GLU A CA 1
ATOM 2984 C C . GLU A 1 359 ? -129.985 -33.179 168.139 1.00 53.91 359 GLU A C 1
ATOM 2986 O O . GLU A 1 359 ? -129.739 -32.000 168.414 1.00 53.91 359 GLU A O 1
ATOM 2991 N N . ASN A 1 360 ? -129.638 -34.175 168.969 1.00 60.44 360 ASN A N 1
ATOM 2992 C CA . ASN A 1 360 ? -129.004 -33.991 170.288 1.00 60.44 360 ASN A CA 1
ATOM 2993 C C . ASN A 1 360 ? -127.489 -33.709 170.207 1.00 60.44 360 ASN A C 1
ATOM 2995 O O . ASN A 1 360 ? -126.743 -34.445 169.561 1.00 60.44 360 ASN A O 1
ATOM 2999 N N . GLU A 1 361 ? -127.004 -32.699 170.942 1.00 61.47 361 GLU A N 1
ATOM 3000 C CA . GLU A 1 361 ? -125.574 -32.328 170.944 1.00 61.47 361 GLU A CA 1
ATOM 3001 C C . GLU A 1 361 ? -124.676 -33.346 171.678 1.00 61.47 361 GLU A C 1
ATOM 3003 O O . GLU A 1 361 ? -123.624 -33.711 171.150 1.00 61.47 361 GLU A O 1
ATOM 3008 N N . ASP A 1 362 ? -125.120 -33.891 172.819 1.00 62.78 362 ASP A N 1
ATOM 3009 C CA . ASP A 1 362 ? -124.384 -34.900 173.618 1.00 62.78 362 ASP A CA 1
ATOM 3010 C C . ASP A 1 362 ? -124.246 -36.276 172.930 1.00 62.78 362 ASP A C 1
ATOM 3012 O O . ASP A 1 362 ? -123.554 -37.181 173.418 1.00 62.78 362 ASP A O 1
ATOM 3016 N N . GLU A 1 363 ? -124.955 -36.463 171.817 1.00 60.25 363 GLU A N 1
ATOM 3017 C CA . GLU A 1 363 ? -124.989 -37.701 171.040 1.00 60.25 363 GLU A CA 1
ATOM 3018 C C . GLU A 1 363 ? -124.176 -37.542 169.749 1.00 60.25 363 GLU A C 1
ATOM 3020 O O . GLU A 1 363 ? -123.314 -38.376 169.468 1.00 60.25 363 GLU A O 1
ATOM 3025 N N . ALA A 1 364 ? -124.300 -36.392 169.073 1.00 59.69 364 ALA A N 1
ATOM 3026 C CA . ALA A 1 364 ? -123.397 -35.985 167.997 1.00 59.69 364 ALA A CA 1
ATOM 3027 C C . ALA A 1 364 ? -121.921 -35.959 168.451 1.00 59.69 364 ALA A C 1
ATOM 3029 O O . ALA A 1 364 ? -121.056 -36.532 167.786 1.00 59.69 364 ALA A O 1
ATOM 3030 N N . GLU A 1 365 ? -121.610 -35.371 169.617 1.00 62.12 365 GLU A N 1
ATOM 3031 C CA . GLU A 1 365 ? -120.227 -35.336 170.129 1.00 62.12 365 GLU A CA 1
ATOM 3032 C C . GLU A 1 365 ? -119.702 -36.742 170.503 1.00 62.12 365 GLU A C 1
ATOM 3034 O O . GLU A 1 365 ? -118.493 -36.982 170.468 1.00 62.12 365 GLU A O 1
ATOM 3039 N N . ARG A 1 366 ? -120.599 -37.711 170.751 1.00 64.06 366 ARG A N 1
ATOM 3040 C CA . ARG A 1 366 ? -120.264 -39.126 170.989 1.00 64.06 366 ARG A CA 1
ATOM 3041 C C . ARG A 1 366 ? -119.953 -39.882 169.693 1.00 64.06 366 ARG A C 1
ATOM 3043 O O . ARG A 1 366 ? -119.021 -40.686 169.683 1.00 64.06 366 ARG A O 1
ATOM 3050 N N . VAL A 1 367 ? -120.673 -39.594 168.603 1.00 64.56 367 VAL A N 1
ATOM 3051 C CA . VAL A 1 367 ? -120.374 -40.137 167.263 1.00 64.56 367 VAL A CA 1
ATOM 3052 C C . VAL A 1 367 ? -118.998 -39.667 166.796 1.00 64.56 367 VAL A C 1
ATOM 3054 O O . VAL A 1 367 ? -118.173 -40.519 166.462 1.00 64.56 367 VAL A O 1
ATOM 3057 N N . LEU A 1 368 ? -118.685 -38.364 166.889 1.00 64.94 368 LEU A N 1
ATOM 3058 C CA . LEU A 1 368 ? -117.325 -37.875 166.608 1.00 64.94 368 LEU A CA 1
ATOM 3059 C C . LEU A 1 368 ? -116.275 -38.651 167.422 1.00 64.94 368 LEU A C 1
ATOM 3061 O O . LEU A 1 368 ? -115.273 -39.106 166.867 1.00 64.94 368 LEU A O 1
ATOM 3065 N N . PHE A 1 369 ? -116.490 -38.809 168.735 1.00 63.94 369 PHE A N 1
ATOM 3066 C CA . PHE A 1 369 ? -115.518 -39.449 169.629 1.00 63.94 369 PHE A CA 1
ATOM 3067 C C . PHE A 1 369 ? -115.191 -40.895 169.217 1.00 63.94 369 PHE A C 1
ATOM 3069 O O . PHE A 1 369 ? -114.045 -41.322 169.358 1.00 63.94 369 PHE A O 1
ATOM 3076 N N . SER A 1 370 ? -116.161 -41.628 168.655 1.00 62.25 370 SER A N 1
ATOM 3077 C CA . SER A 1 370 ? -115.954 -43.001 168.169 1.00 62.25 370 SER A CA 1
ATOM 3078 C C . SER A 1 370 ? -114.961 -43.099 166.999 1.00 62.25 370 SER A C 1
ATOM 3080 O O . SER A 1 370 ? -114.187 -44.052 166.945 1.00 62.25 370 SER A O 1
ATOM 3082 N N . TYR A 1 371 ? -114.873 -42.065 166.154 1.00 62.06 371 TYR A N 1
ATOM 3083 C CA . TYR A 1 371 ? -113.860 -41.919 165.097 1.00 62.06 371 TYR A CA 1
ATOM 3084 C C . TYR A 1 371 ? -112.559 -41.252 165.601 1.00 62.06 371 TYR A C 1
ATOM 3086 O O . TYR A 1 371 ? -111.819 -40.620 164.851 1.00 62.06 371 TYR A O 1
ATOM 3094 N N . GLY A 1 372 ? -112.255 -41.370 166.898 1.00 57.06 372 GLY A N 1
ATOM 3095 C CA . GLY A 1 372 ? -110.986 -40.924 167.483 1.00 57.06 372 GLY A CA 1
ATOM 3096 C C . GLY A 1 372 ? -110.882 -39.422 167.784 1.00 57.06 372 GLY A C 1
ATOM 3097 O O . GLY A 1 372 ? -109.798 -38.955 168.157 1.00 57.06 372 GLY A O 1
ATOM 3098 N N . TYR A 1 373 ? -111.982 -38.661 167.680 1.00 59.09 373 TYR A N 1
ATOM 3099 C CA . TYR A 1 373 ? -112.069 -37.238 168.049 1.00 59.09 373 TYR A CA 1
ATOM 3100 C C . TYR A 1 373 ? -111.885 -37.036 169.565 1.00 59.09 373 TYR A C 1
ATOM 3102 O O . TYR A 1 373 ? -112.813 -36.824 170.340 1.00 59.09 373 TYR A O 1
ATOM 3110 N N . GLY A 1 374 ? -110.635 -37.097 170.004 1.00 53.84 374 GLY A N 1
ATOM 3111 C CA . GLY A 1 374 ? -110.265 -37.032 171.413 1.00 53.84 374 GLY A CA 1
ATOM 3112 C C . GLY A 1 374 ? -108.776 -37.262 171.627 1.00 53.84 374 GLY A C 1
ATOM 3113 O O . GLY A 1 374 ? -108.172 -36.528 172.402 1.00 53.84 374 GLY A O 1
ATOM 3114 N N . ALA A 1 375 ? -108.189 -38.212 170.890 1.00 54.00 375 ALA A N 1
ATOM 3115 C CA . ALA A 1 375 ? -106.799 -38.630 171.067 1.00 54.00 375 ALA A CA 1
ATOM 3116 C C . ALA A 1 375 ? -105.792 -37.798 170.246 1.00 54.00 375 ALA A C 1
ATOM 3118 O O . ALA A 1 375 ? -104.966 -37.098 170.823 1.00 54.00 375 ALA A O 1
ATOM 3119 N N . ASN A 1 376 ? -105.866 -37.851 168.907 1.00 53.16 376 ASN A N 1
ATOM 3120 C CA . ASN A 1 376 ? -104.710 -37.534 168.045 1.00 53.16 376 ASN A CA 1
ATOM 3121 C C . ASN A 1 376 ? -104.901 -36.356 167.058 1.00 53.16 376 ASN A C 1
ATOM 3123 O O . ASN A 1 376 ? -104.067 -36.162 166.177 1.00 53.16 376 ASN A O 1
ATOM 3127 N N . VAL A 1 377 ? -105.966 -35.551 167.176 1.00 55.00 377 VAL A N 1
ATOM 3128 C CA . VAL A 1 377 ? -106.236 -34.427 166.248 1.00 55.00 377 VAL A CA 1
ATOM 3129 C C . VAL A 1 377 ? -105.684 -33.093 166.791 1.00 55.00 377 VAL A C 1
ATOM 3131 O O . VAL A 1 377 ? -106.091 -32.679 167.882 1.00 55.00 377 VAL A O 1
ATOM 3134 N N . PRO A 1 378 ? -104.823 -32.361 166.046 1.00 51.69 378 PRO A N 1
ATOM 3135 C CA . PRO A 1 378 ? -104.290 -31.062 166.466 1.00 51.69 378 PRO A CA 1
ATOM 3136 C C . PRO A 1 378 ? -105.364 -30.016 166.805 1.00 51.69 378 PRO A C 1
ATOM 3138 O O . PRO A 1 378 ? -106.411 -29.921 166.161 1.00 51.69 378 PRO A O 1
ATOM 3141 N N . THR A 1 379 ? -105.088 -29.174 167.802 1.00 54.03 379 THR A N 1
ATOM 3142 C CA . THR A 1 379 ? -106.083 -28.293 168.447 1.00 54.03 379 THR A CA 1
ATOM 3143 C C . THR A 1 379 ? -106.724 -27.254 167.519 1.00 54.03 379 THR A C 1
ATOM 3145 O O . THR A 1 379 ? -107.891 -26.903 167.703 1.00 54.03 379 THR A O 1
ATOM 3148 N N . THR A 1 380 ? -106.017 -26.792 166.485 1.00 51.56 380 THR A N 1
ATOM 3149 C CA . THR A 1 380 ? -106.559 -25.891 165.452 1.00 51.56 380 THR A CA 1
ATOM 3150 C C . THR A 1 380 ? -107.507 -26.604 164.486 1.00 51.56 380 THR A C 1
ATOM 3152 O O . THR A 1 380 ? -108.556 -26.050 164.155 1.00 51.56 380 THR A O 1
ATOM 3155 N N . ALA A 1 381 ? -107.196 -27.841 164.087 1.00 55.44 381 ALA A N 1
ATOM 3156 C CA . ALA A 1 381 ? -108.084 -28.680 163.281 1.00 55.44 381 ALA A CA 1
ATOM 3157 C C . ALA A 1 381 ? -109.339 -29.074 164.078 1.00 55.44 381 ALA A C 1
ATOM 3159 O O . ALA A 1 381 ? -110.450 -28.907 163.583 1.00 55.44 381 ALA A O 1
ATOM 3160 N N . LYS A 1 382 ? -109.179 -29.453 165.356 1.00 56.78 382 LYS A N 1
ATOM 3161 C CA . LYS A 1 382 ? -110.291 -29.721 166.286 1.00 56.78 382 LYS A CA 1
ATOM 3162 C C . LYS A 1 382 ? -111.265 -28.537 166.382 1.00 56.78 382 LYS A C 1
ATOM 3164 O O . LYS A 1 382 ? -112.478 -28.732 166.351 1.00 56.78 382 LYS A O 1
ATOM 3169 N N . ARG A 1 383 ? -110.746 -27.300 166.437 1.00 60.41 383 ARG A N 1
ATOM 3170 C CA . ARG A 1 383 ? -111.573 -26.080 166.415 1.00 60.41 383 ARG A CA 1
ATOM 3171 C C . ARG A 1 383 ? -112.269 -25.871 165.068 1.00 60.41 383 ARG A C 1
ATOM 3173 O O . ARG A 1 383 ? -113.454 -25.552 165.073 1.00 60.41 383 ARG A O 1
ATOM 3180 N N . ARG A 1 384 ? -111.571 -26.069 163.940 1.00 60.53 384 ARG A N 1
ATOM 3181 C CA . ARG A 1 384 ? -112.172 -25.962 162.598 1.00 60.53 384 ARG A CA 1
ATOM 3182 C C . ARG A 1 384 ? -113.297 -26.972 162.391 1.00 60.53 384 ARG A C 1
ATOM 3184 O O . ARG A 1 384 ? -114.358 -26.554 161.963 1.00 60.53 384 ARG A O 1
ATOM 3191 N N . LEU A 1 385 ? -113.119 -28.244 162.754 1.00 64.38 385 LEU A N 1
ATOM 3192 C CA . LEU A 1 385 ? -114.145 -29.271 162.538 1.00 64.38 385 LEU A CA 1
ATOM 3193 C C . LEU A 1 385 ? -115.423 -28.982 163.347 1.00 64.38 385 LEU A C 1
ATOM 3195 O O . LEU A 1 385 ? -116.512 -28.957 162.778 1.00 64.38 385 LEU A O 1
ATOM 3199 N N . LYS A 1 386 ? -115.301 -28.633 164.641 1.00 65.00 386 LYS A N 1
ATOM 3200 C CA . LYS A 1 386 ? -116.466 -28.221 165.452 1.00 65.00 386 LYS A CA 1
ATOM 3201 C C . LYS A 1 386 ? -117.110 -26.929 164.922 1.00 65.00 386 LYS A C 1
ATOM 3203 O O . LYS A 1 386 ? -118.330 -26.796 164.958 1.00 65.00 386 LYS A O 1
ATOM 3208 N N . GLN A 1 387 ? -116.328 -26.000 164.359 1.00 67.00 387 GLN A N 1
ATOM 3209 C CA . GLN A 1 387 ? -116.873 -24.840 163.641 1.00 67.00 387 GLN A CA 1
ATOM 3210 C C . GLN A 1 387 ? -117.586 -25.228 162.336 1.00 67.00 387 GLN A C 1
ATOM 3212 O O . GLN A 1 387 ? -118.633 -24.652 162.066 1.00 67.00 387 GLN A O 1
ATOM 3217 N N . SER A 1 388 ? -117.093 -26.200 161.564 1.00 66.31 388 SER A N 1
ATOM 3218 C CA . SER A 1 388 ? -117.734 -26.685 160.333 1.00 66.31 388 SER A CA 1
ATOM 3219 C C . SER A 1 388 ? -119.074 -27.368 160.613 1.00 66.31 388 SER A C 1
ATOM 3221 O O . SER A 1 388 ? -120.058 -27.037 159.959 1.00 66.31 388 SER A O 1
ATOM 3223 N N . VAL A 1 389 ? -119.160 -28.224 161.640 1.00 66.69 389 VAL A N 1
ATOM 3224 C CA . VAL A 1 389 ? -120.430 -28.844 162.077 1.00 66.69 389 VAL A CA 1
ATOM 3225 C C . VAL A 1 389 ? -121.438 -27.778 162.535 1.00 66.69 389 VAL A C 1
ATOM 3227 O O . VAL A 1 389 ? -122.596 -27.785 162.111 1.00 66.69 389 VAL A O 1
ATOM 3230 N N . HIS A 1 390 ? -121.007 -26.797 163.341 1.00 68.88 390 HIS A N 1
ATOM 3231 C CA . HIS A 1 390 ? -121.876 -25.678 163.725 1.00 68.88 390 HIS A CA 1
ATOM 3232 C C . HIS A 1 390 ? -122.259 -24.781 162.531 1.00 68.88 390 HIS A C 1
ATOM 3234 O O . HIS A 1 390 ? -123.378 -24.270 162.501 1.00 68.88 390 HIS A O 1
ATOM 3240 N N . LEU A 1 391 ? -121.381 -24.598 161.537 1.00 70.94 391 LEU A N 1
ATOM 3241 C CA . LEU A 1 391 ? -121.682 -23.851 160.311 1.00 70.94 391 LEU A CA 1
ATOM 3242 C C . LEU A 1 391 ? -122.684 -24.596 159.423 1.00 70.94 391 LEU A C 1
ATOM 3244 O O . LEU A 1 391 ? -123.617 -23.958 158.952 1.00 70.94 391 LEU A O 1
ATOM 3248 N N . ALA A 1 392 ? -122.572 -25.917 159.264 1.00 67.19 392 ALA A N 1
ATOM 3249 C CA . ALA A 1 392 ? -123.554 -26.731 158.543 1.00 67.19 392 ALA A CA 1
ATOM 3250 C C . ALA A 1 392 ? -124.952 -26.616 159.183 1.00 67.19 392 ALA A 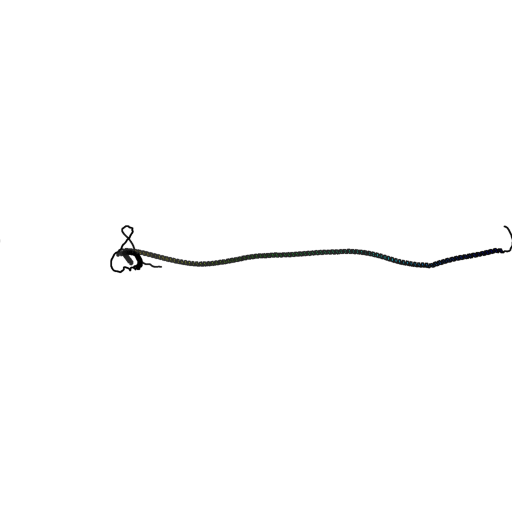C 1
ATOM 3252 O O . ALA A 1 392 ? -125.913 -26.222 158.515 1.00 67.19 392 ALA A O 1
ATOM 3253 N N . ARG A 1 393 ? -125.045 -26.807 160.512 1.00 67.12 393 ARG A N 1
ATOM 3254 C CA . ARG A 1 393 ? -126.273 -26.543 161.291 1.00 67.12 393 ARG A CA 1
ATOM 3255 C C . ARG A 1 393 ? -126.787 -25.103 161.104 1.00 67.12 393 ARG A C 1
ATOM 3257 O O . ARG A 1 393 ? -127.995 -24.885 161.019 1.00 67.12 393 ARG A O 1
ATOM 3264 N N . ARG A 1 394 ? -125.897 -24.106 161.015 1.00 71.81 394 ARG A N 1
ATOM 3265 C CA . ARG A 1 394 ? -126.260 -22.686 160.841 1.00 71.81 394 ARG A CA 1
ATOM 3266 C C . ARG A 1 394 ? -126.721 -22.339 159.422 1.00 71.81 394 ARG A C 1
ATOM 3268 O O . ARG A 1 394 ? -127.615 -21.507 159.290 1.00 71.81 394 ARG A O 1
ATOM 3275 N N . VAL A 1 395 ? -126.162 -22.963 158.384 1.00 72.06 395 VAL A N 1
ATOM 3276 C CA . VAL A 1 395 ? -126.572 -22.778 156.980 1.00 72.06 395 VAL A CA 1
ATOM 3277 C C . VAL A 1 395 ? -127.991 -23.306 156.775 1.00 72.06 395 VAL A C 1
ATOM 3279 O O . VAL A 1 395 ? -128.852 -22.530 156.364 1.00 72.06 395 VAL A O 1
ATOM 3282 N N . LEU A 1 396 ? -128.282 -24.535 157.221 1.00 71.19 396 LEU A N 1
ATOM 3283 C CA . LEU A 1 396 ? -129.640 -25.107 157.239 1.00 71.19 396 LEU A CA 1
ATOM 3284 C C . LEU A 1 396 ? -130.666 -24.195 157.945 1.00 71.19 396 LEU A C 1
ATOM 3286 O O . LEU A 1 396 ? -131.837 -24.113 157.561 1.00 71.19 396 LEU A O 1
ATOM 3290 N N . GLN A 1 397 ? -130.231 -23.475 158.984 1.00 68.12 397 GLN A N 1
ATOM 3291 C CA . GLN A 1 397 ? -131.066 -22.527 159.724 1.00 68.12 397 GLN A CA 1
ATOM 3292 C C . GLN A 1 397 ? -131.271 -21.191 158.977 1.00 68.12 397 GLN A C 1
ATOM 3294 O O . GLN A 1 397 ? -132.340 -20.589 159.087 1.00 68.12 397 GLN A O 1
ATOM 3299 N N . LEU A 1 398 ? -130.286 -20.738 158.193 1.00 71.06 398 LEU A N 1
ATOM 3300 C CA . LEU A 1 398 ? -130.351 -19.517 157.376 1.00 71.06 398 LEU A CA 1
ATOM 3301 C C . LEU A 1 398 ? -131.134 -19.717 156.068 1.00 71.06 398 LEU A C 1
ATOM 3303 O O . LEU A 1 398 ? -131.834 -18.804 155.630 1.00 71.06 398 LEU A O 1
ATOM 3307 N N . GLU A 1 399 ? -131.108 -20.907 155.467 1.00 69.50 399 GLU A N 1
ATOM 3308 C CA . GLU A 1 399 ? -131.936 -21.237 154.294 1.00 69.50 399 GLU A CA 1
ATOM 3309 C C . GLU A 1 399 ? -133.440 -21.205 154.629 1.00 69.50 399 GLU A C 1
ATOM 3311 O O . GLU A 1 399 ? -134.247 -20.640 153.877 1.00 69.50 399 GLU A O 1
ATOM 3316 N N . LYS A 1 400 ? -133.812 -21.678 155.829 1.00 72.50 400 LYS A N 1
ATOM 3317 C CA . LYS A 1 400 ? -135.161 -21.508 156.404 1.00 72.50 400 LYS A CA 1
ATOM 3318 C C . LYS A 1 400 ? -135.580 -20.039 156.591 1.00 72.50 400 LYS A C 1
ATOM 3320 O O . LYS A 1 400 ? -136.774 -19.770 156.663 1.00 72.50 400 LYS A O 1
ATOM 3325 N N . GLN A 1 401 ? -134.641 -19.089 156.645 1.00 71.00 401 GLN A N 1
ATOM 3326 C CA . GLN A 1 401 ? -134.937 -17.649 156.715 1.00 71.00 401 GLN A CA 1
ATOM 3327 C C . GLN A 1 401 ? -134.960 -16.986 155.326 1.00 71.00 401 GLN A C 1
ATOM 3329 O O . GLN A 1 401 ? -135.851 -16.185 155.039 1.00 71.00 401 GLN A O 1
ATOM 3334 N N . ASN A 1 402 ? -134.041 -17.354 154.424 1.00 72.56 402 ASN A N 1
ATOM 3335 C CA . ASN A 1 402 ? -133.972 -16.805 153.059 1.00 72.56 402 ASN A CA 1
ATOM 3336 C C . ASN A 1 402 ? -135.267 -17.082 152.264 1.00 72.56 402 ASN A C 1
ATOM 3338 O O . ASN A 1 402 ? -135.756 -16.226 151.527 1.00 72.56 402 ASN A O 1
ATOM 3342 N N . THR A 1 403 ? -135.870 -18.254 152.482 1.00 73.12 403 THR A N 1
ATOM 3343 C CA . THR A 1 403 ? -137.157 -18.665 151.891 1.00 73.12 403 THR A CA 1
ATOM 3344 C C . THR A 1 403 ? -138.376 -17.879 152.397 1.00 73.12 403 THR A C 1
ATOM 3346 O O . THR A 1 403 ? -139.410 -17.889 151.727 1.00 73.12 403 THR A O 1
ATOM 3349 N N . MET A 1 404 ? -138.286 -17.165 153.527 1.00 75.56 404 MET A N 1
ATOM 3350 C CA . MET A 1 404 ? -139.336 -16.225 153.951 1.00 75.56 404 MET A CA 1
ATOM 3351 C C . MET A 1 404 ? -139.212 -14.893 153.207 1.00 75.56 404 MET A C 1
ATOM 3353 O O . MET A 1 404 ? -140.171 -14.463 152.570 1.00 75.56 404 MET A O 1
ATOM 3357 N N . LEU A 1 405 ? -138.020 -14.283 153.220 1.00 73.50 405 LEU A N 1
ATOM 3358 C CA . LEU A 1 405 ? -137.786 -12.934 152.684 1.00 73.50 405 LEU A CA 1
ATOM 3359 C C . LEU A 1 405 ? -138.134 -12.797 151.192 1.00 73.50 405 LEU A C 1
ATOM 3361 O O . LEU A 1 405 ? -138.644 -11.759 150.774 1.00 73.50 405 LEU A O 1
ATOM 3365 N N . ARG A 1 406 ? -137.928 -13.851 150.387 1.00 76.81 406 ARG A N 1
ATOM 3366 C CA . ARG A 1 406 ? -138.305 -13.845 148.959 1.00 76.81 406 ARG A CA 1
ATOM 3367 C C . ARG A 1 406 ? -139.807 -13.596 148.742 1.00 76.81 406 ARG A C 1
ATOM 3369 O O . ARG A 1 406 ? -140.161 -12.832 147.850 1.00 76.81 406 ARG A O 1
ATOM 3376 N N . ARG A 1 407 ? -140.674 -14.142 149.607 1.00 77.06 407 ARG A N 1
ATOM 3377 C CA . ARG A 1 407 ? -142.143 -14.006 149.508 1.00 77.06 407 ARG A CA 1
ATOM 3378 C C . ARG A 1 407 ? -142.666 -12.607 149.837 1.00 77.06 407 ARG A C 1
ATOM 3380 O O . ARG A 1 407 ? -143.828 -12.320 149.552 1.00 77.06 407 ARG A O 1
ATOM 3387 N N . ASP A 1 408 ? -141.874 -11.767 150.505 1.00 75.06 408 ASP A N 1
ATOM 3388 C CA . ASP A 1 408 ? -142.243 -10.375 150.801 1.00 75.06 408 ASP A CA 1
ATOM 3389 C C . ASP A 1 408 ? -141.849 -9.423 149.661 1.00 75.06 408 ASP A C 1
ATOM 3391 O O . ASP A 1 408 ? -142.512 -8.404 149.461 1.00 75.06 408 ASP A O 1
ATOM 3395 N N . LEU A 1 409 ? -140.815 -9.771 148.882 1.00 76.81 409 LEU A N 1
ATOM 3396 C CA . LEU A 1 409 ? -140.366 -8.994 147.724 1.00 76.81 409 LEU A CA 1
ATOM 3397 C C . LEU A 1 409 ? -141.416 -9.006 146.599 1.00 76.81 409 LEU A C 1
ATOM 3399 O O . LEU A 1 409 ? -141.784 -7.951 146.087 1.00 76.81 409 LEU A O 1
ATOM 3403 N N . GLU A 1 410 ? -141.945 -10.190 146.276 1.00 78.56 410 GLU A N 1
ATOM 3404 C CA . GLU A 1 410 ? -142.941 -10.415 145.213 1.00 78.56 410 GLU A CA 1
ATOM 3405 C C . GLU A 1 410 ? -144.214 -9.572 145.411 1.00 78.56 410 GLU A C 1
ATOM 3407 O O . GLU A 1 410 ? -144.765 -9.025 144.459 1.00 78.56 410 GLU A O 1
ATOM 3412 N N . ARG A 1 411 ? -144.663 -9.386 146.662 1.00 78.56 411 ARG A N 1
ATOM 3413 C CA . ARG A 1 411 ? -145.842 -8.553 146.968 1.00 78.56 411 ARG A CA 1
ATOM 3414 C C . ARG A 1 411 ? -145.622 -7.061 146.719 1.00 78.56 411 ARG A C 1
ATOM 3416 O O . ARG A 1 411 ? -146.601 -6.328 146.617 1.00 78.56 411 ARG A O 1
ATOM 3423 N N . ARG A 1 412 ? -144.370 -6.590 146.662 1.00 74.81 412 ARG A N 1
ATOM 3424 C CA . ARG A 1 412 ? -144.060 -5.170 146.435 1.00 74.81 412 ARG A CA 1
ATOM 3425 C C . ARG A 1 412 ? -143.922 -4.799 144.962 1.00 74.81 412 ARG A C 1
ATOM 3427 O O . ARG A 1 412 ? -144.169 -3.639 144.655 1.00 74.81 412 ARG A O 1
ATOM 3434 N N . SER A 1 413 ? -143.568 -5.729 144.070 1.00 75.12 413 SER A N 1
ATOM 3435 C CA . SER A 1 413 ? -143.485 -5.436 142.630 1.00 75.12 413 SER A CA 1
ATOM 3436 C C . SER A 1 413 ? -144.869 -5.189 142.029 1.00 75.12 413 SER A C 1
ATOM 3438 O O . SER A 1 413 ? -145.119 -4.103 141.519 1.00 75.12 413 SER A O 1
ATOM 3440 N N . ALA A 1 414 ? -145.804 -6.126 142.220 1.00 75.81 414 ALA A N 1
ATOM 3441 C CA . ALA A 1 414 ? -147.134 -6.102 141.597 1.00 75.81 414 ALA A CA 1
ATOM 3442 C C . ALA A 1 414 ? -147.990 -4.853 141.911 1.00 75.81 414 ALA A C 1
ATOM 3444 O O . ALA A 1 414 ? -148.955 -4.570 141.206 1.00 75.81 414 ALA A O 1
ATOM 3445 N N . HIS A 1 415 ? -147.662 -4.102 142.969 1.00 75.06 415 HIS A N 1
ATOM 3446 C CA . HIS A 1 415 ? -148.367 -2.868 143.329 1.00 75.06 415 HIS A CA 1
ATOM 3447 C C . HIS A 1 415 ? -147.808 -1.615 142.626 1.00 75.06 415 HIS A C 1
ATOM 3449 O O . HIS A 1 415 ? -148.481 -0.589 142.582 1.00 75.06 415 HIS A O 1
ATOM 3455 N N . VAL A 1 416 ? -146.598 -1.689 142.059 1.00 77.25 416 VAL A N 1
ATOM 3456 C CA . VAL A 1 416 ? -146.023 -0.630 141.212 1.00 77.25 416 VAL A CA 1
ATOM 3457 C C . VAL A 1 416 ? -146.651 -0.675 139.819 1.00 77.25 416 VAL A C 1
ATOM 3459 O O . VAL A 1 416 ? -147.061 0.363 139.303 1.00 77.25 416 VAL A O 1
ATOM 3462 N N . ASP A 1 417 ? -146.783 -1.877 139.252 1.00 77.06 417 ASP A N 1
ATOM 3463 C CA . ASP A 1 417 ? -147.183 -2.083 137.855 1.00 77.06 417 ASP A CA 1
ATOM 3464 C C . ASP A 1 417 ? -148.577 -1.500 137.536 1.00 77.06 417 ASP A C 1
ATOM 3466 O O . ASP A 1 417 ? -148.754 -0.855 136.500 1.00 77.06 417 ASP A O 1
ATOM 3470 N N . GLN A 1 418 ? -149.542 -1.623 138.463 1.00 76.00 418 GLN A N 1
ATOM 3471 C CA . GLN A 1 418 ? -150.904 -1.086 138.294 1.00 76.00 418 GLN A CA 1
ATOM 3472 C C . GLN A 1 418 ? -150.922 0.441 138.110 1.00 76.00 418 GLN A C 1
ATOM 3474 O O . GLN A 1 418 ? -151.626 0.961 137.247 1.00 76.00 418 GLN A O 1
ATOM 3479 N N . VAL A 1 419 ? -150.125 1.169 138.899 1.00 73.44 419 VAL A N 1
ATOM 3480 C CA . VAL A 1 419 ? -150.101 2.644 138.881 1.00 73.44 419 VAL A CA 1
ATOM 3481 C C . VAL A 1 419 ? -149.475 3.164 137.578 1.00 73.44 419 VAL A C 1
ATOM 3483 O O . VAL A 1 419 ? -149.821 4.246 137.101 1.00 73.44 419 VAL A O 1
ATOM 3486 N N . THR A 1 420 ? -148.579 2.390 136.955 1.00 76.19 420 THR A N 1
ATOM 3487 C CA . THR A 1 420 ? -147.984 2.753 135.660 1.00 76.19 420 THR A CA 1
ATOM 3488 C C . THR A 1 420 ? -148.939 2.651 134.468 1.00 76.19 420 THR A C 1
ATOM 3490 O O . THR A 1 420 ? -148.769 3.427 133.526 1.00 76.19 420 THR A O 1
ATOM 3493 N N . GLU A 1 421 ? -149.955 1.779 134.484 1.00 76.44 421 GLU A N 1
ATOM 3494 C CA . GLU A 1 421 ? -150.933 1.695 133.381 1.00 76.44 421 GLU A CA 1
ATOM 3495 C C . GLU A 1 421 ? -151.909 2.890 133.368 1.00 76.44 421 GLU A C 1
ATOM 3497 O O . GLU A 1 421 ? -152.181 3.473 132.310 1.00 76.44 421 GLU A O 1
ATOM 3502 N N . GLU A 1 422 ? -152.382 3.329 134.541 1.00 71.94 422 GLU A N 1
ATOM 3503 C CA . GLU A 1 422 ? -153.284 4.489 134.673 1.00 71.94 422 GLU A CA 1
ATOM 3504 C C . GLU A 1 422 ? -152.633 5.798 134.174 1.00 71.94 422 GLU A C 1
ATOM 3506 O O . GLU A 1 422 ? -153.287 6.656 133.566 1.00 71.94 422 GLU A O 1
ATOM 3511 N N . LEU A 1 423 ? -151.316 5.937 134.363 1.00 74.75 423 LEU A N 1
ATOM 3512 C CA . LEU A 1 423 ? -150.547 7.118 133.957 1.00 74.75 423 LEU A CA 1
ATOM 3513 C C . LEU A 1 423 ? -150.335 7.222 132.431 1.00 74.75 423 LEU A C 1
ATOM 3515 O O . LEU A 1 423 ? -150.188 8.328 131.895 1.00 74.75 423 LEU A O 1
ATOM 3519 N N . GLN A 1 424 ? -150.293 6.088 131.720 1.00 74.31 424 GLN A N 1
ATOM 3520 C CA . GLN A 1 424 ? -150.061 6.061 130.270 1.00 74.31 424 GLN A CA 1
ATOM 3521 C C . GLN A 1 424 ? -151.329 6.374 129.469 1.00 74.31 424 GLN A C 1
ATOM 3523 O O . GLN A 1 424 ? -151.286 7.177 128.533 1.00 74.31 424 GLN A O 1
ATOM 3528 N N . THR A 1 425 ? -152.460 5.773 129.844 1.00 69.75 425 THR A N 1
ATOM 3529 C CA . THR A 1 425 ? -153.736 5.916 129.118 1.00 69.75 425 THR A CA 1
ATOM 3530 C C . THR A 1 425 ? -154.274 7.350 129.146 1.00 69.75 425 THR A C 1
ATOM 3532 O O . THR A 1 425 ? -154.760 7.859 128.134 1.00 69.75 425 THR A O 1
ATOM 3535 N N . THR A 1 426 ? -154.127 8.037 130.279 1.00 68.44 426 THR A N 1
ATOM 3536 C CA . THR A 1 426 ? -154.591 9.418 130.480 1.00 68.44 426 THR A CA 1
ATOM 3537 C C . THR A 1 426 ? -153.788 10.452 129.678 1.00 68.44 426 THR A C 1
ATOM 3539 O O . THR A 1 426 ? -154.378 11.338 129.056 1.00 68.44 426 THR A O 1
ATOM 3542 N N . ASN A 1 427 ? -152.456 10.330 129.620 1.00 70.94 427 ASN A N 1
ATOM 3543 C CA . ASN A 1 427 ? -151.603 11.276 128.884 1.00 70.94 427 ASN A CA 1
ATOM 3544 C C . ASN A 1 427 ? -151.778 11.200 127.358 1.00 70.94 427 ASN A C 1
ATOM 3546 O O . ASN A 1 427 ? -151.790 12.239 126.693 1.00 70.94 427 ASN A O 1
ATOM 3550 N N . GLN A 1 428 ? -151.950 9.998 126.793 1.00 72.56 428 GLN A N 1
ATOM 3551 C CA . GLN A 1 428 ? -152.132 9.830 125.343 1.00 72.56 428 GLN A CA 1
ATOM 3552 C C . GLN A 1 428 ? -153.384 10.557 124.822 1.00 72.56 428 GLN A C 1
ATOM 3554 O O . GLN A 1 428 ? -153.361 11.118 123.726 1.00 72.56 428 GLN A O 1
ATOM 3559 N N . LEU A 1 429 ? -154.453 10.606 125.626 1.00 62.31 429 LEU A N 1
ATOM 3560 C CA . LEU A 1 429 ? -155.713 11.253 125.256 1.00 62.31 429 LEU A CA 1
ATOM 3561 C C . LEU A 1 429 ? -155.599 12.788 125.200 1.00 62.31 429 LEU A C 1
ATOM 3563 O O . LEU A 1 429 ? -156.226 13.431 124.358 1.00 62.31 429 LEU A O 1
ATOM 3567 N N . LEU A 1 430 ? -154.775 13.386 126.068 1.00 65.94 430 LEU A N 1
ATOM 3568 C CA . LEU A 1 430 ? -154.562 14.837 126.103 1.00 65.94 430 LEU A CA 1
ATOM 3569 C C . LEU A 1 430 ? -153.740 15.325 124.898 1.00 65.94 430 LEU A C 1
ATOM 3571 O O . LEU A 1 430 ? -154.034 16.377 124.326 1.00 65.94 430 LEU A O 1
ATOM 3575 N N . GLN A 1 431 ? -152.736 14.547 124.482 1.00 61.50 431 GLN A N 1
ATOM 3576 C CA . GLN A 1 431 ? -151.760 14.958 123.467 1.00 61.50 431 GLN A CA 1
ATOM 3577 C C . GLN A 1 431 ? -152.360 15.148 122.060 1.00 61.50 431 GLN A C 1
ATOM 3579 O O . GLN A 1 431 ? -151.838 15.937 121.274 1.00 61.50 431 GLN A O 1
ATOM 3584 N N . GLN A 1 432 ? -153.480 14.484 121.752 1.00 63.19 432 GLN A N 1
ATOM 3585 C CA . GLN A 1 432 ? -154.177 14.604 120.461 1.00 63.19 432 GLN A CA 1
ATOM 3586 C C . GLN A 1 432 ? -155.132 15.813 120.377 1.00 63.19 432 GLN A C 1
ATOM 3588 O O . GLN A 1 432 ? -155.622 16.133 119.297 1.00 63.19 432 GLN A O 1
ATOM 3593 N N . SER A 1 433 ? -155.420 16.487 121.497 1.00 57.97 433 SER A N 1
ATOM 3594 C CA . SER A 1 433 ? -156.603 17.352 121.621 1.00 57.97 433 SER A CA 1
ATOM 3595 C C . SER A 1 433 ? -156.417 18.804 121.141 1.00 57.97 433 SER A C 1
ATOM 3597 O O . SER A 1 433 ? -157.347 19.386 120.582 1.00 57.97 433 SER A O 1
ATOM 3599 N N . GLN A 1 434 ? -155.241 19.421 121.341 1.00 56.28 434 GLN A N 1
ATOM 3600 C CA . GLN A 1 434 ? -155.130 20.896 121.292 1.00 56.28 434 GLN A CA 1
ATOM 3601 C C . GLN A 1 434 ? -154.154 21.504 120.265 1.00 56.28 434 GLN A C 1
ATOM 3603 O O . GLN A 1 434 ? -154.190 22.721 120.081 1.00 56.28 434 GLN A O 1
ATOM 3608 N N . GLN A 1 435 ? -153.354 20.724 119.521 1.00 58.59 435 GLN A N 1
ATOM 3609 C CA . GLN A 1 435 ? -152.416 21.303 118.535 1.00 58.59 435 GLN A CA 1
ATOM 3610 C C . GLN A 1 435 ? -153.092 22.180 117.451 1.00 58.59 435 GLN A C 1
ATOM 3612 O O . GLN A 1 435 ? -152.641 23.311 117.248 1.00 58.59 435 GLN A O 1
ATOM 3617 N N . PRO A 1 436 ? -154.187 21.755 116.781 1.00 61.69 436 PRO A N 1
ATOM 3618 C CA . PRO A 1 436 ? -154.837 22.596 115.773 1.00 61.69 436 PRO A CA 1
ATOM 3619 C C . PRO A 1 436 ? -155.592 23.791 116.368 1.00 61.69 436 PRO A C 1
ATOM 3621 O O . PRO A 1 436 ? -155.729 24.808 115.694 1.00 61.69 436 PRO A O 1
ATOM 3624 N N . TYR A 1 437 ? -156.041 23.713 117.628 1.00 58.19 437 TYR A N 1
ATOM 3625 C CA . TYR A 1 437 ? -156.653 24.855 118.316 1.00 58.19 437 TYR A CA 1
ATOM 3626 C C . TYR A 1 437 ? -155.632 25.973 118.561 1.00 58.19 437 TYR A C 1
ATOM 3628 O O . TYR A 1 437 ? -155.959 27.137 118.338 1.00 58.19 437 TYR A O 1
ATOM 3636 N N . SER A 1 438 ? -154.385 25.647 118.925 1.00 62.06 438 SER A N 1
ATOM 3637 C CA . SER A 1 438 ? -153.302 26.640 119.009 1.00 62.06 438 SER A CA 1
ATOM 3638 C C . SER A 1 438 ? -153.054 27.330 117.661 1.00 62.06 438 SER A C 1
ATOM 3640 O O . SER A 1 438 ? -153.065 28.559 117.592 1.00 62.06 438 SER A O 1
ATOM 3642 N N . TYR A 1 439 ? -152.934 26.559 116.575 1.00 66.00 439 TYR A N 1
ATOM 3643 C CA . TYR A 1 439 ? -152.693 27.103 115.231 1.00 66.00 439 TYR A CA 1
ATOM 3644 C C . TYR A 1 439 ? -153.882 27.927 114.691 1.00 66.00 439 TYR A C 1
ATOM 3646 O O . TYR A 1 439 ? -153.707 28.939 114.002 1.00 66.00 439 TYR A O 1
ATOM 3654 N N . LEU A 1 440 ? -155.114 27.544 115.047 1.00 62.91 440 LEU A N 1
ATOM 3655 C CA . LEU A 1 440 ? -156.315 28.316 114.726 1.00 62.91 440 LEU A CA 1
ATOM 3656 C C . LEU A 1 440 ? -156.370 29.634 115.516 1.00 62.91 440 LEU A C 1
ATOM 3658 O O . LEU A 1 440 ? -156.723 30.662 114.949 1.00 62.91 440 LEU A O 1
ATOM 3662 N N . ILE A 1 441 ? -155.968 29.647 116.791 1.00 71.31 441 ILE A N 1
ATOM 3663 C CA . ILE A 1 441 ? -155.921 30.871 117.610 1.00 71.31 441 ILE A CA 1
ATOM 3664 C C . ILE A 1 441 ? -154.904 31.880 117.057 1.00 71.31 441 ILE A C 1
ATOM 3666 O O . ILE A 1 441 ? -155.198 33.077 117.019 1.00 71.31 441 ILE A O 1
ATOM 3670 N N . GLU A 1 442 ? -153.739 31.435 116.581 1.00 65.75 442 GLU A N 1
ATOM 3671 C CA . GLU A 1 442 ? -152.750 32.333 115.967 1.00 65.75 442 GLU A CA 1
ATOM 3672 C C . GLU A 1 442 ? -153.226 32.886 114.614 1.00 65.75 442 GLU A C 1
ATOM 3674 O O . GLU A 1 442 ? -153.134 34.093 114.371 1.00 65.75 442 GLU A O 1
ATOM 3679 N N . THR A 1 443 ? -153.815 32.046 113.758 1.00 70.81 443 THR A N 1
ATOM 3680 C CA . THR A 1 443 ? -154.356 32.490 112.458 1.00 70.81 443 THR A CA 1
ATOM 3681 C C . THR A 1 443 ? -155.617 33.357 112.584 1.00 70.81 443 THR A C 1
ATOM 3683 O O . THR A 1 443 ? -155.822 34.249 111.757 1.00 70.81 443 THR A O 1
ATOM 3686 N N . VAL A 1 444 ? -156.426 33.177 113.635 1.00 70.62 444 VAL A N 1
ATOM 3687 C CA . VAL A 1 444 ? -157.557 34.063 113.968 1.00 70.62 444 VAL A CA 1
ATOM 3688 C C . VAL A 1 444 ? -157.066 35.400 114.529 1.00 70.62 444 VAL A C 1
ATOM 3690 O O . VAL A 1 444 ? -157.456 36.437 114.001 1.00 70.62 444 VAL A O 1
ATOM 3693 N N . ARG A 1 445 ? -156.114 35.432 115.473 1.00 71.94 445 ARG A N 1
ATOM 3694 C CA . ARG A 1 445 ? -155.566 36.703 116.003 1.00 71.94 445 ARG A CA 1
ATOM 3695 C C . ARG A 1 445 ? -154.870 37.563 114.933 1.00 71.94 445 ARG A C 1
ATOM 3697 O O . ARG A 1 445 ? -154.966 38.792 114.969 1.00 71.94 445 ARG A O 1
ATOM 3704 N N . GLN A 1 446 ? -154.229 36.943 113.937 1.00 71.50 446 GLN A N 1
ATOM 3705 C CA . GLN A 1 446 ? -153.687 37.645 112.758 1.00 71.50 446 GLN A CA 1
ATOM 3706 C C . GLN A 1 446 ? -154.759 38.129 111.757 1.00 71.50 446 GLN A C 1
ATOM 3708 O O . GLN A 1 446 ? -154.460 38.944 110.876 1.00 71.50 446 GLN A O 1
ATOM 3713 N N . ARG A 1 447 ? -156.002 37.640 111.867 1.00 75.94 447 ARG A N 1
ATOM 3714 C CA . ARG A 1 447 ? -157.171 38.172 111.151 1.00 75.94 447 ARG A CA 1
ATOM 3715 C C . ARG A 1 447 ? -157.867 39.267 111.949 1.00 75.94 447 ARG A C 1
ATOM 3717 O O . ARG A 1 447 ? -158.155 40.302 111.362 1.00 75.94 447 ARG A O 1
ATOM 3724 N N . ASP A 1 448 ? -158.056 39.108 113.255 1.00 76.12 448 ASP A N 1
ATOM 3725 C CA . ASP A 1 448 ? -158.739 40.098 114.101 1.00 76.12 448 ASP A CA 1
ATOM 3726 C C . ASP A 1 448 ? -158.014 41.450 114.110 1.00 76.12 448 ASP A C 1
ATOM 3728 O O . ASP A 1 448 ? -158.643 42.491 113.940 1.00 76.12 448 ASP A O 1
ATOM 3732 N N . THR A 1 449 ? -156.681 41.444 114.177 1.00 72.38 449 THR A N 1
ATOM 3733 C CA . THR A 1 449 ? -155.846 42.657 114.054 1.00 72.38 449 THR A CA 1
ATOM 3734 C C . THR A 1 449 ? -155.981 43.355 112.689 1.00 72.38 449 THR A C 1
ATOM 3736 O O . THR A 1 449 ? -155.976 44.588 112.607 1.00 72.38 449 THR A O 1
ATOM 3739 N N . ARG A 1 450 ? -156.177 42.593 111.603 1.00 75.25 450 ARG A N 1
ATOM 3740 C CA . ARG A 1 450 ? -156.511 43.137 110.271 1.00 75.25 450 ARG A CA 1
ATOM 3741 C C . ARG A 1 450 ? -157.961 43.618 110.178 1.00 75.25 450 ARG A C 1
ATOM 3743 O O . ARG A 1 450 ? -158.225 44.615 109.520 1.00 75.25 450 ARG A O 1
ATOM 3750 N N . ILE A 1 451 ? -158.897 42.948 110.846 1.00 75.31 451 ILE A N 1
ATOM 3751 C CA . ILE A 1 451 ? -160.308 43.346 110.879 1.00 75.31 451 ILE A CA 1
ATOM 3752 C C . ILE A 1 451 ? -160.477 44.631 111.694 1.00 75.31 451 ILE A C 1
ATOM 3754 O O . ILE A 1 451 ? -161.177 45.520 111.233 1.00 75.31 451 ILE A O 1
ATOM 3758 N N . GLN A 1 452 ? -159.803 44.796 112.835 1.00 73.94 452 GLN A N 1
ATOM 3759 C CA . GLN A 1 452 ? -159.838 46.032 113.632 1.00 73.94 452 GLN A CA 1
ATOM 3760 C C . GLN A 1 452 ? -159.309 47.243 112.848 1.00 73.94 452 GLN A C 1
ATOM 3762 O O . GLN A 1 452 ? -159.971 48.277 112.794 1.00 73.94 452 GLN A O 1
ATOM 3767 N N . SER A 1 453 ? -158.173 47.092 112.155 1.00 68.75 453 SER A N 1
ATOM 3768 C CA . SER A 1 453 ? -157.577 48.156 111.323 1.00 68.75 453 SER A CA 1
ATOM 3769 C C . SER A 1 453 ? -158.361 48.493 110.041 1.00 68.75 453 SER A C 1
ATOM 3771 O O . SER A 1 453 ? -158.090 49.518 109.411 1.00 68.75 453 SER A O 1
ATOM 3773 N N . LEU A 1 454 ? -159.351 47.673 109.670 1.00 69.69 454 LEU A N 1
ATOM 3774 C CA . LEU A 1 454 ? -160.317 47.955 108.602 1.00 69.69 454 LEU A CA 1
ATOM 3775 C C . LEU A 1 454 ? -161.676 48.434 109.140 1.00 69.69 454 LEU A C 1
ATOM 3777 O O . LEU A 1 454 ? -162.311 49.266 108.500 1.00 69.69 454 LEU A O 1
ATOM 3781 N N . LYS A 1 455 ? -162.115 47.937 110.304 1.00 67.56 455 LYS A N 1
ATOM 3782 C CA . LYS A 1 455 ? -163.443 48.196 110.879 1.00 67.56 455 LYS A CA 1
ATOM 3783 C C . LYS A 1 455 ? -163.640 49.635 111.299 1.00 67.56 455 LYS A C 1
ATOM 3785 O O . LYS A 1 455 ? -164.628 50.223 110.911 1.00 67.56 455 LYS A O 1
ATOM 3790 N N . GLU A 1 456 ? -162.736 50.213 112.077 1.00 63.41 456 GLU A N 1
ATOM 3791 C CA . GLU A 1 456 ? -162.964 51.558 112.644 1.00 63.41 456 GLU A CA 1
ATOM 3792 C C . GLU A 1 456 ? -162.305 52.669 111.811 1.00 63.41 456 GLU A C 1
ATOM 3794 O O . GLU A 1 456 ? -162.380 53.856 112.099 1.00 63.41 456 GLU A O 1
ATOM 3799 N N . ARG A 1 457 ? -161.836 52.264 110.626 1.00 66.38 457 ARG A N 1
ATOM 3800 C CA . ARG A 1 457 ? -161.835 53.094 109.421 1.00 66.38 457 ARG A CA 1
ATOM 3801 C C . ARG A 1 457 ? -163.249 53.291 108.838 1.00 66.38 457 ARG A C 1
ATOM 3803 O O . ARG A 1 457 ? -163.409 54.146 107.977 1.00 66.38 457 ARG A O 1
ATOM 3810 N N . LEU A 1 458 ? -164.255 52.533 109.304 1.00 65.38 458 LEU A N 1
ATOM 3811 C CA . LEU A 1 458 ? -165.680 52.820 109.094 1.00 65.38 458 LEU A CA 1
ATOM 3812 C C . LEU A 1 458 ? -166.229 53.768 110.163 1.00 65.38 458 LEU A C 1
ATOM 3814 O O . LEU A 1 458 ? -167.015 54.613 109.793 1.00 65.38 458 LEU A O 1
ATOM 3818 N N . SER A 1 459 ? -165.794 53.742 111.431 1.00 60.12 459 SER A N 1
ATOM 3819 C CA . SER A 1 459 ? -166.251 54.731 112.440 1.00 60.12 459 SER A CA 1
ATOM 3820 C C . SER A 1 459 ? -165.629 56.128 112.283 1.00 60.12 459 SER A C 1
ATOM 3822 O O . SER A 1 459 ? -166.013 57.066 112.971 1.00 60.12 459 SER A O 1
ATOM 3824 N N . GLN A 1 460 ? -164.699 56.283 111.336 1.00 58.94 460 GLN A N 1
ATOM 3825 C CA . GLN A 1 460 ? -164.261 57.572 110.782 1.00 58.94 460 GLN A CA 1
ATOM 3826 C C . GLN A 1 460 ? -165.068 57.995 109.531 1.00 58.94 460 GLN A C 1
ATOM 3828 O O . GLN A 1 460 ? -164.671 58.929 108.843 1.00 58.94 460 GLN A O 1
ATOM 3833 N N . LEU A 1 461 ? -166.150 57.277 109.203 1.00 58.31 461 LEU A N 1
ATOM 3834 C CA . LEU A 1 461 ? -167.073 57.521 108.077 1.00 58.31 461 LEU A CA 1
ATOM 3835 C C . LEU A 1 461 ? -168.553 57.357 108.490 1.00 58.31 461 LEU A C 1
ATOM 3837 O O . LEU A 1 461 ? -169.452 57.919 107.869 1.00 58.31 461 LEU A O 1
ATOM 3841 N N . GLU A 1 462 ? -168.816 56.578 109.538 1.00 57.72 462 GLU A N 1
ATOM 3842 C CA . GLU A 1 462 ? -170.054 56.555 110.296 1.00 57.72 462 GLU A CA 1
ATOM 3843 C C . GLU A 1 462 ? -170.093 57.795 111.187 1.00 57.72 462 GLU A C 1
ATOM 3845 O O . GLU A 1 462 ? -169.454 57.871 112.232 1.00 57.72 462 GLU A O 1
ATOM 3850 N N . GLU A 1 463 ? -170.947 58.722 110.774 1.00 50.06 463 GLU A N 1
ATOM 3851 C CA . GLU A 1 463 ? -171.709 59.550 111.697 1.00 50.06 463 GLU A CA 1
ATOM 3852 C C . GLU A 1 463 ? -170.870 60.627 112.453 1.00 50.06 463 GLU A C 1
ATOM 3854 O O . GLU A 1 463 ? -170.927 60.702 113.675 1.00 50.06 463 GLU A O 1
ATOM 3859 N N . GLU A 1 464 ? -170.102 61.566 111.852 1.00 51.25 464 GLU A N 1
ATOM 3860 C CA . GLU A 1 464 ? -170.102 62.230 110.508 1.00 51.25 464 GLU A CA 1
ATOM 3861 C C . GLU A 1 464 ? -171.486 62.537 109.900 1.00 51.25 464 GLU A C 1
ATOM 3863 O O . GLU A 1 464 ? -171.652 62.872 108.727 1.00 51.25 464 GLU A O 1
ATOM 3868 N N . VAL A 1 465 ? -172.525 62.412 110.717 1.00 48.66 465 VAL A N 1
ATOM 3869 C CA . VAL A 1 465 ? -173.916 62.374 110.293 1.00 48.66 465 VAL A CA 1
ATOM 3870 C C . VAL A 1 465 ? -174.763 62.378 111.569 1.00 48.66 465 VAL A C 1
ATOM 3872 O O . VAL A 1 465 ? -174.536 61.589 112.477 1.00 48.66 465 VAL A O 1
ATOM 3875 N N . ARG A 1 466 ? -175.781 63.240 111.615 1.00 51.31 466 ARG A N 1
ATOM 3876 C CA . ARG A 1 466 ? -176.976 63.070 112.460 1.00 51.31 466 ARG A CA 1
ATOM 3877 C C . ARG A 1 466 ? -176.696 62.858 113.979 1.00 51.31 466 ARG A C 1
ATOM 3879 O O . ARG A 1 466 ? -177.165 61.879 114.540 1.00 51.31 466 ARG A O 1
ATOM 3886 N N . GLU A 1 467 ? -176.065 63.742 114.764 1.00 34.16 467 GLU A N 1
ATOM 3887 C CA . GLU A 1 467 ? -175.863 65.205 114.655 1.00 34.16 467 GLU A CA 1
ATOM 3888 C C . GLU A 1 467 ? -176.886 65.916 113.753 1.00 34.16 467 GLU A C 1
ATOM 3890 O O . GLU A 1 467 ? -176.558 66.577 112.774 1.00 34.16 467 GLU A O 1
ATOM 3895 N N . GLY A 1 468 ? -178.177 65.691 114.030 1.00 43.38 468 GLY A N 1
ATOM 3896 C CA . GLY A 1 468 ? -179.260 66.168 113.156 1.00 43.38 468 GLY A CA 1
ATOM 3897 C C . GLY A 1 468 ? -180.683 65.844 113.615 1.00 43.38 468 GLY A C 1
ATOM 3898 O O . GLY A 1 468 ? -181.612 66.545 113.226 1.00 43.38 468 GLY A O 1
ATOM 3899 N N . THR A 1 469 ? -180.870 64.844 114.480 1.00 31.94 469 THR A N 1
ATOM 3900 C CA . THR A 1 469 ? -182.163 64.493 115.097 1.00 31.94 469 THR A CA 1
ATOM 3901 C C . THR A 1 469 ? -181.962 63.848 116.474 1.00 31.94 469 THR A C 1
ATOM 3903 O O . THR A 1 469 ? -180.872 63.389 116.795 1.00 31.94 469 THR A O 1
ATOM 3906 N N . GLN A 1 470 ? -183.033 63.777 117.272 1.00 53.28 470 GLN A N 1
ATOM 3907 C CA . GLN A 1 470 ? -183.314 62.672 118.217 1.00 53.28 470 GLN A CA 1
ATOM 3908 C C . GLN A 1 470 ? -182.226 62.288 119.253 1.00 53.28 470 GLN A C 1
ATOM 3910 O O . GLN A 1 470 ? -182.179 61.166 119.751 1.00 53.28 470 GLN A O 1
ATOM 3915 N N . PHE A 1 471 ? -181.459 63.283 119.696 1.00 27.30 471 PHE A N 1
ATOM 3916 C CA . PHE A 1 471 ? -181.057 63.455 121.103 1.00 27.30 471 PHE A CA 1
ATOM 3917 C C . PHE A 1 471 ? -182.304 63.588 122.032 1.00 27.30 471 PHE A C 1
ATOM 3919 O O . PHE A 1 471 ? -183.413 63.718 121.504 1.00 27.30 471 PHE A O 1
ATOM 3926 N N . PRO A 1 472 ? -182.186 63.677 123.385 1.00 41.22 472 PRO A N 1
ATOM 3927 C CA . PRO A 1 472 ? -180.981 63.677 124.229 1.00 41.22 472 PRO A CA 1
ATOM 3928 C C . PRO A 1 472 ? -181.030 62.704 125.436 1.00 41.22 472 PRO A C 1
ATOM 3930 O O . PRO A 1 472 ? -182.009 62.011 125.700 1.00 41.22 472 PRO A O 1
ATOM 3933 N N . LYS A 1 473 ? -179.964 62.765 126.250 1.00 35.12 473 LYS A N 1
ATOM 3934 C CA . LYS A 1 473 ? -179.918 62.368 127.671 1.00 35.12 473 LYS A CA 1
ATOM 3935 C C . LYS A 1 473 ? -181.257 62.579 128.401 1.00 35.12 473 LYS A C 1
ATOM 3937 O O . LYS A 1 473 ? -181.622 63.719 128.688 1.00 35.12 473 LYS A O 1
ATOM 3942 N N . SER A 1 474 ? -181.911 61.501 128.831 1.00 26.94 474 SER A N 1
ATOM 3943 C CA . SER A 1 474 ? -182.882 61.568 129.926 1.00 26.94 474 SER A CA 1
ATOM 3944 C C . SER A 1 474 ? -183.033 60.232 130.666 1.00 26.94 474 SER A C 1
ATOM 3946 O O . SER A 1 474 ? -183.071 59.169 130.065 1.00 26.94 474 SER A O 1
ATOM 3948 N N . GLN A 1 475 ? -183.095 60.354 131.995 1.00 25.31 475 GLN A N 1
ATOM 3949 C CA . GLN A 1 475 ? -183.990 59.639 132.912 1.00 25.31 475 GLN A CA 1
ATOM 3950 C C . GLN A 1 475 ? -184.066 58.095 132.957 1.00 25.31 475 GLN A C 1
ATOM 3952 O O . GLN A 1 475 ? -184.669 57.462 132.106 1.00 25.31 475 GLN A O 1
ATOM 3957 N N . ASN A 1 476 ? -183.736 57.603 134.162 1.00 28.30 476 ASN A N 1
ATOM 3958 C CA . ASN A 1 476 ? -184.607 56.785 135.028 1.00 28.30 476 ASN A CA 1
ATOM 3959 C C . ASN A 1 476 ? -184.960 55.333 134.633 1.00 28.30 476 ASN A C 1
ATOM 3961 O O . ASN A 1 476 ? -184.843 54.915 133.495 1.00 28.30 476 ASN A O 1
ATOM 3965 N N . LEU A 1 477 ? -185.500 54.625 135.642 1.00 25.81 477 LEU A N 1
ATOM 3966 C CA . LEU A 1 477 ? -186.382 53.446 135.557 1.00 25.81 477 LEU A CA 1
ATOM 3967 C C . LEU A 1 477 ? -185.767 52.194 134.883 1.00 25.81 477 LEU A C 1
ATOM 3969 O O . LEU A 1 477 ? -185.491 52.146 133.697 1.00 25.81 477 LEU A O 1
ATOM 3973 N N . TRP A 1 478 ? -185.506 51.106 135.613 1.00 29.83 478 TRP A N 1
ATOM 3974 C CA . TRP A 1 478 ? -186.543 50.171 136.085 1.00 29.83 478 TRP A CA 1
ATOM 3975 C C . TRP A 1 478 ? -187.688 49.966 135.080 1.00 29.83 478 TRP A C 1
ATOM 3977 O O . TRP A 1 478 ? -188.688 50.671 135.165 1.00 29.83 478 TRP A O 1
ATOM 3987 N N . THR A 1 479 ? -187.628 48.930 134.234 1.00 24.84 479 THR A N 1
ATOM 3988 C CA . THR A 1 479 ? -188.657 47.861 134.219 1.00 24.84 479 THR A CA 1
ATOM 3989 C C . THR A 1 479 ? -188.387 46.744 133.198 1.00 24.84 479 THR A C 1
ATOM 3991 O O . THR A 1 479 ? -187.892 46.986 132.109 1.00 24.84 479 THR A O 1
ATOM 3994 N N . SER A 1 480 ? -188.857 45.543 133.560 1.00 25.11 480 SER A N 1
ATOM 3995 C CA . SER A 1 480 ? -189.508 44.549 132.685 1.00 25.11 480 SER A CA 1
ATOM 3996 C C . SER A 1 480 ? -188.752 43.744 131.606 1.00 25.11 480 SER A C 1
ATOM 3998 O O . SER A 1 480 ? -187.969 44.237 130.811 1.00 25.11 480 SER A O 1
ATOM 4000 N N . ALA A 1 481 ? -189.237 42.498 131.500 1.00 24.75 481 ALA A N 1
ATOM 4001 C CA . ALA A 1 481 ? -189.516 41.745 130.268 1.00 24.75 481 ALA A CA 1
ATOM 4002 C C . ALA A 1 481 ? -188.420 40.911 129.547 1.00 24.75 481 ALA A C 1
ATOM 4004 O O . ALA A 1 481 ? -187.868 41.305 128.530 1.00 24.75 481 ALA A O 1
ATOM 4005 N N . LEU A 1 482 ? -188.390 39.629 129.945 1.00 23.00 482 LEU A N 1
ATOM 4006 C CA . LEU A 1 482 ? -188.855 38.478 129.131 1.00 23.00 482 LEU A CA 1
ATOM 4007 C C . LEU A 1 482 ? -187.960 37.829 128.028 1.00 23.00 482 LEU A C 1
ATOM 4009 O O . LEU A 1 482 ? -187.528 38.454 127.071 1.00 23.00 482 LEU A O 1
ATOM 4013 N N . VAL A 1 483 ? -187.958 36.483 128.093 1.00 27.28 483 VAL A N 1
ATOM 4014 C CA . VAL A 1 483 ? -187.726 35.419 127.073 1.00 27.28 483 VAL A CA 1
ATOM 4015 C C . VAL A 1 483 ? -186.344 35.109 126.453 1.00 27.28 483 VAL A C 1
ATOM 4017 O O . VAL A 1 483 ? -185.702 35.964 125.859 1.00 27.28 483 VAL A O 1
ATOM 4020 N N . ARG A 1 484 ? -186.107 33.779 126.353 1.00 28.36 484 ARG A N 1
ATOM 4021 C CA . ARG A 1 484 ? -185.205 33.010 125.449 1.00 28.36 484 ARG A CA 1
ATOM 4022 C C . ARG A 1 484 ? -183.692 33.179 125.672 1.00 28.36 484 ARG A C 1
ATOM 4024 O O . ARG A 1 484 ? -183.228 34.245 126.041 1.00 28.36 484 ARG A O 1
ATOM 4031 N N . GLY A 1 485 ? -182.865 32.158 125.437 1.00 27.12 485 GLY A N 1
ATOM 4032 C CA . GLY A 1 485 ? -183.118 30.741 125.101 1.00 27.12 485 GLY A CA 1
ATOM 4033 C C . GLY A 1 485 ? -181.789 29.971 125.206 1.00 27.12 485 GLY A C 1
ATOM 4034 O O . GLY A 1 485 ? -180.741 30.519 124.890 1.00 27.12 485 GLY A O 1
ATOM 4035 N N . GLU A 1 486 ? -181.729 28.825 125.879 1.00 25.75 486 GLU A N 1
ATOM 4036 C CA . GLU A 1 486 ? -181.970 27.490 125.299 1.00 25.75 486 GLU A CA 1
ATOM 4037 C C . GLU A 1 486 ? -180.989 27.075 124.180 1.00 25.75 486 GLU A C 1
ATOM 4039 O O . GLU A 1 486 ? -181.151 27.406 123.011 1.00 25.75 486 GLU A O 1
ATOM 4044 N N . ASN A 1 487 ? -179.980 26.283 124.572 1.00 36.06 487 ASN A N 1
ATOM 4045 C CA . ASN A 1 487 ? -179.799 24.880 124.151 1.00 36.06 487 ASN A CA 1
ATOM 4046 C C . ASN A 1 487 ? -180.648 24.414 122.942 1.00 36.06 487 ASN A C 1
ATOM 4048 O O . ASN A 1 487 ? -181.876 24.452 123.023 1.00 36.06 487 ASN A O 1
ATOM 4052 N N . PRO A 1 488 ? -180.031 23.807 121.908 1.00 44.34 488 PRO A N 1
ATOM 4053 C CA . PRO A 1 488 ? -180.382 22.395 121.680 1.00 44.34 488 PRO A CA 1
ATOM 4054 C C . PRO A 1 488 ? -179.257 21.475 121.146 1.00 44.34 488 PRO A C 1
ATOM 4056 O O . PRO A 1 488 ? -178.423 21.881 120.348 1.00 44.34 488 PRO A O 1
ATOM 4059 N N . GLN A 1 489 ? -179.367 20.194 121.529 1.00 27.83 489 GLN A N 1
ATOM 4060 C CA . GLN A 1 489 ? -179.182 18.947 120.744 1.00 27.83 489 GLN A CA 1
ATOM 4061 C C . GLN A 1 489 ? -177.958 18.772 119.807 1.00 27.83 489 GLN A C 1
ATOM 4063 O O . GLN A 1 489 ? -177.674 19.567 118.928 1.00 27.83 489 GLN A O 1
ATOM 4068 N N . CYS A 1 490 ? -177.170 17.697 119.933 1.00 28.89 490 CYS A N 1
ATOM 4069 C CA . CYS A 1 490 ? -177.482 16.288 119.598 1.00 28.89 490 CYS A CA 1
ATOM 4070 C C . CYS A 1 490 ? -177.814 16.007 118.114 1.00 28.89 490 CYS A C 1
ATOM 4072 O O . CYS A 1 490 ? -178.930 16.268 117.680 1.00 28.89 490 CYS A O 1
ATOM 4074 N N . GLN A 1 491 ? -176.917 15.295 117.412 1.00 27.08 491 GLN A N 1
ATOM 4075 C CA . GLN A 1 491 ? -177.161 14.036 116.660 1.00 27.08 491 GLN A CA 1
ATOM 4076 C C . GLN A 1 491 ? -175.818 13.561 116.043 1.00 27.08 491 GLN A C 1
ATOM 4078 O O . GLN A 1 491 ? -175.022 14.398 115.643 1.00 27.08 491 GLN A O 1
ATOM 4083 N N . LYS A 1 492 ? -175.392 12.285 116.028 1.00 32.22 492 LYS A N 1
ATOM 4084 C CA . LYS A 1 492 ? -176.052 10.957 115.969 1.00 32.22 492 LYS A CA 1
ATOM 4085 C C . LYS A 1 492 ? -176.444 10.503 114.550 1.00 32.22 492 LYS A C 1
ATOM 4087 O O . LYS A 1 492 ? -177.622 10.315 114.269 1.00 32.22 492 LYS A O 1
ATOM 4092 N N . TYR A 1 493 ? -175.440 10.220 113.719 1.00 31.67 493 TYR A N 1
ATOM 4093 C CA . TYR A 1 493 ? -175.523 9.353 112.530 1.00 31.67 493 TYR A CA 1
ATOM 4094 C C . TYR A 1 493 ? -174.351 8.339 112.613 1.00 31.67 493 TYR A C 1
ATOM 4096 O O . TYR A 1 493 ? -173.253 8.734 112.983 1.00 31.67 493 TYR A O 1
ATOM 4104 N N . ILE A 1 494 ? -174.596 7.015 112.638 1.00 29.19 494 ILE A N 1
ATOM 4105 C CA . ILE A 1 494 ? -174.810 6.088 111.493 1.00 29.19 494 ILE A CA 1
ATOM 4106 C C . ILE A 1 494 ? -173.477 5.718 110.800 1.00 29.19 494 ILE A C 1
ATOM 4108 O O . ILE A 1 494 ? -172.714 6.617 110.485 1.00 29.19 494 ILE A O 1
ATOM 4112 N N . LEU A 1 495 ? -173.136 4.455 110.479 1.00 31.59 495 LEU A N 1
ATOM 4113 C CA . LEU A 1 495 ? -173.636 3.095 110.821 1.00 31.59 495 LEU A CA 1
ATOM 4114 C C . LEU A 1 495 ? -172.668 2.062 110.151 1.00 31.59 495 LEU A C 1
ATOM 4116 O O . LEU A 1 495 ? -171.862 2.471 109.325 1.00 31.59 495 LEU A O 1
ATOM 4120 N N . LEU A 1 496 ? -172.849 0.746 110.391 1.00 32.06 496 LEU A N 1
ATOM 4121 C CA . LEU A 1 496 ? -172.274 -0.419 109.653 1.00 32.06 496 LEU A CA 1
ATOM 4122 C C . LEU A 1 496 ? -170.793 -0.783 109.955 1.00 32.06 496 LEU A C 1
ATOM 4124 O O . LEU A 1 496 ? -169.991 0.091 110.241 1.00 32.06 496 LEU A O 1
ATOM 4128 N N . SER A 1 497 ? -170.352 -2.055 109.919 1.00 27.42 497 SER A N 1
ATOM 4129 C CA . SER A 1 497 ? -171.049 -3.369 109.841 1.00 27.42 497 SER A CA 1
ATOM 4130 C C . SER A 1 497 ? -170.121 -4.520 110.305 1.00 27.42 497 SER A C 1
ATOM 4132 O O . SER A 1 497 ? -168.923 -4.442 110.076 1.00 27.42 497 SER A O 1
ATOM 4134 N N . LYS A 1 498 ? -170.617 -5.527 111.058 1.00 28.22 498 LYS A N 1
ATOM 4135 C CA . LYS A 1 498 ? -170.844 -6.959 110.664 1.00 28.22 498 LYS A CA 1
ATOM 4136 C C . LYS A 1 498 ? -169.704 -7.599 109.827 1.00 28.22 498 LYS A C 1
ATOM 4138 O O . LYS A 1 498 ? -169.331 -7.015 108.824 1.00 28.22 498 LYS A O 1
ATOM 4143 N N . GLN A 1 499 ? -169.188 -8.816 110.060 1.00 30.45 499 GLN A N 1
ATOM 4144 C CA . GLN A 1 499 ? -169.611 -10.034 110.807 1.00 30.45 499 GLN A CA 1
ATOM 4145 C C . GLN A 1 499 ? -168.409 -10.565 111.661 1.00 30.45 499 GLN A C 1
ATOM 4147 O O . GLN A 1 499 ? -167.336 -9.988 111.572 1.00 30.45 499 GLN A O 1
ATOM 4152 N N . SER A 1 500 ? -168.448 -11.602 112.518 1.00 30.94 500 SER A N 1
ATOM 4153 C CA . SER A 1 500 ? -169.260 -12.837 112.587 1.00 30.94 500 SER A CA 1
ATOM 4154 C C . SER A 1 500 ? -169.389 -13.399 114.030 1.00 30.94 500 SER A C 1
ATOM 4156 O O . SER A 1 500 ? -168.896 -12.794 114.976 1.00 30.94 500 SER A O 1
ATOM 4158 N N . VAL A 1 501 ? -170.096 -14.528 114.218 1.00 39.78 501 VAL A N 1
ATOM 4159 C CA . VAL A 1 501 ? -170.474 -15.117 115.529 1.00 39.78 501 VAL A CA 1
ATOM 4160 C C . VAL A 1 501 ? -170.064 -16.593 115.615 1.00 39.78 501 VAL A C 1
ATOM 4162 O O . VAL A 1 501 ? -170.419 -17.338 114.704 1.00 39.78 501 VAL A O 1
ATOM 4165 N N . ILE A 1 502 ? -169.454 -17.056 116.726 1.00 34.81 502 ILE A N 1
ATOM 4166 C CA . ILE A 1 502 ? -169.377 -18.496 117.084 1.00 34.81 502 ILE A CA 1
ATOM 4167 C C . ILE A 1 502 ? -169.176 -18.777 118.607 1.00 34.81 502 ILE A C 1
ATOM 4169 O O . ILE A 1 502 ? -168.170 -18.429 119.203 1.00 34.81 502 ILE A O 1
ATOM 4173 N N . LYS A 1 503 ? -170.197 -19.420 119.205 1.00 32.69 503 LYS A N 1
ATOM 4174 C CA . LYS A 1 503 ? -170.243 -20.531 120.205 1.00 32.69 503 LYS A CA 1
ATOM 4175 C C . LYS A 1 503 ? -169.204 -20.708 121.359 1.00 32.69 503 LYS A C 1
ATOM 4177 O O . LYS A 1 503 ? -168.062 -21.039 121.080 1.00 32.69 503 LYS A O 1
ATOM 4182 N N . LYS A 1 504 ? -169.768 -20.927 122.577 1.00 32.38 504 LYS A N 1
ATOM 4183 C CA . LYS A 1 504 ? -169.381 -21.906 123.656 1.00 32.38 504 LYS A CA 1
ATOM 4184 C C . LYS A 1 504 ? -168.049 -21.672 124.418 1.00 32.38 504 LYS A C 1
ATOM 4186 O O . LYS A 1 504 ? -167.172 -21.019 123.888 1.00 32.38 504 LYS A O 1
ATOM 4191 N N . ASN A 1 505 ? -167.732 -22.290 125.573 1.00 39.31 505 ASN A N 1
ATOM 4192 C CA . ASN A 1 505 ? -168.394 -22.747 126.832 1.00 39.31 505 ASN A CA 1
ATOM 4193 C C . ASN A 1 505 ? -167.357 -23.627 127.606 1.00 39.31 505 ASN A C 1
ATOM 4195 O O . ASN A 1 505 ? -166.709 -24.436 126.952 1.00 39.31 505 ASN A O 1
ATOM 4199 N N . LYS A 1 506 ? -167.345 -23.595 128.959 1.00 38.03 506 LYS A N 1
ATOM 4200 C CA . LYS A 1 506 ? -166.654 -24.501 129.940 1.00 38.03 506 LYS A CA 1
ATOM 4201 C C . LYS A 1 506 ? -165.126 -24.367 130.233 1.00 38.03 506 LYS A C 1
ATOM 4203 O O . LYS A 1 506 ? -164.296 -24.704 129.409 1.00 38.03 506 LYS A O 1
ATOM 4208 N N . GLU A 1 507 ? -164.840 -24.010 131.500 1.00 45.34 507 GLU A N 1
ATOM 4209 C CA . GLU A 1 507 ? -164.007 -24.696 132.537 1.00 45.34 507 GLU A CA 1
ATOM 4210 C C . GLU A 1 507 ? -162.490 -25.053 132.384 1.00 45.34 507 GLU A C 1
ATOM 4212 O O . GLU A 1 507 ? -162.105 -25.818 131.511 1.00 45.34 507 GLU A O 1
ATOM 4217 N N . LYS A 1 508 ? -161.735 -24.705 133.460 1.00 43.12 508 LYS A N 1
ATOM 4218 C CA . LYS A 1 508 ? -160.570 -25.384 134.124 1.00 43.12 508 LYS A CA 1
ATOM 4219 C C . LYS A 1 508 ? -159.077 -25.185 133.699 1.00 43.12 508 LYS A C 1
ATOM 4221 O O . LYS A 1 508 ? -158.666 -25.573 132.620 1.00 43.12 508 LYS A O 1
ATOM 4226 N N . GLU A 1 509 ? -158.272 -24.826 134.726 1.00 44.94 509 GLU A N 1
ATOM 4227 C CA . GLU A 1 509 ? -156.893 -25.281 135.103 1.00 44.94 509 GLU A CA 1
ATOM 4228 C C . GLU A 1 509 ? -155.560 -24.821 134.413 1.00 44.94 509 GLU A C 1
ATOM 4230 O O . GLU A 1 509 ? -155.415 -24.888 133.201 1.00 44.94 509 GLU A O 1
ATOM 4235 N N . LYS A 1 510 ? -154.540 -24.575 135.284 1.00 43.12 510 LYS A N 1
ATOM 4236 C CA . LYS A 1 510 ? -153.042 -24.685 135.163 1.00 43.12 510 LYS A CA 1
ATOM 4237 C C . LYS A 1 510 ? -152.109 -23.533 134.662 1.00 43.12 510 LYS A C 1
ATOM 4239 O O . LYS A 1 510 ? -152.432 -22.774 133.762 1.00 43.12 510 LYS A O 1
ATOM 4244 N N . SER A 1 511 ? -150.883 -23.574 135.242 1.00 43.84 511 SER A N 1
ATOM 4245 C CA . SER A 1 511 ? -149.504 -23.242 134.747 1.00 43.84 511 SER A CA 1
ATOM 4246 C C . SER A 1 511 ? -148.907 -21.805 134.605 1.00 43.84 511 SER A C 1
ATOM 4248 O O . SER A 1 511 ? -149.479 -20.946 133.955 1.00 43.84 511 SER A O 1
ATOM 4250 N N . GLU A 1 512 ? -147.648 -21.685 135.098 1.00 44.50 512 GLU A N 1
ATOM 4251 C CA . GLU A 1 512 ? -146.416 -21.068 134.498 1.00 44.50 512 GLU A CA 1
ATOM 4252 C C . GLU A 1 512 ? -145.942 -19.574 134.628 1.00 44.50 512 GLU A C 1
ATOM 4254 O O . GLU A 1 512 ? -146.682 -18.628 134.408 1.00 44.50 512 GLU A O 1
ATOM 4259 N N . LEU A 1 513 ? -144.604 -19.452 134.855 1.00 41.88 513 LEU A N 1
ATOM 4260 C CA . LEU A 1 513 ? -143.552 -18.557 134.266 1.00 41.88 513 LEU A CA 1
ATOM 4261 C C . LEU A 1 513 ? -143.232 -17.065 134.664 1.00 41.88 513 LEU A C 1
ATOM 4263 O O . LEU A 1 513 ? -144.049 -16.167 134.536 1.00 41.88 513 LEU A O 1
ATOM 4267 N N . ALA A 1 514 ? -141.911 -16.835 134.903 1.00 41.19 514 ALA A N 1
ATOM 4268 C CA . ALA A 1 514 ? -140.980 -15.797 134.343 1.00 41.19 514 ALA A CA 1
ATOM 4269 C C . ALA A 1 514 ? -140.622 -14.403 134.994 1.00 41.19 514 ALA A C 1
ATOM 4271 O O . ALA A 1 514 ? -141.409 -13.470 134.993 1.00 41.19 514 ALA A O 1
ATOM 4272 N N . ASN A 1 515 ? -139.311 -14.246 135.318 1.00 41.44 515 ASN A N 1
ATOM 4273 C CA . ASN A 1 515 ? -138.305 -13.174 134.994 1.00 41.44 515 ASN A CA 1
ATOM 4274 C C . ASN A 1 515 ? -138.427 -11.642 135.319 1.00 41.44 515 ASN A C 1
ATOM 4276 O O . ASN A 1 515 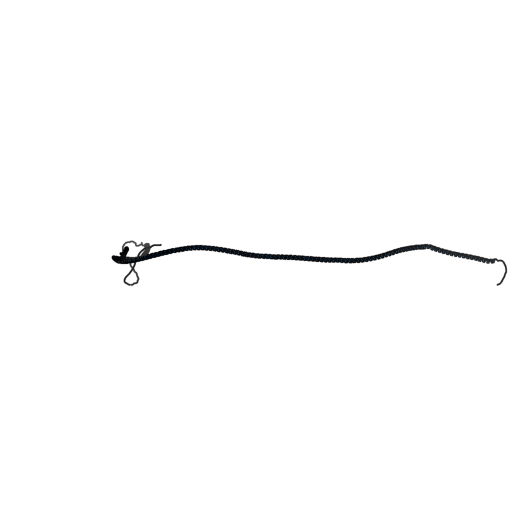? -139.353 -10.989 134.858 1.00 41.44 515 ASN A O 1
ATOM 4280 N N . GLY A 1 516 ? -137.323 -11.007 135.815 1.00 38.25 516 GLY A N 1
ATOM 4281 C CA . GLY A 1 516 ? -136.964 -9.595 135.453 1.00 38.25 516 GLY A CA 1
ATOM 4282 C C . GLY A 1 516 ? -135.932 -8.727 136.264 1.00 38.25 516 GLY A C 1
ATOM 4283 O O . GLY A 1 516 ? -136.225 -8.313 137.373 1.00 38.25 516 GLY A O 1
ATOM 4284 N N . PHE A 1 517 ? -134.812 -8.311 135.616 1.00 31.91 517 PHE A N 1
ATOM 4285 C CA . PHE A 1 517 ? -134.097 -6.977 135.633 1.00 31.91 517 PHE A CA 1
ATOM 4286 C C . PHE A 1 517 ? -133.140 -6.380 136.747 1.00 31.91 517 PHE A C 1
ATOM 4288 O O . PHE A 1 517 ? -133.602 -5.780 137.706 1.00 31.91 517 PHE A O 1
ATOM 4295 N N . ARG A 1 518 ? -131.813 -6.299 136.406 1.00 36.28 518 ARG A N 1
ATOM 4296 C CA . ARG A 1 518 ? -130.800 -5.155 136.433 1.00 36.28 518 ARG A CA 1
ATOM 4297 C C . ARG A 1 518 ? -130.395 -4.369 137.730 1.00 36.28 518 ARG A C 1
ATOM 4299 O O . ARG A 1 518 ? -131.121 -4.471 138.708 1.00 36.28 518 ARG A O 1
ATOM 4306 N N . PRO A 1 519 ? -129.325 -3.490 137.751 1.00 52.59 519 PRO A N 1
ATOM 4307 C CA . PRO A 1 519 ? -128.161 -3.167 136.845 1.00 52.59 519 PRO A CA 1
ATOM 4308 C C . PRO A 1 519 ? -126.756 -3.232 137.600 1.00 52.59 519 PRO A C 1
ATOM 4310 O O . PRO A 1 519 ? -126.654 -4.147 138.403 1.00 52.59 519 PRO A O 1
ATOM 4313 N N . THR A 1 520 ? -125.608 -2.480 137.496 1.00 37.12 520 THR A N 1
ATOM 4314 C CA . THR A 1 520 ? -125.019 -1.297 136.745 1.00 37.12 520 THR A CA 1
ATOM 4315 C C . THR A 1 520 ? -123.454 -1.133 136.940 1.00 37.12 520 THR A C 1
ATOM 4317 O O . THR A 1 520 ? -123.004 -1.442 138.032 1.00 37.12 520 THR A O 1
ATOM 4320 N N . ILE A 1 521 ? -122.687 -0.517 135.987 1.00 35.03 521 ILE A N 1
ATOM 4321 C CA . ILE A 1 521 ? -121.281 0.096 136.013 1.00 35.03 521 ILE A CA 1
ATOM 4322 C C . ILE A 1 521 ? -120.047 -0.720 136.558 1.00 35.03 521 ILE A C 1
ATOM 4324 O O . ILE A 1 521 ? -120.238 -1.620 137.355 1.00 35.03 521 ILE A O 1
ATOM 4328 N N . PHE A 1 522 ? -118.742 -0.530 136.206 1.00 31.02 522 PHE A N 1
ATOM 4329 C CA . PHE A 1 522 ? -117.936 0.593 135.633 1.00 31.02 522 PHE A CA 1
ATOM 4330 C C . PHE A 1 522 ? -116.551 0.152 135.013 1.00 31.02 522 PHE A C 1
ATOM 4332 O O . PHE A 1 522 ? -115.910 -0.732 135.561 1.00 31.02 522 PHE A O 1
ATOM 4339 N N . ARG A 1 523 ? -116.050 0.883 133.984 1.00 34.00 523 ARG A N 1
ATOM 4340 C CA . ARG A 1 523 ? -114.630 1.184 133.559 1.00 34.00 523 ARG A CA 1
ATOM 4341 C C . ARG A 1 523 ? -113.599 0.089 133.157 1.00 34.00 523 ARG A C 1
ATOM 4343 O O . ARG A 1 523 ? -113.388 -0.891 133.852 1.00 34.00 523 ARG A O 1
ATOM 4350 N N . PHE A 1 524 ? -112.813 0.405 132.110 1.00 39.34 524 PHE A N 1
ATOM 4351 C CA . PHE A 1 524 ? -111.464 -0.130 131.807 1.00 39.34 524 PHE A CA 1
ATOM 4352 C C . PHE A 1 524 ? -110.650 0.902 130.987 1.00 39.34 524 PHE A C 1
ATOM 4354 O O . PHE A 1 524 ? -111.266 1.737 130.320 1.00 39.34 524 PHE A O 1
ATOM 4361 N N . SER A 1 525 ? -109.305 0.891 131.028 1.00 36.84 525 SER A N 1
ATOM 4362 C CA . SER A 1 525 ? -108.464 1.882 130.311 1.00 36.84 525 SER A CA 1
ATOM 4363 C C . SER A 1 525 ? -106.952 1.571 130.290 1.00 36.84 525 SER A C 1
ATOM 4365 O O . SER A 1 525 ? -106.413 1.307 131.360 1.00 36.84 525 SER A O 1
ATOM 4367 N N . LEU A 1 526 ? -106.287 1.809 129.139 1.00 37.59 526 LEU A N 1
ATOM 4368 C CA . LEU A 1 526 ? -104.821 1.990 128.948 1.00 37.59 526 LEU A CA 1
ATOM 4369 C C . LEU A 1 526 ? -103.901 0.754 129.210 1.00 37.59 526 LEU A C 1
ATOM 4371 O O . LEU A 1 526 ? -104.235 -0.090 130.028 1.00 37.59 526 LEU A O 1
ATOM 4375 N N . TRP A 1 527 ? -102.730 0.580 128.562 1.00 34.00 527 TRP A N 1
ATOM 4376 C CA . TRP A 1 527 ? -102.174 1.207 127.339 1.00 34.00 527 TRP A CA 1
ATOM 4377 C C . TRP A 1 527 ? -101.058 0.353 126.682 1.00 34.00 527 TRP A C 1
ATOM 4379 O O . TRP A 1 527 ? -100.745 -0.739 127.145 1.00 34.00 527 TRP A O 1
ATOM 4389 N N . ASN A 1 528 ? -100.483 0.928 125.620 1.00 39.38 528 ASN A N 1
ATOM 4390 C CA . ASN A 1 528 ? -99.226 0.630 124.908 1.00 39.38 528 ASN A CA 1
ATOM 4391 C C . ASN A 1 528 ? -98.018 0.318 125.846 1.00 39.38 528 ASN A C 1
ATOM 4393 O O . ASN A 1 528 ? -98.074 0.624 127.036 1.00 39.38 528 ASN A O 1
ATOM 4397 N N . LEU A 1 529 ? -96.872 -0.187 125.363 1.00 39.56 529 LEU A N 1
ATOM 4398 C CA . LEU A 1 529 ? -96.319 -0.144 123.995 1.00 39.56 529 LEU A CA 1
ATOM 4399 C C . LEU A 1 529 ? -95.424 -1.362 123.706 1.00 39.56 529 LEU A C 1
ATOM 4401 O O . LEU A 1 529 ? -94.679 -1.748 124.632 1.00 39.56 529 LEU A O 1
#

pLDDT: mean 76.24, std 22.05, range [23.0, 98.56]

Radius of gyration: 171.48 Å; chains: 1; bounding box: 334×109×446 Å

Organism: Astyanax mexicanus (NCBI:txid7994)

InterPro domains:
  IPR026205 Progesterone-induced-blocking factor 1 [PTHR18950] (33-468)